Protein AF-A0A558R9I7-F1 (afdb_monomer)

Structure (mmCIF, N/CA/C/O backbone):
data_AF-A0A558R9I7-F1
#
_entry.id   AF-A0A558R9I7-F1
#
loop_
_atom_site.group_PDB
_atom_site.id
_atom_site.type_symbol
_atom_site.label_atom_id
_atom_site.label_alt_id
_atom_site.label_comp_id
_atom_site.label_asym_id
_atom_site.label_entity_id
_atom_site.label_seq_id
_atom_site.pdbx_PDB_ins_code
_atom_site.Cartn_x
_atom_site.Cartn_y
_atom_site.Cartn_z
_atom_site.occupancy
_atom_site.B_iso_or_equiv
_atom_site.auth_seq_id
_atom_site.auth_comp_id
_atom_site.auth_asym_id
_atom_site.auth_atom_id
_atom_site.pdbx_PDB_model_num
ATOM 1 N N . MET A 1 1 ? 9.370 15.523 -30.870 1.00 86.88 1 MET A N 1
ATOM 2 C CA . MET A 1 1 ? 10.494 16.243 -30.232 1.00 86.88 1 MET A CA 1
ATOM 3 C C . MET A 1 1 ? 11.821 15.856 -30.887 1.00 86.88 1 MET A C 1
ATOM 5 O O . MET A 1 1 ? 12.015 14.711 -31.286 1.00 86.88 1 MET A O 1
ATOM 9 N N . THR A 1 2 ? 12.758 16.798 -31.023 1.00 90.81 2 THR A N 1
ATOM 10 C CA . THR A 1 2 ? 14.120 16.588 -31.557 1.00 90.81 2 THR A CA 1
ATOM 11 C C . THR A 1 2 ? 15.102 17.540 -30.874 1.00 90.81 2 THR A C 1
ATOM 13 O O . THR A 1 2 ? 14.861 18.743 -30.840 1.00 90.81 2 THR A O 1
ATOM 16 N N . ILE A 1 3 ? 16.231 17.041 -30.373 1.00 94.69 3 ILE A N 1
ATOM 17 C CA . ILE A 1 3 ? 17.318 17.872 -29.837 1.00 94.69 3 ILE A CA 1
ATOM 18 C C . ILE A 1 3 ? 18.061 18.509 -31.014 1.00 94.69 3 ILE A C 1
ATOM 20 O O . ILE A 1 3 ? 18.517 17.805 -31.918 1.00 94.69 3 ILE A O 1
ATOM 24 N N . ARG A 1 4 ? 18.172 19.839 -31.021 1.00 94.81 4 ARG A N 1
ATOM 25 C CA . ARG A 1 4 ? 18.783 20.614 -32.113 1.00 9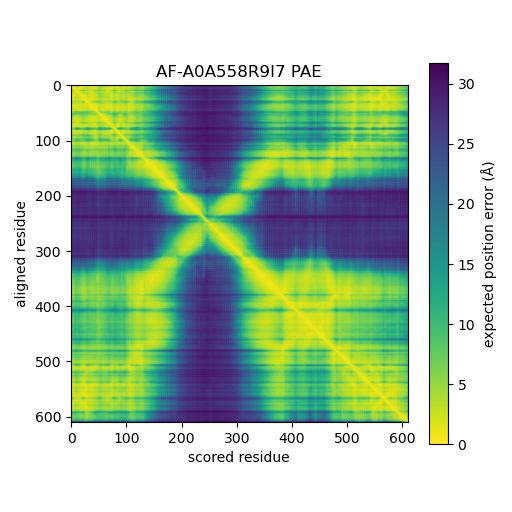4.81 4 ARG A CA 1
ATOM 26 C C . ARG A 1 4 ? 20.184 21.085 -31.773 1.00 94.81 4 ARG A C 1
ATOM 28 O O . ARG A 1 4 ? 21.071 21.021 -32.626 1.00 94.81 4 ARG A O 1
ATOM 35 N N . HIS A 1 5 ? 20.372 21.559 -30.547 1.00 95.62 5 HIS A N 1
ATOM 36 C CA . HIS A 1 5 ? 21.592 22.238 -30.136 1.00 95.62 5 HIS A CA 1
ATOM 37 C C . HIS A 1 5 ? 21.928 21.937 -28.680 1.00 95.62 5 HIS A C 1
ATOM 39 O O . HIS A 1 5 ? 21.030 21.821 -27.847 1.00 95.62 5 HIS A O 1
ATOM 45 N N . ILE A 1 6 ? 23.216 21.771 -28.396 1.00 96.38 6 ILE A N 1
ATOM 46 C CA . ILE A 1 6 ? 23.761 21.558 -27.059 1.00 96.38 6 ILE A CA 1
ATOM 47 C C . ILE A 1 6 ? 24.977 22.466 -26.916 1.00 96.38 6 ILE A C 1
ATOM 49 O O . ILE A 1 6 ? 25.910 22.380 -27.716 1.00 96.38 6 ILE A O 1
ATOM 53 N N . HIS A 1 7 ? 24.969 23.293 -25.878 1.00 96.25 7 HIS A N 1
ATOM 54 C CA . HIS A 1 7 ? 26.068 24.167 -25.493 1.00 96.25 7 HIS A CA 1
ATOM 55 C C . HIS A 1 7 ? 26.469 23.900 -24.045 1.00 96.25 7 HIS A C 1
ATOM 57 O O . HIS A 1 7 ? 25.605 23.739 -23.181 1.00 96.25 7 HIS A O 1
ATOM 63 N N . VAL A 1 8 ? 27.770 23.832 -23.768 1.00 96.06 8 VAL A N 1
ATOM 64 C CA . VAL A 1 8 ? 28.285 23.607 -22.409 1.00 96.06 8 VAL A CA 1
ATOM 65 C C . VAL A 1 8 ? 29.337 24.648 -22.059 1.00 96.06 8 VAL A C 1
ATOM 67 O O . VAL A 1 8 ? 30.329 24.830 -22.766 1.00 96.06 8 VAL A O 1
ATOM 70 N N . GLU A 1 9 ? 29.152 25.290 -20.912 1.00 92.62 9 GLU A N 1
ATOM 71 C CA . GLU A 1 9 ? 30.114 26.207 -20.314 1.00 92.62 9 GLU A CA 1
ATOM 72 C C . GLU A 1 9 ? 30.608 25.622 -18.997 1.00 92.62 9 GLU A C 1
ATOM 74 O O . GLU A 1 9 ? 29.805 25.266 -18.145 1.00 92.62 9 GLU A O 1
ATOM 79 N N . GLY A 1 10 ? 31.923 25.532 -18.806 1.00 88.88 10 GLY A N 1
ATOM 80 C CA . GLY A 1 10 ? 32.524 24.993 -17.586 1.00 88.88 10 GLY A CA 1
ATOM 81 C C . GLY A 1 10 ? 32.836 23.491 -17.632 1.00 88.88 10 GLY A C 1
ATOM 82 O O . GLY A 1 10 ? 32.283 22.708 -18.407 1.00 88.88 10 GLY A O 1
ATOM 83 N N . GLY A 1 11 ? 33.810 23.102 -16.806 1.00 92.12 11 GLY A N 1
ATOM 84 C CA . GLY A 1 11 ? 34.272 21.723 -16.672 1.00 92.12 11 GLY A CA 1
ATOM 85 C C . GLY A 1 11 ? 34.954 21.148 -17.923 1.00 92.12 11 GLY A C 1
ATOM 86 O O . GLY A 1 11 ? 35.561 21.870 -18.717 1.00 92.12 11 GLY A O 1
ATOM 87 N N . PHE A 1 12 ? 34.892 19.823 -18.087 1.00 92.75 12 PHE A N 1
ATOM 88 C CA . PHE A 1 12 ? 35.648 19.092 -19.119 1.00 92.75 12 PHE A CA 1
ATOM 89 C C . PHE A 1 12 ? 35.193 19.413 -20.552 1.00 92.75 12 PHE A C 1
ATOM 91 O O . PHE A 1 12 ? 35.991 19.333 -21.479 1.00 92.75 12 PHE A O 1
ATOM 98 N N . LEU A 1 13 ? 33.926 19.782 -20.748 1.00 93.31 13 LEU A N 1
ATOM 99 C CA . LEU A 1 13 ? 33.344 20.090 -22.062 1.00 93.31 13 LEU A CA 1
ATOM 100 C C . LEU A 1 13 ? 33.147 21.603 -22.266 1.00 93.31 13 LEU A C 1
ATOM 102 O O . LEU A 1 13 ? 32.249 22.015 -22.992 1.00 93.31 13 LEU A O 1
ATOM 106 N N . THR A 1 14 ? 33.962 22.441 -21.615 1.00 93.00 14 THR A N 1
ATOM 107 C CA . THR A 1 14 ? 33.862 23.904 -21.748 1.00 93.00 14 THR A CA 1
ATOM 108 C C . THR A 1 14 ? 34.000 24.341 -23.208 1.00 93.00 14 THR A C 1
ATOM 110 O O . THR A 1 14 ? 35.007 24.047 -23.852 1.00 93.00 14 THR A O 1
ATOM 113 N N . GLY A 1 15 ? 33.021 25.102 -23.706 1.00 89.19 15 GLY A N 1
ATOM 114 C CA . GLY A 1 15 ? 33.001 25.613 -25.078 1.00 89.19 15 GLY A CA 1
ATOM 115 C C . GLY A 1 15 ? 32.511 24.594 -26.109 1.00 89.19 15 GLY A C 1
ATOM 116 O O . GLY A 1 15 ? 32.667 24.824 -27.308 1.00 89.19 15 GLY A O 1
ATOM 117 N N . LEU A 1 16 ? 31.944 23.467 -25.666 1.00 93.75 16 LEU A N 1
ATOM 118 C CA . LEU A 1 16 ? 31.289 22.508 -26.547 1.00 93.75 16 LEU A CA 1
ATOM 119 C C . LEU A 1 16 ? 30.056 23.157 -27.183 1.00 93.75 16 LEU A C 1
ATOM 121 O O . LEU A 1 16 ? 29.107 23.468 -26.474 1.00 93.75 16 LEU A O 1
ATOM 125 N N . ASP A 1 17 ? 30.058 23.277 -28.508 1.00 93.56 17 ASP A N 1
ATOM 126 C CA . ASP A 1 17 ? 28.919 23.703 -29.325 1.00 93.56 17 ASP A CA 1
ATOM 127 C C . ASP A 1 17 ? 28.584 22.571 -30.310 1.00 93.56 17 ASP A C 1
ATOM 129 O O . ASP A 1 17 ? 29.352 22.269 -31.228 1.00 93.56 17 ASP A O 1
ATOM 133 N N . LEU A 1 18 ? 27.464 21.886 -30.074 1.00 94.62 18 LEU A N 1
ATOM 134 C CA . LEU A 1 18 ? 27.063 20.694 -30.813 1.00 94.62 18 LEU A CA 1
ATOM 135 C C . LEU A 1 18 ? 25.677 20.869 -31.435 1.00 94.62 18 LEU A C 1
ATOM 137 O O . LEU A 1 18 ? 24.676 21.028 -30.739 1.00 94.62 18 LEU A O 1
ATOM 141 N N . ARG A 1 19 ? 25.604 20.749 -32.765 1.00 94.56 19 ARG A N 1
ATOM 142 C CA . ARG A 1 19 ? 24.347 20.728 -33.528 1.00 94.56 19 ARG A CA 1
ATOM 143 C C . ARG A 1 19 ? 24.007 19.315 -33.982 1.00 94.56 19 ARG A C 1
ATOM 145 O O . ARG A 1 19 ? 24.857 18.629 -34.548 1.00 94.56 19 ARG A O 1
ATOM 152 N N . LEU A 1 20 ? 22.754 18.922 -33.779 1.00 95.50 20 LEU A N 1
ATOM 153 C CA . LEU A 1 20 ? 22.224 17.598 -34.105 1.00 95.50 20 LEU A CA 1
ATOM 154 C C . LEU A 1 20 ? 21.115 17.687 -35.163 1.00 95.50 20 LEU A C 1
ATOM 156 O O . LEU A 1 20 ? 20.494 18.735 -35.375 1.00 95.50 20 LEU A O 1
ATOM 160 N N . LYS A 1 21 ? 20.876 16.574 -35.856 1.00 94.31 21 LYS A N 1
ATOM 161 C CA . LYS A 1 21 ? 19.875 16.440 -36.922 1.00 94.31 21 LYS A CA 1
ATOM 162 C C . LYS A 1 21 ? 18.768 15.460 -36.524 1.00 94.31 21 LYS A C 1
ATOM 164 O O . LYS A 1 21 ? 18.977 14.650 -35.624 1.00 94.31 21 LYS A O 1
ATOM 169 N N . PRO A 1 22 ? 17.583 15.516 -37.154 1.00 92.50 22 PRO A N 1
ATOM 170 C CA . PRO A 1 22 ? 16.646 14.392 -37.120 1.00 92.50 22 PRO A CA 1
ATOM 171 C C . PRO A 1 22 ? 17.325 13.103 -37.620 1.00 92.50 22 PRO A C 1
ATOM 173 O O . PRO A 1 22 ? 18.331 13.187 -38.322 1.00 92.50 22 PRO A O 1
ATOM 176 N N . GLY A 1 23 ? 16.787 11.940 -37.255 1.00 93.62 23 GLY A N 1
ATOM 177 C CA . GLY A 1 23 ? 17.368 10.644 -37.621 1.00 93.62 23 GLY A CA 1
ATOM 178 C C . GLY A 1 23 ? 18.535 10.209 -36.725 1.00 93.62 23 GLY A C 1
ATOM 179 O O . GLY A 1 23 ? 18.568 10.522 -35.529 1.00 93.62 23 GLY A O 1
ATOM 180 N N . LEU A 1 24 ? 19.477 9.452 -37.285 1.00 96.06 24 LEU A N 1
ATOM 181 C CA . LEU A 1 24 ? 20.594 8.815 -36.589 1.00 96.06 24 LEU A CA 1
ATOM 182 C C . LEU A 1 24 ? 21.825 9.733 -36.509 1.00 96.06 24 LEU A C 1
ATOM 184 O O . LEU A 1 24 ? 22.567 9.917 -37.472 1.00 96.06 24 LEU A O 1
ATOM 188 N N . ASN A 1 25 ? 22.094 10.240 -35.308 1.00 97.56 25 ASN A N 1
ATOM 189 C CA . ASN A 1 25 ? 23.298 10.994 -34.971 1.00 97.56 25 ASN A CA 1
ATOM 190 C C . ASN A 1 25 ? 24.293 10.062 -34.281 1.00 97.56 25 ASN A C 1
ATOM 192 O O . ASN A 1 25 ? 23.958 9.451 -33.264 1.00 97.56 25 ASN A O 1
ATOM 196 N N . VAL A 1 26 ? 25.522 9.976 -34.788 1.00 97.25 26 VAL A N 1
ATOM 197 C CA . VAL A 1 26 ? 26.548 9.079 -34.246 1.00 97.25 26 VAL A CA 1
ATOM 198 C C . VAL A 1 26 ? 27.731 9.874 -33.703 1.00 97.25 26 VAL A C 1
ATOM 200 O O . VAL A 1 26 ? 28.448 10.539 -34.450 1.00 97.25 26 VAL A O 1
ATOM 203 N N . LEU A 1 27 ? 27.944 9.785 -32.388 1.00 97.19 27 LEU A N 1
ATOM 204 C CA . LEU A 1 27 ? 29.087 10.369 -31.692 1.00 97.19 27 LEU A CA 1
ATOM 205 C C . LEU A 1 27 ? 30.253 9.372 -31.709 1.00 97.19 27 LEU A C 1
ATOM 207 O O . LEU A 1 27 ? 30.188 8.312 -31.083 1.00 97.19 27 LEU A O 1
ATOM 211 N N . ILE A 1 28 ? 31.340 9.727 -32.388 1.00 95.31 28 ILE A N 1
ATOM 212 C CA . ILE A 1 28 ? 32.558 8.920 -32.498 1.00 95.31 28 ILE A CA 1
ATOM 213 C C . ILE A 1 28 ? 33.751 9.604 -31.830 1.00 95.31 28 ILE A C 1
ATOM 215 O O . ILE A 1 28 ? 33.785 10.817 -31.636 1.00 95.31 28 ILE A O 1
ATOM 219 N N . GLY A 1 29 ? 34.758 8.818 -31.463 1.00 90.81 29 GLY A N 1
ATOM 220 C CA . GLY A 1 29 ? 36.014 9.322 -30.907 1.00 90.81 29 GLY A CA 1
ATOM 221 C C . GLY A 1 29 ? 36.726 8.281 -30.052 1.00 90.81 29 GLY A C 1
ATOM 222 O O . GLY A 1 29 ? 36.140 7.260 -29.685 1.00 90.81 29 GLY A O 1
ATOM 223 N N . ALA A 1 30 ? 37.980 8.543 -29.692 1.00 85.50 30 ALA A N 1
ATOM 224 C CA . ALA A 1 30 ? 38.762 7.658 -28.830 1.00 85.50 30 ALA A CA 1
ATOM 225 C C . ALA A 1 30 ? 38.179 7.553 -27.402 1.00 85.50 30 ALA A C 1
ATOM 227 O O . ALA A 1 30 ? 37.261 8.280 -27.007 1.00 85.50 30 ALA A O 1
ATOM 228 N N . ARG A 1 31 ? 38.692 6.624 -26.590 1.00 84.94 31 ARG A N 1
ATOM 229 C CA . ARG A 1 31 ? 38.334 6.559 -25.163 1.00 84.94 31 ARG A CA 1
ATOM 230 C C . ARG A 1 31 ? 38.780 7.848 -24.458 1.00 84.94 31 ARG A C 1
ATOM 232 O O . ARG A 1 31 ? 39.871 8.340 -24.715 1.00 84.94 31 ARG A O 1
ATOM 239 N N . GLY A 1 32 ? 37.926 8.395 -23.591 1.00 86.06 32 GLY A N 1
ATOM 240 C CA . GLY A 1 32 ? 38.210 9.633 -22.850 1.00 86.06 32 GLY A CA 1
ATOM 241 C C . GLY A 1 32 ? 37.919 10.946 -23.594 1.00 86.06 32 GLY A C 1
ATOM 242 O O . GLY A 1 32 ? 38.206 12.008 -23.057 1.00 86.06 32 GLY A O 1
ATOM 243 N N . THR A 1 33 ? 37.318 10.914 -24.791 1.00 90.44 33 THR A N 1
ATOM 244 C CA . THR A 1 33 ? 36.979 12.143 -25.543 1.00 90.44 33 THR A CA 1
ATOM 245 C C . THR A 1 33 ? 35.689 12.839 -25.096 1.00 90.44 33 THR A C 1
ATOM 247 O O . THR A 1 33 ? 35.345 13.884 -25.630 1.00 90.44 33 THR A O 1
ATOM 250 N N . GLY A 1 34 ? 34.962 12.280 -24.122 1.00 91.00 34 GLY A N 1
ATOM 251 C CA . GLY A 1 34 ? 33.740 12.888 -23.579 1.00 91.00 34 GLY A CA 1
ATOM 252 C C . GLY A 1 34 ? 32.418 12.400 -24.181 1.00 91.00 34 GLY A C 1
ATOM 253 O O . GLY A 1 34 ? 31.387 12.972 -23.854 1.00 91.00 34 GLY A O 1
ATOM 254 N N . LYS A 1 35 ? 32.401 11.330 -24.994 1.00 93.06 35 LYS A N 1
ATOM 255 C CA . LYS A 1 35 ? 31.162 10.732 -25.553 1.00 93.06 35 LYS A CA 1
ATOM 256 C C . LYS A 1 35 ? 30.087 10.459 -24.488 1.00 93.06 35 LYS A C 1
ATOM 258 O O . LYS A 1 35 ? 28.998 11.021 -24.551 1.00 93.06 35 LYS A O 1
ATOM 263 N N . THR A 1 36 ? 30.432 9.662 -23.476 1.00 93.12 36 THR A N 1
ATOM 264 C CA . THR A 1 36 ? 29.567 9.369 -22.322 1.00 93.12 36 THR A CA 1
ATOM 265 C C . THR A 1 36 ? 29.175 10.642 -21.578 1.00 93.12 36 THR A C 1
ATOM 267 O O . THR A 1 36 ? 28.023 10.810 -21.202 1.00 93.12 36 THR A O 1
ATOM 270 N N . SER A 1 37 ? 30.113 11.579 -21.406 1.00 93.88 37 SER A N 1
ATOM 271 C CA . SER A 1 37 ? 29.842 12.860 -20.749 1.00 93.88 37 SER A CA 1
ATOM 272 C C . SER A 1 37 ? 28.769 13.668 -21.479 1.00 93.88 37 SER A C 1
ATOM 274 O O . SER A 1 37 ? 27.859 14.148 -20.818 1.00 93.88 37 SER A O 1
ATOM 276 N N . VAL A 1 38 ? 28.795 13.759 -22.813 1.00 94.88 38 VAL A N 1
ATOM 277 C CA . VAL A 1 38 ? 27.731 14.435 -23.580 1.00 94.88 38 VAL A CA 1
ATOM 278 C C . VAL A 1 38 ? 26.367 13.791 -23.312 1.00 94.88 38 VAL A C 1
ATOM 280 O O . VAL A 1 38 ? 25.412 14.496 -22.996 1.00 94.88 38 VAL A O 1
ATOM 283 N N . ILE A 1 39 ? 26.278 12.458 -23.365 1.00 94.62 39 ILE A N 1
ATOM 284 C CA . ILE A 1 39 ? 25.028 11.720 -23.110 1.00 94.62 39 ILE A CA 1
ATOM 285 C C . ILE A 1 39 ? 24.509 11.957 -21.684 1.00 94.62 39 ILE A C 1
ATOM 287 O O . ILE A 1 39 ? 23.322 12.228 -21.489 1.00 94.62 39 ILE A O 1
ATOM 291 N N . GLU A 1 40 ? 25.387 11.905 -20.683 1.00 93.12 40 GLU A N 1
ATOM 292 C CA . GLU A 1 40 ? 25.011 12.121 -19.283 1.00 93.12 40 GLU A CA 1
ATOM 293 C C . GLU A 1 40 ? 24.625 13.576 -18.991 1.00 93.12 40 GLU A C 1
ATOM 295 O O . GLU A 1 40 ? 23.735 13.821 -18.175 1.00 93.12 40 GLU A O 1
ATOM 300 N N . LEU A 1 41 ? 25.210 14.554 -19.688 1.00 94.19 41 LEU A N 1
ATOM 301 C CA . LEU A 1 41 ? 24.766 15.943 -19.582 1.00 94.19 41 LEU A CA 1
ATOM 302 C C . LEU A 1 41 ? 23.379 16.153 -20.206 1.00 94.19 41 LEU A C 1
ATOM 304 O O . LEU A 1 41 ? 22.550 16.842 -19.608 1.00 94.19 41 LEU A O 1
ATOM 308 N N . ILE A 1 42 ? 23.074 15.498 -21.334 1.00 94.50 42 ILE A N 1
ATOM 309 C CA . ILE A 1 42 ? 21.710 15.489 -21.889 1.00 94.50 42 ILE A CA 1
ATOM 310 C C . ILE A 1 42 ? 20.735 14.878 -20.868 1.00 94.50 42 ILE A C 1
ATOM 312 O O . ILE A 1 42 ? 19.680 15.449 -20.586 1.00 94.50 42 ILE A O 1
ATOM 316 N N . ARG A 1 43 ? 21.092 13.754 -20.234 1.00 92.56 43 ARG A N 1
ATOM 317 C CA . ARG A 1 43 ? 20.278 13.162 -19.157 1.00 92.56 43 ARG A CA 1
ATOM 318 C C . ARG A 1 43 ? 20.045 14.146 -18.012 1.00 92.56 43 ARG A C 1
ATOM 320 O O . ARG A 1 43 ? 18.913 14.269 -17.536 1.00 92.56 43 ARG A O 1
ATOM 327 N N . TYR A 1 44 ? 21.098 14.843 -17.592 1.00 92.38 44 TYR A N 1
ATOM 328 C CA . TYR A 1 44 ? 21.080 15.787 -16.480 1.00 92.38 44 TYR A CA 1
ATOM 329 C C . TYR A 1 44 ? 20.165 16.990 -16.734 1.00 92.38 44 TYR A C 1
ATOM 331 O O . TYR A 1 44 ? 19.364 17.331 -15.855 1.00 92.38 44 TYR A O 1
ATOM 339 N N . VAL A 1 45 ? 20.231 17.589 -17.930 1.00 92.56 45 VAL A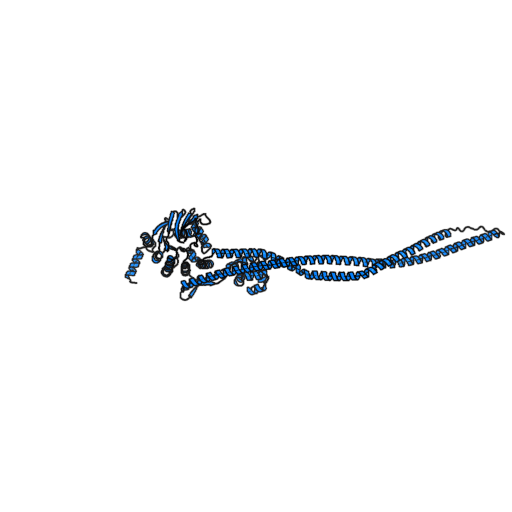 N 1
ATOM 340 C CA . VAL A 1 45 ? 19.408 18.754 -18.293 1.00 92.56 45 VAL A CA 1
ATOM 341 C C . VAL A 1 45 ? 17.937 18.381 -18.503 1.00 92.56 45 VAL A C 1
ATOM 343 O O . VAL A 1 45 ? 17.060 19.117 -18.076 1.00 92.56 45 VAL A O 1
ATOM 346 N N . PHE A 1 46 ? 17.628 17.199 -19.044 1.00 88.81 46 PHE A N 1
ATOM 347 C CA . PHE A 1 46 ? 16.235 16.732 -19.120 1.00 88.81 46 PHE A CA 1
ATOM 348 C C . PHE A 1 46 ? 15.685 16.227 -17.775 1.00 88.81 46 PHE A C 1
ATOM 350 O O . PHE A 1 46 ? 14.490 15.964 -17.658 1.00 88.81 46 PHE A O 1
ATOM 357 N N . GLY A 1 47 ? 16.538 16.015 -16.765 1.00 85.44 47 GLY A N 1
ATOM 358 C CA . GLY A 1 47 ? 16.138 15.352 -15.519 1.00 85.44 47 GLY A CA 1
ATOM 359 C C . GLY A 1 47 ? 15.627 13.921 -15.744 1.00 85.44 47 GLY A C 1
ATOM 360 O O . GLY A 1 47 ? 14.767 13.436 -15.003 1.00 85.44 47 GLY A O 1
ATOM 361 N N . THR A 1 48 ? 16.124 13.249 -16.788 1.00 83.25 48 THR A N 1
ATOM 362 C CA . THR A 1 48 ? 15.665 11.909 -17.177 1.00 83.25 48 THR A CA 1
ATOM 363 C C . THR A 1 48 ? 16.106 10.881 -16.137 1.00 83.25 48 THR A C 1
ATOM 365 O O . THR A 1 48 ? 17.262 10.854 -15.720 1.00 83.25 48 THR A O 1
ATOM 368 N N . ARG A 1 49 ? 15.183 10.014 -15.704 1.00 76.06 49 ARG A N 1
ATOM 369 C CA . ARG A 1 49 ? 15.469 8.987 -14.690 1.00 76.06 49 ARG A CA 1
ATOM 370 C C . ARG A 1 49 ? 16.208 7.793 -15.291 1.00 76.06 49 ARG A C 1
ATOM 372 O O . ARG A 1 49 ? 15.802 7.279 -16.329 1.00 76.06 49 ARG A O 1
ATOM 379 N N . SER A 1 50 ? 17.210 7.303 -14.567 1.00 80.44 50 SER A N 1
ATOM 380 C CA . SER A 1 50 ? 17.849 6.008 -14.815 1.00 80.44 50 SER A CA 1
ATOM 381 C C . SER A 1 50 ? 16.930 4.826 -14.511 1.00 80.44 50 SER A C 1
ATOM 383 O O . SER A 1 50 ? 15.950 4.939 -13.767 1.00 80.44 50 SER A O 1
ATOM 385 N N . GLN A 1 51 ? 17.272 3.663 -15.069 1.00 73.38 51 GLN A N 1
ATOM 386 C CA . GLN A 1 51 ? 16.494 2.432 -14.892 1.00 73.38 51 GLN A CA 1
ATOM 387 C C . GLN A 1 51 ? 16.672 1.805 -13.506 1.00 73.38 51 GLN A C 1
ATOM 389 O O . GLN A 1 51 ? 15.782 1.087 -13.037 1.00 73.38 51 GLN A O 1
ATOM 394 N N . THR A 1 52 ? 17.793 2.091 -12.839 1.00 72.06 52 THR A N 1
ATOM 395 C CA . THR A 1 52 ? 18.089 1.663 -11.470 1.00 72.06 52 THR A CA 1
ATOM 396 C C . THR A 1 52 ? 18.480 2.860 -10.595 1.00 72.06 52 THR A C 1
ATOM 398 O O . THR A 1 52 ? 18.864 3.918 -11.095 1.00 72.06 52 THR A O 1
ATOM 401 N N . ALA A 1 53 ? 18.346 2.714 -9.272 1.00 73.56 53 ALA A N 1
ATOM 402 C CA . ALA A 1 53 ? 18.696 3.774 -8.323 1.00 73.56 53 ALA A CA 1
ATOM 403 C C . ALA A 1 53 ? 20.214 4.004 -8.224 1.00 73.56 53 ALA A C 1
ATOM 405 O O . ALA A 1 53 ? 20.646 5.137 -8.041 1.00 73.56 53 ALA A O 1
ATOM 406 N N . GLU A 1 54 ? 21.009 2.941 -8.367 1.00 76.06 54 GLU A N 1
ATOM 407 C CA . GLU A 1 54 ? 22.472 3.019 -8.338 1.00 76.06 54 GLU A CA 1
ATOM 408 C C . GLU A 1 54 ? 23.008 3.776 -9.558 1.00 76.06 54 GLU A C 1
ATOM 410 O O . GLU A 1 54 ? 23.815 4.694 -9.409 1.00 76.06 54 GLU A O 1
ATOM 415 N N . ASP A 1 55 ? 22.486 3.461 -10.748 1.00 79.50 55 ASP A N 1
ATOM 416 C CA . ASP A 1 55 ? 22.864 4.157 -11.980 1.00 79.50 55 ASP A CA 1
ATOM 417 C C . ASP A 1 55 ? 22.462 5.641 -11.915 1.00 79.50 55 ASP A C 1
ATOM 419 O O . ASP A 1 55 ? 23.232 6.501 -12.330 1.00 79.50 55 ASP A O 1
ATOM 423 N N . ALA A 1 56 ? 21.312 5.971 -11.305 1.00 80.31 56 ALA A N 1
ATOM 424 C CA . ALA A 1 56 ? 20.870 7.360 -11.136 1.00 80.31 56 ALA A CA 1
ATOM 425 C C . ALA A 1 56 ? 21.869 8.207 -10.330 1.00 80.31 56 ALA A C 1
ATOM 427 O O . ALA A 1 56 ? 22.164 9.347 -10.694 1.00 80.31 56 ALA A O 1
ATOM 428 N N . GLU A 1 57 ? 22.389 7.660 -9.227 1.00 83.69 57 GLU A N 1
ATOM 429 C CA . GLU A 1 57 ? 23.361 8.356 -8.383 1.00 83.69 57 GLU A CA 1
ATOM 430 C C . GLU A 1 57 ? 24.708 8.522 -9.101 1.00 83.69 57 GLU A C 1
ATOM 432 O O . GLU A 1 57 ? 25.323 9.590 -9.030 1.00 83.69 57 GLU A O 1
ATOM 437 N N . GLN A 1 58 ? 25.154 7.488 -9.823 1.00 85.75 58 GLN A N 1
ATOM 438 C CA . GLN A 1 58 ? 26.394 7.531 -10.601 1.00 85.75 58 GLN A CA 1
ATOM 439 C C . GLN A 1 58 ? 26.308 8.532 -11.759 1.00 85.75 58 GLN A C 1
ATOM 441 O O . GLN A 1 58 ? 27.207 9.360 -11.901 1.00 85.75 58 GLN A O 1
ATOM 446 N N . SER A 1 59 ? 25.216 8.520 -12.527 1.00 86.62 59 SER A N 1
ATOM 447 C CA . SER A 1 59 ? 24.940 9.482 -13.601 1.00 86.62 59 SER A CA 1
ATOM 448 C C . SER A 1 59 ? 24.955 10.924 -13.096 1.00 86.62 59 SER A C 1
ATOM 450 O O . SER A 1 59 ? 25.617 11.784 -13.676 1.00 86.62 59 SER A O 1
ATOM 452 N N . LEU A 1 60 ? 24.292 11.195 -11.964 1.00 87.56 60 LEU A N 1
ATOM 453 C CA . LEU A 1 60 ? 24.270 12.530 -11.363 1.00 87.56 60 LEU A CA 1
ATOM 454 C C . LEU A 1 60 ? 25.670 12.991 -10.935 1.00 87.56 60 LEU A C 1
ATOM 456 O O . LEU A 1 60 ? 26.058 14.132 -11.195 1.00 87.56 60 LEU A O 1
ATOM 460 N N . LYS A 1 61 ? 26.439 12.103 -10.291 1.00 89.25 61 LYS A N 1
ATOM 461 C CA . LYS A 1 61 ? 27.834 12.370 -9.909 1.00 89.25 61 LYS A CA 1
ATOM 462 C C . LYS A 1 61 ? 28.701 12.650 -11.135 1.00 89.25 61 LYS A C 1
ATOM 464 O O . LYS A 1 61 ? 29.480 13.599 -11.111 1.00 89.25 61 LYS A O 1
ATOM 469 N N . HIS A 1 62 ? 28.540 11.870 -12.204 1.00 90.56 62 HIS A N 1
ATOM 470 C CA . HIS A 1 62 ? 29.284 12.031 -13.455 1.00 90.56 62 HIS A CA 1
ATOM 471 C C . HIS A 1 62 ? 28.968 13.358 -14.149 1.00 90.56 62 HIS A C 1
ATOM 473 O O . HIS A 1 62 ? 29.886 14.075 -14.546 1.00 90.56 62 HIS A O 1
ATOM 479 N N . ALA A 1 63 ? 27.688 13.726 -14.245 1.00 90.88 63 ALA A N 1
ATOM 480 C CA . ALA A 1 63 ? 27.258 14.992 -14.834 1.00 90.88 63 ALA A CA 1
ATOM 481 C C . ALA A 1 63 ? 27.803 16.201 -14.055 1.00 90.88 63 ALA A C 1
ATOM 483 O O . ALA A 1 63 ? 28.397 17.100 -14.649 1.00 90.88 63 ALA A O 1
ATOM 484 N N . ARG A 1 64 ? 27.691 16.190 -12.718 1.00 91.12 64 ARG A N 1
ATOM 485 C CA . ARG A 1 64 ? 28.231 17.258 -11.856 1.00 91.12 64 ARG A CA 1
ATOM 486 C C . ARG A 1 64 ? 29.752 17.364 -11.939 1.00 91.12 64 ARG A C 1
ATOM 488 O O . ARG A 1 64 ? 30.275 18.466 -12.044 1.00 91.12 64 ARG A O 1
ATOM 495 N N . ALA A 1 65 ? 30.462 16.236 -11.948 1.00 90.75 65 ALA A N 1
ATOM 496 C CA . ALA A 1 65 ? 31.913 16.230 -12.125 1.00 90.75 65 ALA A CA 1
ATOM 497 C C . ALA A 1 65 ? 32.332 16.746 -13.513 1.00 90.75 65 ALA A C 1
ATOM 499 O O . ALA A 1 65 ? 33.344 17.430 -13.633 1.00 90.75 65 ALA A O 1
ATOM 500 N N . THR A 1 66 ? 31.543 16.445 -14.550 1.00 90.62 66 THR A N 1
ATOM 501 C CA . THR A 1 66 ? 31.792 16.914 -15.919 1.00 90.62 66 THR A CA 1
ATOM 502 C C . THR A 1 66 ? 31.586 18.426 -16.046 1.00 90.62 66 THR A C 1
ATOM 504 O O . THR A 1 66 ? 32.391 19.058 -16.725 1.00 90.62 66 THR A O 1
ATOM 507 N N . LEU A 1 67 ? 30.554 18.999 -15.409 1.00 91.38 67 LEU A N 1
ATOM 508 C CA . LEU A 1 67 ? 30.253 20.442 -15.443 1.00 91.38 67 LEU A CA 1
ATOM 509 C C . LEU A 1 67 ? 31.122 21.278 -14.494 1.00 91.38 67 LEU A C 1
ATOM 511 O O . LEU A 1 67 ? 31.351 22.452 -14.773 1.00 91.38 67 LEU A O 1
ATOM 515 N N . ALA A 1 68 ? 31.599 20.705 -13.385 1.00 89.56 68 ALA A N 1
ATOM 516 C CA . ALA A 1 68 ? 32.199 21.450 -12.274 1.00 89.56 68 ALA A CA 1
ATOM 517 C C . ALA A 1 68 ? 31.255 22.558 -11.762 1.00 89.56 68 ALA A C 1
ATOM 519 O O . ALA A 1 68 ? 30.218 22.224 -11.204 1.00 89.56 68 ALA A O 1
ATOM 520 N N . ASP A 1 69 ? 31.570 23.838 -11.983 1.00 88.12 69 ASP A N 1
ATOM 521 C CA . ASP A 1 69 ? 30.711 24.989 -11.633 1.00 88.12 69 ASP A CA 1
ATOM 522 C C . ASP A 1 69 ? 29.951 25.558 -12.851 1.00 88.12 69 ASP A C 1
ATOM 524 O O . ASP A 1 69 ? 29.441 26.676 -12.826 1.00 88.12 69 ASP A O 1
ATOM 528 N N . GLY A 1 70 ? 29.924 24.792 -13.940 1.00 92.00 70 GLY A N 1
ATOM 529 C CA . GLY A 1 70 ? 29.390 25.171 -15.238 1.00 92.00 70 GLY A CA 1
ATOM 530 C C . GLY A 1 70 ? 27.878 25.019 -15.424 1.00 92.00 70 GLY A C 1
ATOM 531 O O . GLY A 1 70 ? 27.135 24.608 -14.525 1.00 92.00 70 GLY A O 1
ATOM 532 N N . GLU A 1 71 ? 27.443 25.301 -16.650 1.00 94.56 71 GLU A N 1
ATOM 533 C CA . GLU A 1 71 ? 26.069 25.202 -17.135 1.00 94.56 71 GLU A CA 1
ATOM 534 C C . GLU A 1 71 ? 26.005 24.422 -18.454 1.00 94.56 71 GLU A C 1
ATOM 536 O O . GLU A 1 71 ? 26.828 24.605 -19.351 1.00 94.56 71 GLU A O 1
ATOM 541 N N . ILE A 1 72 ? 24.993 23.563 -18.580 1.00 95.75 72 ILE A N 1
ATOM 542 C CA . ILE A 1 72 ? 24.558 23.033 -19.873 1.00 95.75 72 ILE A CA 1
ATOM 543 C C . ILE A 1 72 ? 23.304 23.776 -20.327 1.00 95.75 72 ILE A C 1
ATOM 545 O O . ILE A 1 72 ? 22.367 23.945 -19.546 1.00 95.75 72 ILE A O 1
ATOM 549 N N . VAL A 1 73 ? 23.278 24.148 -21.604 1.00 95.62 73 VAL A N 1
ATOM 550 C CA . VAL A 1 73 ? 22.118 24.680 -22.318 1.00 95.62 73 VAL A CA 1
ATOM 551 C C . VAL A 1 73 ? 21.802 23.739 -23.479 1.00 95.62 73 VAL A C 1
ATOM 553 O O . VAL A 1 73 ? 22.685 23.346 -24.237 1.00 95.62 73 VAL A O 1
ATOM 556 N N . LEU A 1 74 ? 20.544 23.343 -23.614 1.00 95.44 74 LEU A N 1
ATOM 557 C CA . LEU A 1 74 ? 20.066 22.445 -24.656 1.00 95.44 74 LEU A CA 1
ATOM 558 C C . LEU A 1 74 ? 18.807 23.024 -25.283 1.00 95.44 74 LEU A C 1
ATOM 560 O O . LEU A 1 74 ? 17.862 23.355 -24.576 1.00 95.44 74 LEU A O 1
ATOM 564 N N . THR A 1 75 ? 18.762 23.061 -26.609 1.00 93.88 75 THR A N 1
ATOM 565 C CA . THR A 1 75 ? 17.575 23.472 -27.359 1.00 93.88 75 THR A CA 1
ATOM 566 C C . THR A 1 75 ? 16.933 22.258 -28.021 1.00 93.88 75 THR A C 1
ATOM 568 O O . THR A 1 75 ? 17.576 21.527 -28.787 1.00 93.88 75 THR A O 1
ATOM 571 N N . ALA A 1 76 ? 15.657 22.031 -27.718 1.00 91.88 76 ALA A N 1
ATOM 572 C CA . ALA A 1 76 ? 14.840 20.970 -28.285 1.00 91.88 76 ALA A CA 1
ATOM 573 C C . ALA A 1 76 ? 13.648 21.567 -29.038 1.00 91.88 76 ALA A C 1
ATOM 575 O O . ALA A 1 76 ? 12.952 22.444 -28.545 1.00 91.88 76 ALA A O 1
ATOM 576 N N . SER A 1 77 ? 13.400 21.059 -30.239 1.00 87.38 77 SER A N 1
ATOM 577 C CA . SER A 1 77 ? 12.223 21.392 -31.035 1.00 87.38 77 SER A CA 1
ATOM 578 C C . SER A 1 77 ? 11.113 20.403 -30.702 1.00 87.38 77 SER A C 1
ATOM 580 O O . SER A 1 77 ? 11.289 19.192 -30.875 1.00 87.38 77 SER A O 1
ATOM 582 N N . ASP A 1 78 ? 9.992 20.916 -30.212 1.00 76.44 78 ASP A N 1
ATOM 583 C CA . ASP A 1 78 ? 8.760 20.171 -29.981 1.00 76.44 78 ASP A CA 1
ATOM 584 C C . ASP A 1 78 ? 7.720 20.494 -31.075 1.00 76.44 78 ASP A C 1
ATOM 586 O O . ASP A 1 78 ? 7.957 21.347 -31.931 1.00 76.44 78 ASP A O 1
ATOM 590 N N . ILE A 1 79 ? 6.583 19.791 -31.095 1.00 69.12 79 ILE A N 1
ATOM 591 C CA . ILE A 1 79 ? 5.536 19.939 -32.128 1.00 69.12 79 ILE A CA 1
ATOM 592 C C . ILE A 1 79 ? 4.990 21.376 -32.193 1.00 69.12 79 ILE A C 1
ATOM 594 O O . ILE A 1 79 ? 4.584 21.832 -33.263 1.00 69.12 79 ILE A O 1
ATOM 598 N N . LEU A 1 80 ? 4.963 22.073 -31.054 1.00 67.44 80 LEU A N 1
ATOM 599 C CA . LEU A 1 80 ? 4.344 23.392 -30.911 1.00 67.44 80 LEU A CA 1
ATOM 600 C C . LEU A 1 80 ? 5.358 24.539 -30.842 1.00 67.44 80 LEU A C 1
ATOM 602 O O . LEU A 1 80 ? 5.072 25.593 -31.397 1.00 67.44 80 LEU A O 1
ATOM 606 N N . ASP A 1 81 ? 6.518 24.329 -30.212 1.00 79.19 81 ASP A N 1
ATOM 607 C CA . ASP A 1 81 ? 7.510 25.374 -29.937 1.00 79.19 81 ASP A CA 1
ATOM 608 C C . ASP A 1 81 ? 8.944 24.816 -29.872 1.00 79.19 81 ASP A C 1
ATOM 610 O O . ASP A 1 81 ? 9.179 23.612 -29.730 1.00 79.19 81 ASP A O 1
ATOM 614 N N . GLU A 1 82 ? 9.923 25.715 -29.960 1.00 88.44 82 GLU A N 1
ATOM 615 C CA . GLU A 1 82 ? 11.319 25.436 -29.625 1.00 88.44 82 GLU A CA 1
ATOM 616 C C . GLU A 1 82 ? 11.563 25.814 -28.160 1.00 88.44 82 GLU A C 1
ATOM 618 O O . GLU A 1 82 ? 11.289 26.940 -27.751 1.00 88.44 82 GLU A O 1
ATOM 623 N N . VAL A 1 83 ? 12.040 24.854 -27.367 1.00 91.00 83 VAL A N 1
ATOM 624 C CA . VAL A 1 83 ? 12.223 24.988 -25.919 1.00 91.00 83 VAL A CA 1
ATOM 625 C C . VAL A 1 83 ? 13.702 24.876 -25.582 1.00 91.00 83 VAL A C 1
ATOM 627 O O . VAL A 1 83 ? 14.381 23.923 -25.981 1.00 91.00 83 VAL A O 1
ATOM 630 N N . THR A 1 84 ? 14.190 25.822 -24.791 1.00 92.62 84 THR A N 1
ATOM 631 C CA . THR A 1 84 ? 15.529 25.806 -24.216 1.00 92.62 84 THR A CA 1
ATOM 632 C C . THR A 1 84 ? 15.460 25.295 -22.784 1.00 92.62 84 THR A C 1
ATOM 634 O O . THR A 1 84 ? 14.745 25.823 -21.931 1.00 92.62 84 THR A O 1
ATOM 637 N N . LEU A 1 85 ? 16.231 24.250 -22.509 1.00 93.44 85 LEU A N 1
ATOM 638 C CA . LEU A 1 85 ? 16.483 23.731 -21.176 1.00 93.44 85 LEU A CA 1
ATOM 639 C C . LEU A 1 85 ? 17.890 24.126 -20.752 1.00 93.44 85 LEU A C 1
ATOM 641 O O . LEU A 1 85 ? 18.839 23.930 -21.508 1.00 93.44 85 LEU A O 1
ATOM 645 N N . SER A 1 86 ? 18.052 24.620 -19.532 1.00 94.00 86 SER A N 1
ATOM 646 C CA . SER A 1 86 ? 19.376 24.848 -18.971 1.00 94.00 86 SER A CA 1
ATOM 647 C C . SER A 1 86 ? 19.486 24.354 -17.541 1.00 94.00 86 SER A C 1
ATOM 649 O O . SER A 1 86 ? 18.495 24.268 -16.812 1.00 94.00 86 SER A O 1
ATOM 651 N N . ARG A 1 87 ? 20.688 23.950 -17.135 1.00 94.44 87 ARG A N 1
ATOM 652 C CA . ARG A 1 87 ? 20.921 23.465 -15.776 1.00 94.44 87 ARG A CA 1
ATOM 653 C C . ARG A 1 87 ? 22.372 23.641 -15.366 1.00 94.44 87 ARG A C 1
ATOM 655 O O . ARG A 1 87 ? 23.279 23.164 -16.049 1.00 94.44 87 ARG A O 1
ATOM 662 N N . THR A 1 88 ? 22.581 24.256 -14.211 1.00 92.50 88 THR A N 1
ATOM 663 C CA . THR A 1 88 ? 23.907 24.349 -13.585 1.00 92.50 88 THR A CA 1
ATOM 664 C C . THR A 1 88 ? 24.210 23.121 -12.720 1.00 92.50 88 THR A C 1
ATOM 666 O O . THR A 1 88 ? 23.326 22.327 -12.377 1.00 92.50 88 THR A O 1
ATOM 669 N N . ALA A 1 89 ? 25.471 22.927 -12.334 1.00 87.31 89 ALA A N 1
ATOM 670 C CA . ALA A 1 89 ? 25.862 21.797 -11.484 1.00 87.31 89 ALA A CA 1
ATOM 671 C C . ALA A 1 89 ? 25.258 21.838 -10.062 1.00 87.31 89 ALA A C 1
ATOM 673 O O . ALA A 1 89 ? 25.085 20.789 -9.428 1.00 87.31 89 ALA A O 1
ATOM 674 N N . THR A 1 90 ? 24.925 23.033 -9.566 1.00 85.38 90 THR A N 1
ATOM 675 C CA . THR A 1 90 ? 24.412 23.264 -8.206 1.00 85.38 90 THR A CA 1
ATOM 676 C C . THR A 1 90 ? 22.888 23.197 -8.109 1.00 85.38 90 THR A C 1
ATOM 678 O O . THR A 1 90 ? 22.364 23.007 -7.015 1.00 85.38 90 THR A O 1
ATOM 681 N N . GLU A 1 91 ? 22.168 23.291 -9.229 1.00 85.75 91 GLU A N 1
ATOM 682 C CA . GLU A 1 91 ? 20.703 23.277 -9.259 1.00 85.75 91 GLU A CA 1
ATOM 683 C C . GLU A 1 91 ? 20.091 21.871 -9.101 1.00 85.75 91 GLU A C 1
ATOM 685 O O . GLU A 1 91 ? 20.510 20.875 -9.711 1.00 85.75 91 GLU A O 1
ATOM 690 N N . ASP A 1 92 ? 19.010 21.798 -8.322 1.00 79.19 92 ASP A N 1
ATOM 691 C CA . ASP A 1 92 ? 18.269 20.556 -8.066 1.00 79.19 92 ASP A CA 1
ATOM 692 C C . ASP A 1 92 ? 17.409 20.098 -9.256 1.00 79.19 92 ASP A C 1
ATOM 694 O O . ASP A 1 92 ? 17.112 18.905 -9.382 1.00 79.19 92 ASP A O 1
ATOM 698 N N . GLY A 1 93 ? 17.075 20.998 -10.183 1.00 84.12 93 GLY A N 1
ATOM 699 C CA . GLY A 1 93 ? 16.283 20.698 -11.376 1.00 84.12 93 GLY A CA 1
ATOM 700 C C . GLY A 1 93 ? 16.589 21.644 -12.539 1.00 84.12 93 GLY A C 1
ATOM 701 O O . GLY A 1 93 ? 17.264 22.651 -12.337 1.00 84.12 93 GLY A O 1
ATOM 702 N N . PRO A 1 94 ? 16.134 21.311 -13.757 1.00 87.31 94 PRO A N 1
ATOM 703 C CA . PRO A 1 94 ? 16.372 22.143 -14.927 1.00 87.31 94 PRO A CA 1
ATOM 704 C C . PRO A 1 94 ? 15.498 23.397 -14.947 1.00 87.31 94 PRO A C 1
ATOM 706 O O . PRO A 1 94 ? 14.355 23.391 -14.485 1.00 87.31 94 PRO A O 1
ATOM 709 N N . ARG A 1 95 ? 16.043 24.457 -15.537 1.00 90.12 95 ARG A N 1
ATOM 710 C CA . ARG A 1 95 ? 15.341 25.675 -15.939 1.00 90.12 95 ARG A CA 1
ATOM 711 C C . ARG A 1 95 ? 14.847 25.500 -17.372 1.00 90.12 95 ARG A C 1
ATOM 713 O O . ARG A 1 95 ? 15.534 24.895 -18.190 1.00 90.12 95 ARG A O 1
ATOM 720 N N . SER A 1 96 ? 13.659 26.013 -17.670 1.00 88.44 96 SER A N 1
ATOM 721 C CA . SER A 1 96 ? 13.088 25.982 -19.015 1.00 88.44 96 SER A CA 1
ATOM 722 C C . SER A 1 96 ? 12.387 27.295 -19.329 1.00 88.44 96 SER A C 1
ATOM 724 O O . SER A 1 96 ? 11.770 27.886 -18.441 1.00 88.44 96 SER A O 1
ATOM 726 N N . ASP A 1 97 ? 12.487 27.739 -20.579 1.00 87.94 97 ASP A N 1
ATOM 727 C CA . ASP A 1 97 ? 11.758 28.890 -21.125 1.00 87.94 97 ASP A CA 1
ATOM 728 C C . ASP A 1 97 ? 10.362 28.526 -21.674 1.00 87.94 97 ASP A C 1
ATOM 730 O O . ASP A 1 97 ? 9.603 29.420 -22.048 1.00 87.94 97 ASP A O 1
ATOM 734 N N . GLY A 1 98 ? 9.993 27.238 -21.669 1.00 81.06 98 GLY A N 1
ATOM 735 C CA . GLY A 1 98 ? 8.745 26.726 -22.231 1.00 81.06 98 GLY A CA 1
ATOM 736 C C . GLY A 1 98 ? 8.271 25.421 -21.585 1.00 81.06 98 GLY A C 1
ATOM 737 O O . GLY A 1 98 ? 8.765 24.993 -20.542 1.00 81.06 98 GLY A O 1
ATOM 738 N N . PHE A 1 99 ? 7.268 24.784 -22.193 1.00 74.62 99 PHE A N 1
ATOM 739 C CA . PHE A 1 99 ? 6.750 23.489 -21.747 1.00 74.62 99 PHE A CA 1
ATOM 740 C C . PHE A 1 99 ? 6.921 22.453 -22.854 1.00 74.62 99 PHE A C 1
ATOM 742 O O . PHE A 1 99 ? 6.392 22.622 -23.948 1.00 74.62 99 PHE A O 1
ATOM 749 N N . LEU A 1 100 ? 7.634 21.367 -22.552 1.00 74.19 100 LEU A N 1
ATOM 750 C CA . LEU A 1 100 ? 7.713 20.209 -23.438 1.00 74.19 100 LEU A CA 1
ATOM 751 C C . LEU A 1 100 ? 6.423 19.395 -23.318 1.00 74.19 100 LEU A C 1
ATOM 753 O O . LEU A 1 100 ? 6.083 18.916 -22.235 1.00 74.19 100 LEU A O 1
ATOM 757 N N . THR A 1 101 ? 5.710 19.251 -24.431 1.00 67.56 101 THR A N 1
ATOM 758 C CA . THR A 1 101 ? 4.495 18.433 -24.529 1.00 67.56 101 THR A CA 1
ATOM 759 C C . THR A 1 101 ? 4.798 16.948 -24.670 1.00 67.56 101 THR A C 1
ATOM 761 O O . THR A 1 101 ? 4.018 16.120 -24.200 1.00 67.56 101 THR A O 1
ATOM 764 N N . GLU A 1 102 ? 5.942 16.601 -25.258 1.00 72.88 102 GLU A N 1
ATOM 765 C CA . GLU A 1 102 ? 6.406 15.220 -25.355 1.00 72.88 102 GLU A CA 1
ATOM 766 C C . GLU A 1 102 ? 7.188 14.751 -24.116 1.00 72.88 102 GLU A C 1
ATOM 768 O O . GLU A 1 102 ? 7.804 15.530 -23.385 1.00 72.88 102 GLU A O 1
ATOM 773 N N . GLU A 1 103 ? 7.190 13.433 -23.883 1.00 77.75 103 GLU A N 1
ATOM 774 C CA . GLU A 1 103 ? 8.001 12.828 -22.826 1.00 77.75 103 GLU A CA 1
ATOM 775 C C . GLU A 1 103 ? 9.513 13.023 -23.087 1.00 77.75 103 GLU A C 1
ATOM 777 O O . GLU A 1 103 ? 9.957 13.007 -24.238 1.00 77.75 103 GLU A O 1
ATOM 782 N N . PRO A 1 104 ? 10.345 13.126 -22.027 1.00 83.44 104 PRO A N 1
ATOM 783 C CA . PRO A 1 104 ? 11.798 13.276 -22.160 1.00 83.44 104 PRO A CA 1
ATOM 784 C C . PRO A 1 104 ? 12.440 12.134 -22.975 1.00 83.44 104 PRO A C 1
ATOM 786 O O . PRO A 1 104 ? 11.833 11.073 -23.137 1.00 83.44 104 PRO A O 1
ATOM 789 N N . PRO A 1 105 ? 13.685 12.271 -23.463 1.00 88.38 105 PRO A N 1
ATOM 790 C CA . PRO A 1 105 ? 14.374 11.193 -24.176 1.00 88.38 105 PRO A CA 1
ATOM 791 C C . PRO A 1 105 ? 14.481 9.903 -23.346 1.00 88.38 105 PRO A C 1
ATOM 793 O O . PRO A 1 105 ? 14.487 9.914 -22.113 1.00 88.38 105 PRO A O 1
ATOM 796 N N . ILE A 1 106 ? 14.572 8.766 -24.030 1.00 88.00 106 ILE A N 1
ATOM 797 C CA . ILE A 1 106 ? 14.934 7.481 -23.434 1.00 88.00 106 ILE A CA 1
ATOM 798 C C . ILE A 1 106 ? 16.453 7.360 -23.518 1.00 88.00 106 ILE A C 1
ATOM 800 O O . ILE A 1 106 ? 16.999 7.314 -24.617 1.00 88.00 106 ILE A O 1
ATOM 804 N N . ILE A 1 107 ? 17.129 7.310 -22.370 1.00 90.75 107 ILE A N 1
ATOM 805 C CA . ILE A 1 107 ? 18.594 7.296 -22.301 1.00 90.75 107 ILE A CA 1
ATOM 806 C C . ILE A 1 107 ? 19.066 6.008 -21.633 1.00 90.75 107 ILE A C 1
ATOM 808 O O . ILE A 1 107 ? 18.585 5.662 -20.553 1.00 90.75 107 ILE A O 1
ATOM 812 N N . PHE A 1 108 ? 20.011 5.324 -22.273 1.00 89.25 108 PHE A N 1
ATOM 813 C CA . PHE A 1 108 ? 20.673 4.137 -21.746 1.00 89.25 108 PHE A CA 1
ATOM 814 C C . PHE A 1 108 ? 22.188 4.315 -21.790 1.00 89.25 108 PHE A C 1
ATOM 816 O O . PHE A 1 108 ? 22.772 4.476 -22.862 1.00 89.25 108 PHE A O 1
ATOM 823 N N . SER A 1 109 ? 22.825 4.275 -20.621 1.00 88.31 109 SER A N 1
ATOM 824 C CA . SER A 1 109 ? 24.283 4.177 -20.547 1.00 88.31 109 SER A CA 1
ATOM 825 C C . SER A 1 109 ? 24.747 2.737 -20.792 1.00 88.31 109 SER A C 1
ATOM 827 O O . SER A 1 109 ? 23.961 1.791 -20.677 1.00 88.31 109 SER A O 1
ATOM 829 N N . GLN A 1 110 ? 26.040 2.559 -21.063 1.00 83.88 110 GLN A N 1
ATOM 830 C CA . GLN A 1 110 ? 26.648 1.242 -21.261 1.00 83.88 110 GLN A CA 1
ATOM 831 C C . GLN A 1 110 ? 26.318 0.269 -20.112 1.00 83.88 110 GLN A C 1
ATOM 833 O O . GLN A 1 110 ? 25.785 -0.818 -20.329 1.00 83.88 110 GLN A O 1
ATOM 838 N N . LYS A 1 111 ? 26.577 0.680 -18.862 1.00 82.69 111 LYS A N 1
ATOM 839 C CA . LYS A 1 111 ? 26.316 -0.155 -17.676 1.00 82.69 111 LYS A CA 1
ATOM 840 C C . LYS A 1 111 ? 24.827 -0.379 -17.428 1.00 82.69 111 LYS A C 1
ATOM 842 O O . LYS A 1 111 ? 24.441 -1.450 -16.965 1.00 82.69 111 LYS A O 1
ATOM 847 N N . GLU A 1 112 ? 23.980 0.599 -17.747 1.00 83.62 112 GLU A N 1
ATOM 848 C CA . GLU A 1 112 ? 22.531 0.462 -17.580 1.00 83.62 112 GLU A CA 1
ATOM 849 C C . GLU A 1 112 ? 21.954 -0.645 -18.469 1.00 83.62 112 GLU A C 1
ATOM 851 O O . GLU A 1 112 ? 21.082 -1.382 -18.011 1.00 83.62 112 GLU A O 1
ATOM 856 N N . ILE A 1 113 ? 22.444 -0.807 -19.705 1.00 84.69 113 ILE A N 1
ATOM 857 C CA . ILE A 1 113 ? 22.001 -1.886 -20.610 1.00 84.69 113 ILE A CA 1
ATOM 858 C C . ILE A 1 113 ? 22.309 -3.264 -20.011 1.00 84.69 113 ILE A C 1
ATOM 860 O O . ILE A 1 113 ? 21.506 -4.193 -20.123 1.00 84.69 113 ILE A O 1
ATOM 864 N N . GLU A 1 114 ? 23.443 -3.401 -19.330 1.00 80.12 114 GLU A N 1
ATOM 865 C CA . GLU A 1 114 ? 23.830 -4.652 -18.679 1.00 80.12 114 GLU A CA 1
ATOM 866 C C . GLU A 1 114 ? 23.031 -4.897 -17.390 1.00 80.12 114 GLU A C 1
ATOM 868 O O . GLU A 1 114 ? 22.547 -6.008 -17.144 1.00 80.12 114 GLU A O 1
ATOM 873 N N . ASN A 1 115 ? 22.849 -3.851 -16.580 1.00 82.56 115 ASN A N 1
ATOM 874 C CA . ASN A 1 115 ? 22.211 -3.924 -15.266 1.00 82.56 115 ASN A CA 1
ATOM 875 C C . ASN A 1 115 ? 20.681 -4.046 -15.343 1.00 82.56 115 ASN A C 1
ATOM 877 O O . ASN A 1 115 ? 20.068 -4.709 -14.496 1.00 82.56 115 ASN A O 1
ATOM 881 N N . VAL A 1 116 ? 20.043 -3.454 -16.361 1.00 84.31 116 VAL A N 1
ATOM 882 C CA . VAL A 1 116 ? 18.578 -3.489 -16.531 1.00 84.31 116 VAL A CA 1
ATOM 883 C C . VAL A 1 116 ? 18.062 -4.920 -16.701 1.00 84.31 116 VAL A C 1
ATOM 885 O O . VAL A 1 116 ? 16.972 -5.241 -16.228 1.00 84.31 116 VAL A O 1
ATOM 888 N N . ALA A 1 117 ? 18.867 -5.799 -17.307 1.00 79.94 117 ALA A N 1
ATOM 889 C CA . ALA A 1 117 ? 18.566 -7.217 -17.466 1.00 79.94 117 ALA A CA 1
ATOM 890 C C . ALA A 1 117 ? 18.547 -7.972 -16.129 1.00 79.94 117 ALA A C 1
ATOM 892 O O . ALA A 1 117 ? 17.691 -8.833 -15.911 1.00 79.94 117 ALA A O 1
ATOM 893 N N . LEU A 1 118 ? 19.477 -7.644 -15.228 1.00 83.62 118 LEU A N 1
ATOM 894 C CA . LEU A 1 118 ? 19.683 -8.341 -13.957 1.00 83.62 118 LEU A CA 1
ATOM 895 C C . LEU A 1 118 ? 18.628 -7.961 -12.914 1.00 83.62 118 LEU A C 1
ATOM 897 O O . LEU A 1 118 ? 18.110 -8.819 -12.196 1.00 83.62 118 LEU A O 1
ATOM 901 N N . SER A 1 119 ? 18.257 -6.683 -12.861 1.00 87.69 119 SER A N 1
ATOM 902 C CA . SER A 1 119 ? 17.274 -6.178 -11.904 1.00 87.69 119 SER A CA 1
ATOM 903 C C . SER A 1 119 ? 15.839 -6.465 -12.346 1.00 87.69 119 SER A C 1
ATOM 905 O O . SER A 1 119 ? 15.414 -6.056 -13.425 1.00 87.69 119 SER A O 1
ATOM 907 N N . GLU A 1 120 ? 15.028 -7.073 -11.473 1.00 88.31 120 GLU A N 1
ATOM 908 C CA . GLU A 1 120 ? 13.589 -7.222 -11.738 1.00 88.31 120 GLU A CA 1
ATOM 909 C C . GLU A 1 120 ? 12.887 -5.870 -11.944 1.00 88.31 120 GLU A C 1
ATOM 911 O O . GLU A 1 120 ? 11.946 -5.770 -12.731 1.00 88.31 120 GLU A O 1
ATOM 916 N N . GLN A 1 121 ? 13.340 -4.826 -11.236 1.00 87.81 121 GLN A N 1
ATOM 917 C CA . GLN A 1 121 ? 12.801 -3.478 -11.397 1.00 87.81 121 GLN A CA 1
ATOM 918 C C . GLN A 1 121 ? 13.210 -2.875 -12.737 1.00 87.81 121 GLN A C 1
ATOM 920 O O . GLN A 1 121 ? 12.382 -2.232 -13.372 1.00 87.81 121 GLN A O 1
ATOM 925 N N . GLY A 1 122 ? 14.448 -3.118 -13.175 1.00 88.06 122 GLY A N 1
ATOM 926 C CA . GLY A 1 122 ? 14.930 -2.695 -14.488 1.00 88.06 122 GLY A CA 1
ATOM 927 C C . GLY A 1 122 ? 14.090 -3.297 -15.613 1.00 88.06 122 GLY A C 1
ATOM 928 O O . GLY A 1 122 ? 13.563 -2.564 -16.447 1.00 88.06 122 GLY A O 1
ATOM 929 N N . ARG A 1 123 ? 13.855 -4.616 -15.576 1.00 91.25 123 ARG A N 1
ATOM 930 C CA . ARG A 1 123 ? 12.998 -5.304 -16.559 1.00 91.25 123 ARG A CA 1
ATOM 931 C C . ARG A 1 123 ? 11.566 -4.773 -16.572 1.00 91.25 123 ARG A C 1
ATOM 933 O O . ARG A 1 123 ? 10.975 -4.639 -17.640 1.00 91.25 123 ARG A O 1
ATOM 940 N N . LEU A 1 124 ? 11.005 -4.454 -15.405 1.00 91.00 124 LEU A N 1
ATOM 941 C CA . LEU A 1 124 ? 9.678 -3.844 -15.324 1.00 91.00 124 LEU A CA 1
ATOM 942 C C . LEU A 1 124 ? 9.670 -2.424 -15.898 1.00 91.00 124 LEU A C 1
ATOM 944 O O . LEU A 1 124 ? 8.770 -2.089 -16.659 1.00 91.00 124 LEU A O 1
ATOM 948 N N . ASN A 1 125 ? 10.685 -1.615 -15.583 1.00 87.44 125 ASN A N 1
ATOM 949 C CA . ASN A 1 125 ? 10.823 -0.259 -16.107 1.00 87.44 125 ASN A CA 1
ATOM 950 C C . ASN A 1 125 ? 10.977 -0.247 -17.637 1.00 87.44 125 ASN A C 1
ATOM 952 O O . ASN A 1 125 ? 10.434 0.649 -18.278 1.00 87.44 125 ASN A O 1
ATOM 956 N N . LEU A 1 126 ? 11.642 -1.256 -18.216 1.00 88.75 126 LEU A N 1
ATOM 957 C CA . LEU A 1 126 ? 11.770 -1.443 -19.665 1.00 88.75 126 LEU A CA 1
ATOM 958 C C . LEU A 1 126 ? 10.419 -1.702 -20.349 1.00 88.75 126 LEU A C 1
ATOM 960 O O . LEU A 1 126 ? 10.181 -1.206 -21.440 1.00 88.75 126 LEU A O 1
ATOM 964 N N . ILE A 1 127 ? 9.514 -2.452 -19.717 1.00 91.06 127 ILE A N 1
ATOM 965 C CA . ILE A 1 127 ? 8.152 -2.636 -20.246 1.00 91.06 127 ILE A CA 1
ATOM 966 C C . ILE A 1 127 ? 7.306 -1.396 -19.997 1.00 91.06 127 ILE A C 1
ATOM 968 O O . ILE A 1 127 ? 6.599 -0.937 -20.894 1.00 91.06 127 ILE A O 1
ATOM 972 N N . ASP A 1 128 ? 7.394 -0.835 -18.791 1.00 88.50 128 ASP A N 1
ATOM 973 C CA . ASP A 1 128 ? 6.672 0.379 -18.453 1.00 88.50 128 ASP A CA 1
ATOM 974 C C . ASP A 1 128 ? 7.032 1.484 -19.442 1.00 88.50 128 ASP A C 1
ATOM 976 O O . ASP A 1 128 ? 6.121 2.209 -19.820 1.00 88.50 128 ASP A O 1
ATOM 980 N N . ALA A 1 129 ? 8.290 1.561 -19.917 1.00 84.06 129 ALA A N 1
ATOM 981 C CA . ALA A 1 129 ? 8.811 2.509 -20.913 1.00 84.06 129 ALA A CA 1
ATOM 982 C C . ALA A 1 129 ? 7.887 2.753 -22.125 1.00 84.06 129 ALA A C 1
ATOM 984 O O . ALA A 1 129 ? 7.912 3.854 -22.664 1.00 84.06 129 ALA A O 1
ATOM 985 N N . PHE A 1 130 ? 7.046 1.783 -22.494 1.00 86.00 130 PHE A N 1
ATOM 986 C CA . PHE A 1 130 ? 6.102 1.827 -23.620 1.00 86.00 130 PHE A CA 1
ATOM 987 C C . PHE A 1 130 ? 4.707 2.382 -23.279 1.00 86.00 130 PHE A C 1
ATOM 989 O O . PHE A 1 130 ? 3.815 2.361 -24.126 1.00 86.00 130 PHE A O 1
ATOM 996 N N . LEU A 1 131 ? 4.471 2.774 -22.027 1.00 85.19 131 LEU A N 1
ATOM 997 C CA . LEU A 1 131 ? 3.185 3.268 -21.531 1.00 85.19 131 LEU A CA 1
ATOM 998 C C . LEU A 1 131 ? 3.200 4.799 -21.451 1.00 85.19 131 LEU A C 1
ATOM 1000 O O . LEU A 1 131 ? 4.129 5.345 -20.847 1.00 85.19 131 LEU A O 1
ATOM 1004 N N . SER A 1 132 ? 2.152 5.441 -21.982 1.00 68.25 132 SER A N 1
ATOM 1005 C CA . SER A 1 132 ? 2.050 6.892 -22.224 1.00 68.25 132 SER A CA 1
ATOM 1006 C C . SER A 1 132 ? 1.412 7.744 -21.105 1.00 68.25 132 SER A C 1
ATOM 1008 O O . SER A 1 132 ? 1.431 8.956 -21.220 1.00 68.25 132 SER A O 1
ATOM 1010 N N . ASP A 1 133 ? 0.928 7.168 -19.992 1.00 70.25 133 ASP A N 1
ATOM 1011 C CA . ASP A 1 133 ? 0.258 7.915 -18.891 1.00 70.25 133 ASP A CA 1
ATOM 1012 C C . ASP A 1 133 ? 0.814 7.588 -17.493 1.00 70.25 133 ASP A C 1
ATOM 1014 O O . ASP A 1 133 ? 0.095 7.441 -16.492 1.00 70.25 133 ASP A O 1
ATOM 1018 N N . ARG A 1 134 ? 2.134 7.402 -17.380 1.00 72.12 134 ARG A N 1
ATOM 1019 C CA . ARG A 1 134 ? 2.725 6.930 -16.113 1.00 72.12 134 ARG A CA 1
ATOM 1020 C C . ARG A 1 134 ? 2.582 7.915 -14.972 1.00 72.12 134 ARG A C 1
ATOM 1022 O O . ARG A 1 134 ? 2.404 7.497 -13.828 1.00 72.12 134 ARG A O 1
ATOM 1029 N N . SER A 1 135 ? 2.772 9.196 -15.257 1.00 73.31 135 SER A N 1
ATOM 1030 C CA . SER A 1 135 ? 2.792 10.247 -14.242 1.00 73.31 135 SER A CA 1
ATOM 1031 C C . SER A 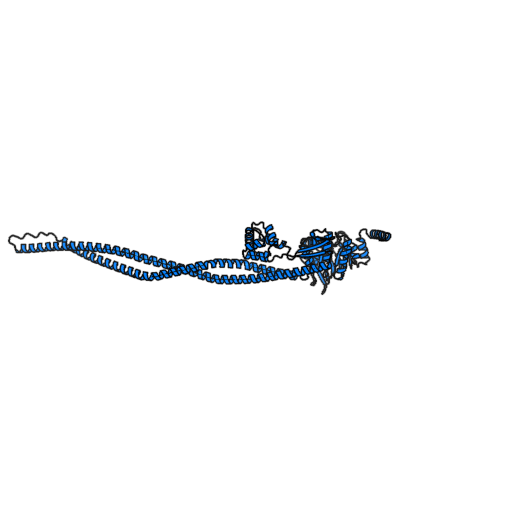1 135 ? 1.404 10.419 -13.626 1.00 73.31 135 SER A C 1
ATOM 1033 O O . SER A 1 135 ? 1.284 10.396 -12.401 1.00 73.31 135 SER A O 1
ATOM 1035 N N . GLU A 1 136 ? 0.364 10.494 -14.455 1.00 79.56 136 GLU A N 1
ATOM 1036 C CA . GLU A 1 136 ? -1.027 10.614 -14.022 1.00 79.56 136 GLU A CA 1
ATOM 1037 C C . GLU A 1 136 ? -1.496 9.364 -13.272 1.00 79.56 136 GLU A C 1
ATOM 1039 O O . GLU A 1 136 ? -1.951 9.466 -12.132 1.00 79.56 136 GLU A O 1
ATOM 1044 N N . THR A 1 137 ? -1.271 8.172 -13.837 1.00 83.38 137 THR A N 1
ATOM 1045 C CA . THR A 1 137 ? -1.664 6.908 -13.193 1.00 83.38 137 THR A CA 1
ATOM 1046 C C . THR A 1 137 ? -0.995 6.739 -11.826 1.00 83.38 137 THR A C 1
ATOM 1048 O O . THR A 1 137 ? -1.637 6.317 -10.865 1.00 83.38 137 THR A O 1
ATOM 1051 N N . ARG A 1 138 ? 0.291 7.101 -11.697 1.00 83.50 138 ARG A N 1
ATOM 1052 C CA . ARG A 1 138 ? 1.005 7.044 -10.410 1.00 83.50 138 ARG A CA 1
ATOM 1053 C C . ARG A 1 138 ? 0.476 8.065 -9.408 1.00 83.50 138 ARG A C 1
ATOM 1055 O O . ARG A 1 138 ? 0.383 7.737 -8.226 1.00 83.50 138 ARG A O 1
ATOM 1062 N N . ARG A 1 139 ? 0.147 9.286 -9.849 1.00 86.94 139 ARG A N 1
ATOM 1063 C CA . ARG A 1 139 ? -0.458 10.313 -8.983 1.00 86.94 139 ARG A CA 1
ATOM 1064 C C . ARG A 1 139 ? -1.805 9.838 -8.450 1.00 86.94 139 ARG A C 1
ATOM 1066 O O . ARG A 1 139 ? -2.005 9.872 -7.243 1.00 86.94 139 ARG A O 1
ATOM 1073 N N . HIS A 1 140 ? -2.660 9.308 -9.321 1.00 90.56 140 HIS A N 1
ATOM 1074 C CA . HIS A 1 140 ? -3.953 8.751 -8.932 1.00 90.56 140 HIS A CA 1
ATOM 1075 C C . HIS A 1 140 ? -3.803 7.557 -7.972 1.00 90.56 140 HIS A C 1
ATOM 1077 O O . HIS A 1 140 ? -4.468 7.506 -6.940 1.00 90.56 140 HIS A O 1
ATOM 1083 N N . GLU A 1 141 ? -2.870 6.634 -8.243 1.00 92.38 141 GLU A N 1
ATOM 1084 C CA . GLU A 1 141 ? -2.561 5.533 -7.318 1.00 92.38 141 GLU A CA 1
ATOM 1085 C C . GLU A 1 141 ? -2.098 6.064 -5.950 1.00 92.38 141 GLU A C 1
ATOM 1087 O O . GLU A 1 141 ? -2.487 5.523 -4.918 1.00 92.38 141 GLU A O 1
ATOM 1092 N N . THR A 1 142 ? -1.281 7.119 -5.923 1.00 93.19 142 THR A N 1
ATOM 1093 C CA . THR A 1 142 ? -0.770 7.714 -4.677 1.00 93.19 142 THR A CA 1
ATOM 1094 C C . THR A 1 142 ? -1.893 8.368 -3.874 1.00 93.19 142 THR A C 1
ATOM 1096 O O . THR A 1 142 ? -2.008 8.097 -2.682 1.00 93.19 142 THR A O 1
ATOM 1099 N N . ASP A 1 143 ? -2.771 9.127 -4.532 1.00 94.75 143 ASP A N 1
ATOM 1100 C CA . ASP A 1 143 ? -3.913 9.790 -3.894 1.00 94.75 143 ASP A CA 1
ATOM 1101 C C . ASP A 1 143 ? -4.877 8.781 -3.246 1.00 94.75 143 ASP A C 1
ATOM 1103 O O . ASP A 1 143 ? -5.243 8.912 -2.077 1.00 94.75 143 ASP A O 1
ATOM 1107 N N . ILE A 1 144 ? -5.203 7.689 -3.951 1.00 95.44 144 ILE A N 1
ATOM 1108 C CA . ILE A 1 144 ? -6.024 6.606 -3.389 1.00 95.44 144 ILE A CA 1
ATOM 1109 C C . ILE A 1 144 ? -5.343 5.978 -2.165 1.00 95.44 144 ILE A C 1
ATOM 1111 O O . ILE A 1 144 ? -5.995 5.771 -1.139 1.00 95.44 144 ILE A O 1
ATOM 1115 N N . LYS A 1 145 ? -4.035 5.692 -2.235 1.00 95.81 145 LYS A N 1
ATOM 1116 C CA . LYS A 1 145 ? -3.292 5.121 -1.098 1.00 95.81 145 LYS A CA 1
ATOM 1117 C C . LYS A 1 145 ? -3.289 6.053 0.108 1.00 95.81 145 LYS A C 1
ATOM 1119 O O . LYS A 1 145 ? -3.465 5.585 1.232 1.00 95.81 145 LYS A O 1
ATOM 1124 N N . ASP A 1 146 ? -3.116 7.352 -0.103 1.00 95.44 146 ASP A N 1
ATOM 1125 C CA . ASP A 1 146 ? -3.102 8.332 0.980 1.00 95.44 146 ASP A CA 1
ATOM 1126 C C . ASP A 1 146 ? -4.487 8.496 1.617 1.00 95.44 146 ASP A C 1
ATOM 1128 O O . ASP A 1 146 ? -4.593 8.535 2.847 1.00 95.44 146 ASP A O 1
ATOM 1132 N N . ARG A 1 147 ? -5.562 8.452 0.819 1.00 96.31 147 ARG A N 1
ATOM 1133 C CA . ARG A 1 147 ? -6.942 8.389 1.329 1.00 96.31 147 ARG A CA 1
ATOM 1134 C C . ARG A 1 147 ? -7.203 7.120 2.143 1.00 96.31 147 ARG A C 1
ATOM 1136 O O . ARG A 1 147 ? -7.782 7.209 3.225 1.00 96.31 147 ARG A O 1
ATOM 1143 N N . ILE A 1 148 ? -6.728 5.957 1.690 1.00 95.38 148 ILE A N 1
ATOM 1144 C CA . ILE A 1 148 ? -6.831 4.699 2.452 1.00 95.38 148 ILE A CA 1
ATOM 1145 C C . ILE A 1 148 ? -6.093 4.816 3.792 1.00 95.38 148 ILE A C 1
ATOM 1147 O O . ILE A 1 148 ? -6.659 4.471 4.827 1.00 95.38 148 ILE A O 1
ATOM 1151 N N . ARG A 1 149 ? -4.862 5.351 3.807 1.00 94.62 149 ARG A N 1
ATOM 1152 C CA . ARG A 1 149 ? -4.107 5.580 5.053 1.00 94.62 149 ARG A CA 1
ATOM 1153 C C . ARG A 1 149 ? -4.841 6.523 6.005 1.00 94.62 149 ARG A C 1
ATOM 1155 O O . ARG A 1 149 ? -4.836 6.294 7.213 1.00 94.62 149 ARG A O 1
ATOM 1162 N N . ALA A 1 150 ? -5.461 7.581 5.481 1.00 93.94 150 ALA A N 1
ATOM 1163 C CA . ALA A 1 150 ? -6.246 8.516 6.280 1.00 93.94 150 ALA A CA 1
ATOM 1164 C C . ALA A 1 150 ? -7.470 7.834 6.914 1.00 93.94 150 ALA A C 1
ATOM 1166 O O . ALA A 1 150 ? -7.706 8.008 8.110 1.00 93.94 150 ALA A O 1
ATOM 1167 N N . LEU A 1 151 ? -8.199 7.009 6.154 1.00 94.00 151 LEU A N 1
ATOM 1168 C CA . LEU A 1 151 ? -9.323 6.228 6.676 1.00 94.00 151 LEU A CA 1
ATOM 1169 C C . LEU A 1 151 ? -8.877 5.205 7.727 1.00 94.00 151 LEU A C 1
ATOM 1171 O O . LEU A 1 151 ? -9.514 5.102 8.771 1.00 94.00 151 LEU A O 1
ATOM 1175 N N . ASP A 1 152 ? -7.768 4.493 7.509 1.00 91.00 152 ASP A N 1
ATOM 1176 C CA . ASP A 1 152 ? -7.267 3.482 8.454 1.00 91.00 152 ASP A CA 1
ATOM 1177 C C . ASP A 1 152 ? -6.902 4.096 9.821 1.00 91.00 152 ASP A C 1
ATOM 1179 O O . ASP A 1 152 ? -7.234 3.543 10.874 1.00 91.00 152 ASP A O 1
ATOM 1183 N N . ARG A 1 153 ? -6.330 5.313 9.819 1.00 90.44 153 ARG A N 1
ATOM 1184 C CA . ARG A 1 153 ? -6.061 6.097 11.043 1.00 90.44 153 ARG A CA 1
ATOM 1185 C C . ARG A 1 153 ? -7.330 6.457 11.822 1.00 90.44 153 ARG A C 1
ATOM 1187 O O . ARG A 1 153 ? -7.260 6.576 13.043 1.00 90.44 153 ARG A O 1
ATOM 1194 N N . LEU A 1 154 ? -8.467 6.634 11.145 1.00 92.06 154 LEU A N 1
ATOM 1195 C CA . LEU A 1 154 ? -9.765 6.900 11.778 1.00 92.06 154 LEU A CA 1
ATOM 1196 C C . LEU A 1 154 ? -10.456 5.610 12.241 1.00 92.06 154 LEU A C 1
ATOM 1198 O O . LEU A 1 154 ? -11.095 5.591 13.292 1.00 92.06 154 LEU A O 1
ATOM 1202 N N . LEU A 1 155 ? -10.317 4.528 11.473 1.00 91.69 155 LEU A N 1
ATOM 1203 C CA . LEU A 1 155 ? -10.953 3.239 11.737 1.00 91.69 155 LEU A CA 1
ATOM 1204 C C . LEU A 1 155 ? -10.402 2.556 12.992 1.00 91.69 155 LEU A C 1
ATOM 1206 O O . LEU A 1 155 ? -11.189 2.026 13.774 1.00 91.69 155 LEU A O 1
ATOM 1210 N N . LYS A 1 156 ? -9.080 2.579 13.214 1.00 88.38 156 LYS A N 1
ATOM 1211 C CA . LYS A 1 156 ? -8.448 1.916 14.372 1.00 88.38 156 LYS A CA 1
ATOM 1212 C C . LYS A 1 156 ? -9.034 2.364 15.728 1.00 88.38 156 LYS A C 1
ATOM 1214 O O . LYS A 1 156 ? -9.543 1.498 16.439 1.00 88.38 156 LYS A O 1
ATOM 1219 N N . PRO A 1 157 ? -9.038 3.663 16.098 1.00 91.88 157 PRO A N 1
ATOM 1220 C CA . PRO A 1 157 ? -9.602 4.097 17.378 1.00 91.88 157 PRO A CA 1
ATOM 1221 C C . PRO A 1 157 ? -11.117 3.879 17.455 1.00 91.88 157 PRO A C 1
ATOM 1223 O O . PRO A 1 157 ? -11.618 3.501 18.511 1.00 91.88 157 PRO A O 1
ATOM 1226 N N . LEU A 1 158 ? -11.838 4.064 16.343 1.00 92.88 158 LEU A N 1
ATOM 1227 C CA . LEU A 1 158 ? -13.285 3.862 16.295 1.00 92.88 158 LEU A CA 1
ATOM 1228 C C . LEU A 1 158 ? -13.664 2.398 16.557 1.00 92.88 158 LEU A C 1
ATOM 1230 O O . LEU A 1 158 ? -14.617 2.138 17.283 1.00 92.88 158 LEU A O 1
ATOM 1234 N N . ARG A 1 159 ? -12.899 1.438 16.024 1.00 90.56 159 ARG A N 1
ATOM 1235 C CA . ARG A 1 159 ? -13.083 0.011 16.325 1.00 90.56 159 ARG A CA 1
ATOM 1236 C C . ARG A 1 159 ? -12.859 -0.296 17.794 1.00 90.56 159 ARG A C 1
ATOM 1238 O O . ARG A 1 159 ? -13.719 -0.914 18.406 1.00 90.56 159 ARG A O 1
ATOM 1245 N N . THR A 1 160 ? -11.750 0.169 18.369 1.00 90.19 160 THR A N 1
ATOM 1246 C CA . THR A 1 160 ? -11.477 -0.023 19.800 1.00 90.19 160 THR A CA 1
ATOM 1247 C C . THR A 1 160 ? -12.579 0.591 20.669 1.00 90.19 160 THR A C 1
ATOM 1249 O O . THR A 1 160 ? -12.968 -0.001 21.673 1.00 90.19 160 THR A O 1
ATOM 1252 N N . GLU A 1 161 ? -13.118 1.753 20.282 1.00 92.69 161 GLU A N 1
ATOM 1253 C CA . GLU A 1 161 ? -14.253 2.383 20.966 1.00 92.69 161 GLU A CA 1
ATOM 1254 C C . GLU A 1 161 ? -15.526 1.530 20.868 1.00 92.69 161 GLU A C 1
ATOM 1256 O O . GLU A 1 161 ? -16.178 1.324 21.890 1.00 92.69 161 GLU A O 1
ATOM 1261 N N . VAL A 1 162 ? -15.859 1.007 19.681 1.00 91.75 162 VAL A N 1
ATOM 1262 C CA . VAL A 1 162 ? -17.024 0.129 19.473 1.00 91.75 162 VAL A CA 1
ATOM 1263 C C . VAL A 1 162 ? -16.903 -1.143 20.308 1.00 91.75 162 VAL A C 1
ATOM 1265 O O . VAL A 1 162 ? -17.811 -1.415 21.086 1.00 91.75 162 VAL A O 1
ATOM 1268 N N . THR A 1 163 ? -15.776 -1.858 20.237 1.00 90.12 163 THR A N 1
ATOM 1269 C CA . THR A 1 163 ? -15.565 -3.094 21.011 1.00 90.12 163 THR A CA 1
ATOM 1270 C C . THR A 1 163 ? -15.663 -2.839 22.515 1.00 90.12 163 THR A C 1
ATOM 1272 O O . THR A 1 163 ? -16.358 -3.562 23.220 1.00 90.12 163 THR A O 1
ATOM 1275 N N . ARG A 1 164 ? -15.064 -1.750 23.020 1.00 92.44 164 ARG A N 1
ATOM 1276 C CA . ARG A 1 164 ? -15.187 -1.375 24.439 1.00 92.44 164 ARG A CA 1
ATOM 1277 C C . ARG A 1 164 ? -16.641 -1.097 24.839 1.00 92.44 164 ARG A C 1
ATOM 1279 O O . ARG A 1 164 ? -17.063 -1.491 25.922 1.00 92.44 164 ARG A O 1
ATOM 1286 N N . LEU A 1 165 ? -17.400 -0.392 23.997 1.00 90.94 165 LEU A N 1
ATOM 1287 C CA . LEU A 1 165 ? -18.813 -0.109 24.262 1.00 90.94 165 LEU A CA 1
ATOM 1288 C C . LEU A 1 165 ? -19.663 -1.386 24.229 1.00 90.94 165 LEU A C 1
ATOM 1290 O O . LEU A 1 165 ? -20.571 -1.520 25.044 1.00 90.94 165 LEU A O 1
ATOM 1294 N N . GLU A 1 166 ? -19.375 -2.317 23.321 1.00 89.50 166 GLU A N 1
ATOM 1295 C CA . GLU A 1 166 ? -20.031 -3.628 23.260 1.00 89.50 166 GLU A CA 1
ATOM 1296 C C . GLU A 1 166 ? -19.755 -4.453 24.527 1.00 89.50 166 GLU A C 1
ATOM 1298 O O . GLU A 1 166 ? -20.698 -4.987 25.117 1.00 89.50 166 GLU A O 1
ATOM 1303 N N . ASP A 1 167 ? -18.509 -4.468 25.011 1.00 89.88 167 ASP A N 1
ATOM 1304 C CA . ASP A 1 167 ? -18.126 -5.127 26.267 1.00 89.88 167 ASP A CA 1
ATOM 1305 C C . ASP A 1 167 ? -18.839 -4.514 27.488 1.00 89.88 167 ASP A C 1
ATOM 1307 O O . ASP A 1 167 ? -19.323 -5.234 28.367 1.00 89.88 167 ASP A O 1
ATOM 1311 N N . GLU A 1 168 ? -18.960 -3.181 27.553 1.00 87.44 168 GLU A N 1
ATOM 1312 C CA . GLU A 1 168 ? -19.729 -2.496 28.605 1.00 87.44 168 GLU A CA 1
ATOM 1313 C C . GLU A 1 168 ? -21.229 -2.836 28.526 1.00 87.44 168 GLU A C 1
ATOM 1315 O O . GLU A 1 168 ? -21.878 -3.084 29.547 1.00 87.44 168 GLU A O 1
ATOM 1320 N N . LEU A 1 169 ? -21.791 -2.898 27.315 1.00 90.56 169 LEU A N 1
ATOM 1321 C CA . LEU A 1 169 ? -23.200 -3.230 27.089 1.00 90.56 169 LEU A CA 1
ATOM 1322 C C . LEU A 1 169 ? -23.523 -4.698 27.379 1.00 90.56 169 LEU A C 1
ATOM 1324 O O . LEU A 1 169 ? -24.668 -4.995 27.732 1.00 90.56 169 LEU A O 1
ATOM 1328 N N . ALA A 1 170 ? -22.546 -5.606 27.321 1.00 88.62 170 ALA A N 1
ATOM 1329 C CA . ALA A 1 170 ? -22.732 -7.004 27.709 1.00 88.62 170 ALA A CA 1
ATOM 1330 C C . ALA A 1 170 ? -23.199 -7.149 29.175 1.00 88.62 170 ALA A C 1
ATOM 1332 O O . ALA A 1 170 ? -23.931 -8.082 29.512 1.00 88.62 170 ALA A O 1
ATOM 1333 N N . GLN A 1 171 ? -22.872 -6.183 30.044 1.00 85.88 171 GLN A N 1
ATOM 1334 C CA . GLN A 1 171 ? -23.308 -6.159 31.449 1.00 85.88 171 GLN A CA 1
ATOM 1335 C C . GLN A 1 171 ? -24.795 -5.801 31.624 1.00 85.88 171 GLN A C 1
ATOM 1337 O O . GLN A 1 171 ? -25.378 -6.039 32.687 1.00 85.88 171 GLN A O 1
ATOM 1342 N N . ARG A 1 172 ? -25.443 -5.252 30.586 1.00 87.69 172 ARG A N 1
ATOM 1343 C CA . ARG A 1 172 ? -26.837 -4.786 30.638 1.00 87.69 172 ARG A CA 1
ATOM 1344 C C . ARG A 1 172 ? -27.812 -5.906 30.991 1.00 87.69 172 ARG A C 1
ATOM 1346 O O . ARG A 1 172 ? -28.751 -5.663 31.749 1.00 87.69 172 ARG A O 1
ATOM 1353 N N . ALA A 1 173 ? -27.587 -7.122 30.491 1.00 86.31 173 ALA A N 1
ATOM 1354 C CA . ALA A 1 173 ? -28.444 -8.271 30.786 1.00 86.31 173 ALA A CA 1
ATOM 1355 C C . ALA A 1 173 ? -28.463 -8.589 32.293 1.00 86.31 173 ALA A C 1
ATOM 1357 O O . ALA A 1 173 ? -29.536 -8.671 32.892 1.00 86.31 173 ALA A O 1
ATOM 1358 N N . MET A 1 174 ? -27.284 -8.651 32.923 1.00 87.75 174 MET A N 1
ATOM 1359 C CA . MET A 1 174 ? -27.151 -8.907 34.363 1.00 87.75 174 MET A CA 1
ATOM 1360 C C . MET A 1 174 ? -27.788 -7.799 35.212 1.00 87.75 174 MET A C 1
ATOM 1362 O O . MET A 1 174 ? -28.469 -8.079 36.198 1.00 87.75 174 MET A O 1
ATOM 1366 N N . LEU A 1 175 ? -27.603 -6.530 34.832 1.00 87.62 175 LEU A N 1
ATOM 1367 C CA . LEU A 1 175 ? -28.213 -5.394 35.533 1.00 87.62 175 LEU A CA 1
ATOM 1368 C C . LEU A 1 175 ? -29.739 -5.377 35.399 1.00 87.62 175 LEU A C 1
ATOM 1370 O O . LEU A 1 175 ? -30.433 -5.099 36.376 1.00 87.62 175 LEU A O 1
ATOM 1374 N N . THR A 1 176 ? -30.263 -5.719 34.221 1.00 88.19 176 THR A N 1
ATOM 1375 C CA . THR A 1 176 ? -31.711 -5.824 33.983 1.00 88.19 176 THR A CA 1
ATOM 1376 C C . THR A 1 176 ? -32.326 -6.898 34.881 1.00 88.19 176 THR A C 1
ATOM 1378 O O . THR A 1 176 ? -33.337 -6.657 35.540 1.00 88.19 176 THR A O 1
ATOM 1381 N N . GLU A 1 177 ? -31.678 -8.061 34.987 1.00 89.00 177 GLU A N 1
ATOM 1382 C CA . GLU A 1 177 ? -32.106 -9.126 35.897 1.00 89.00 177 GLU A CA 1
ATOM 1383 C C . GLU A 1 177 ? -32.019 -8.698 37.372 1.00 89.00 177 GLU A C 1
ATOM 1385 O O . GLU A 1 177 ? -32.942 -8.945 38.153 1.00 89.00 177 GLU A O 1
ATOM 1390 N N . LYS A 1 178 ? -30.948 -7.991 37.759 1.00 89.19 178 LYS A N 1
ATOM 1391 C CA . LYS A 1 178 ? -30.783 -7.438 39.112 1.00 89.19 178 LYS A CA 1
ATOM 1392 C C . LYS A 1 178 ? -31.912 -6.470 39.474 1.00 89.19 178 LYS A C 1
ATOM 1394 O O . LYS A 1 178 ? -32.452 -6.575 40.574 1.00 89.19 178 LYS A O 1
ATOM 1399 N N . VAL A 1 179 ? -32.301 -5.570 38.566 1.00 90.50 179 VAL A N 1
ATOM 1400 C CA . VAL A 1 179 ? -33.450 -4.668 38.762 1.00 90.50 179 VAL A CA 1
ATOM 1401 C C . VAL A 1 179 ? -34.734 -5.475 38.948 1.00 90.50 179 VAL A C 1
ATOM 1403 O O . VAL A 1 179 ? -35.429 -5.267 39.938 1.00 90.50 179 VAL A O 1
ATOM 1406 N N . ALA A 1 180 ? -35.008 -6.454 38.080 1.00 89.88 180 ALA A N 1
ATOM 1407 C CA . ALA A 1 180 ? -36.205 -7.291 38.189 1.00 89.88 180 ALA A CA 1
ATOM 1408 C C . ALA A 1 180 ? -36.265 -8.094 39.506 1.00 89.88 180 ALA A C 1
ATOM 1410 O O . ALA A 1 180 ? -37.345 -8.331 40.053 1.00 89.88 180 ALA A O 1
ATOM 1411 N N . ASN A 1 181 ? -35.117 -8.528 40.036 1.00 89.12 181 ASN A N 1
ATOM 1412 C CA . ASN A 1 181 ? -35.029 -9.174 41.348 1.00 89.12 181 ASN A CA 1
ATOM 1413 C C . ASN A 1 181 ? -35.293 -8.188 42.496 1.00 89.12 181 ASN A C 1
ATOM 1415 O O . ASN A 1 181 ? -36.074 -8.502 43.395 1.00 89.12 181 ASN A O 1
ATOM 1419 N N . LEU A 1 182 ? -34.690 -6.995 42.464 1.00 88.75 182 LEU A N 1
ATOM 1420 C CA . LEU A 1 182 ? -34.910 -5.957 43.478 1.00 88.75 182 LEU A CA 1
ATOM 1421 C C . LEU A 1 182 ? -36.363 -5.456 43.482 1.00 88.75 182 LEU A C 1
ATOM 1423 O O . LEU A 1 182 ? -36.923 -5.233 44.551 1.00 88.75 182 LEU A O 1
ATOM 1427 N N . GLU A 1 183 ? -37.007 -5.342 42.318 1.00 87.38 183 GLU A N 1
ATOM 1428 C CA . GLU A 1 183 ? -38.433 -4.999 42.210 1.00 87.38 183 GLU A CA 1
ATOM 1429 C C . GLU A 1 183 ? -39.329 -6.082 42.815 1.00 87.38 183 GLU A C 1
ATOM 1431 O O . GLU A 1 183 ? -40.258 -5.765 43.561 1.00 87.38 183 GLU A O 1
ATOM 1436 N N . ARG A 1 184 ? -39.021 -7.365 42.574 1.00 87.12 184 ARG A N 1
ATOM 1437 C CA . ARG A 1 184 ? -39.710 -8.486 43.235 1.00 87.12 184 ARG A CA 1
ATOM 1438 C C . ARG A 1 184 ? -39.547 -8.440 44.754 1.00 87.12 184 ARG A C 1
ATOM 1440 O O . ARG A 1 184 ? -40.526 -8.628 45.473 1.00 87.12 184 ARG A O 1
ATOM 1447 N N . GLN A 1 185 ? -38.344 -8.148 45.247 1.00 83.12 185 GLN A N 1
ATOM 1448 C CA . GLN A 1 185 ? -38.083 -7.987 46.682 1.00 83.12 185 GLN A CA 1
ATOM 1449 C C . GLN A 1 185 ? -38.839 -6.787 47.266 1.00 83.12 185 GLN A C 1
ATOM 1451 O O . GLN A 1 185 ? -39.454 -6.917 48.320 1.00 83.12 185 GLN A O 1
ATOM 1456 N N . GLN A 1 186 ? -38.866 -5.646 46.572 1.00 82.31 186 GLN A N 1
ATOM 1457 C CA . GLN A 1 186 ? -39.617 -4.465 47.002 1.00 82.31 186 GLN A CA 1
ATOM 1458 C C . GLN A 1 186 ? -41.129 -4.736 47.039 1.00 82.31 186 GLN A C 1
ATOM 1460 O O . GLN A 1 186 ? -41.804 -4.311 47.975 1.00 82.31 186 GLN A O 1
ATOM 1465 N N . ALA A 1 187 ? -41.672 -5.459 46.055 1.00 78.94 187 ALA A N 1
ATOM 1466 C CA . ALA A 1 187 ? -43.078 -5.859 46.037 1.00 78.94 187 ALA A CA 1
ATOM 1467 C C . ALA A 1 187 ? -43.417 -6.814 47.197 1.00 78.94 187 ALA A C 1
ATOM 1469 O O . ALA A 1 187 ? -44.422 -6.615 47.882 1.00 78.94 187 ALA A O 1
ATOM 1470 N N . ALA A 1 188 ? -42.550 -7.793 47.481 1.00 77.38 188 ALA A N 1
ATOM 1471 C CA . ALA A 1 188 ? -42.692 -8.672 48.642 1.00 77.38 188 ALA A CA 1
ATOM 1472 C C . ALA A 1 188 ? -42.668 -7.878 49.964 1.00 77.38 188 ALA A C 1
ATOM 1474 O O . ALA A 1 188 ? -43.558 -8.051 50.794 1.00 77.38 188 ALA A O 1
ATOM 1475 N N . PHE A 1 189 ? -41.734 -6.930 50.112 1.00 70.56 189 PHE A N 1
ATOM 1476 C CA . PHE A 1 189 ? -41.666 -6.028 51.270 1.00 70.56 189 PHE A CA 1
ATOM 1477 C C . PHE A 1 189 ? -42.913 -5.143 51.410 1.00 70.56 189 PHE A C 1
ATOM 1479 O O . PHE A 1 189 ? -43.429 -4.981 52.511 1.00 70.56 189 PHE A O 1
ATOM 1486 N N . ARG A 1 190 ? -43.453 -4.601 50.310 1.00 66.12 190 ARG A N 1
ATOM 1487 C CA . ARG A 1 190 ? -44.700 -3.812 50.341 1.00 66.12 190 ARG A CA 1
ATOM 1488 C C . ARG A 1 190 ? -45.903 -4.633 50.789 1.00 66.12 190 ARG A C 1
ATOM 1490 O O . ARG A 1 190 ? -46.744 -4.109 51.506 1.00 66.12 190 ARG A O 1
ATOM 1497 N N . THR A 1 191 ? -45.962 -5.909 50.418 1.00 62.75 191 THR A N 1
ATOM 1498 C CA . THR A 1 191 ? -47.008 -6.832 50.892 1.00 62.75 191 THR A CA 1
ATOM 1499 C C . THR A 1 191 ? -46.872 -7.088 52.403 1.00 62.75 191 THR A C 1
ATOM 1501 O O . THR A 1 191 ? -47.852 -7.315 53.102 1.00 62.75 191 THR A O 1
ATOM 1504 N N . GLN A 1 192 ? -45.654 -6.973 52.942 1.00 61.91 192 GLN A N 1
ATOM 1505 C CA . GLN A 1 192 ? -45.356 -7.109 54.368 1.00 61.91 192 GLN A CA 1
ATOM 1506 C C . GLN A 1 192 ? -45.736 -5.864 55.201 1.00 61.91 192 GLN A C 1
ATOM 1508 O O . GLN A 1 192 ? -45.953 -5.999 56.404 1.00 61.91 192 GLN A O 1
ATOM 1513 N N . ASN A 1 193 ? -45.929 -4.689 54.582 1.00 57.94 193 ASN A N 1
ATOM 1514 C CA . ASN A 1 193 ? -46.372 -3.465 55.272 1.00 57.94 193 ASN A CA 1
ATOM 1515 C C . ASN A 1 193 ? -47.793 -3.565 55.865 1.00 57.94 193 ASN A C 1
ATOM 1517 O O . ASN A 1 193 ? -48.087 -2.882 56.845 1.00 57.94 193 ASN A O 1
ATOM 1521 N N . GLU A 1 194 ? -48.676 -4.424 55.340 1.00 54.47 194 GLU A N 1
ATOM 1522 C CA . GLU A 1 194 ? -49.992 -4.678 55.963 1.00 54.47 194 GLU A CA 1
ATOM 1523 C C . GLU A 1 194 ? -49.850 -5.358 57.337 1.00 54.47 194 GLU A C 1
ATOM 1525 O O . GLU A 1 194 ? -50.621 -5.094 58.261 1.00 54.47 194 GLU A O 1
ATOM 1530 N N . ILE A 1 195 ? -48.804 -6.171 57.515 1.00 57.00 195 ILE A N 1
ATOM 1531 C CA . ILE A 1 195 ? -48.460 -6.804 58.795 1.00 57.00 195 ILE A CA 1
ATOM 1532 C C . ILE A 1 195 ? -47.897 -5.759 59.776 1.00 57.00 195 ILE A C 1
ATOM 1534 O O . ILE A 1 195 ? -48.066 -5.886 60.992 1.00 57.00 195 ILE A O 1
ATOM 1538 N N . ASP A 1 196 ? -47.266 -4.698 59.275 1.00 61.38 196 ASP A N 1
ATOM 1539 C CA . ASP A 1 196 ? -46.664 -3.660 60.110 1.00 61.38 196 ASP A CA 1
ATOM 1540 C C . ASP A 1 196 ? -47.693 -2.695 60.713 1.00 61.38 196 ASP A C 1
ATOM 1542 O O . ASP A 1 196 ? -47.474 -2.227 61.830 1.00 61.38 196 ASP A O 1
ATOM 1546 N N . LEU A 1 197 ? -48.859 -2.491 60.086 1.00 62.16 197 LEU A N 1
ATOM 1547 C CA . LEU A 1 197 ? -49.966 -1.745 60.704 1.00 62.16 197 LEU A CA 1
ATOM 1548 C C . LEU A 1 197 ? -50.479 -2.463 61.968 1.00 62.16 197 LEU A C 1
ATOM 1550 O O . LEU A 1 197 ? -50.610 -1.855 63.031 1.00 62.16 197 LEU A O 1
ATOM 1554 N N . ALA A 1 198 ? -50.651 -3.787 61.893 1.00 64.62 198 ALA A N 1
ATOM 1555 C CA . ALA A 1 198 ? -51.045 -4.615 63.035 1.00 64.62 198 ALA A CA 1
ATOM 1556 C C . ALA A 1 198 ? -49.967 -4.653 64.138 1.00 64.62 198 ALA A C 1
ATOM 1558 O O . ALA A 1 198 ? -50.277 -4.677 65.333 1.00 64.62 198 ALA A O 1
ATOM 1559 N N . LYS A 1 199 ? -48.677 -4.626 63.769 1.00 67.56 199 LYS A N 1
ATOM 1560 C CA . LYS A 1 199 ? -47.574 -4.513 64.741 1.00 67.56 199 LYS A CA 1
ATOM 1561 C C . LYS A 1 199 ? -47.513 -3.128 65.389 1.00 67.56 199 LYS A C 1
ATOM 1563 O O . LYS A 1 199 ? -47.260 -3.052 66.590 1.00 67.56 199 LYS A O 1
ATOM 1568 N N . GLN A 1 200 ? -47.772 -2.052 64.644 1.00 67.81 200 GLN A N 1
ATOM 1569 C CA . GLN A 1 200 ? -47.858 -0.688 65.180 1.00 67.81 200 GLN A CA 1
ATOM 1570 C C . GLN A 1 200 ? -49.019 -0.552 66.173 1.00 67.81 200 GLN A C 1
ATOM 1572 O O . GLN A 1 200 ? -48.826 -0.032 67.274 1.00 67.81 200 GLN A O 1
ATOM 1577 N N . GLU A 1 201 ? -50.192 -1.103 65.848 1.00 74.44 201 GLU A N 1
ATOM 1578 C CA . GLU A 1 201 ? -51.318 -1.195 66.784 1.00 74.44 201 GLU A CA 1
ATOM 1579 C C . GLU A 1 201 ? -50.953 -2.003 68.034 1.00 74.44 201 GLU A C 1
ATOM 1581 O O . GLU A 1 201 ? -51.256 -1.592 69.156 1.00 74.44 201 GLU A O 1
ATOM 1586 N N . ARG A 1 202 ? -50.230 -3.119 67.877 1.00 81.12 202 ARG A N 1
ATOM 1587 C CA . ARG A 1 202 ? -49.758 -3.931 69.007 1.00 81.12 202 ARG A CA 1
ATOM 1588 C C . ARG A 1 202 ? -48.774 -3.177 69.905 1.00 81.12 202 ARG A C 1
ATOM 1590 O O . ARG A 1 202 ? -48.891 -3.275 71.125 1.00 81.12 202 ARG A O 1
ATOM 1597 N N . VAL A 1 203 ? -47.851 -2.392 69.346 1.00 82.25 203 VAL A N 1
ATOM 1598 C CA . VAL A 1 203 ? -46.952 -1.514 70.120 1.00 82.25 203 VAL A CA 1
ATOM 1599 C C . VAL A 1 203 ? -47.747 -0.441 70.872 1.00 82.25 203 VAL A C 1
ATOM 1601 O O . VAL A 1 203 ? -47.488 -0.210 72.056 1.00 82.25 203 VAL A O 1
ATOM 1604 N N . ALA A 1 204 ? -48.757 0.164 70.238 1.00 81.25 204 ALA A N 1
ATOM 1605 C CA . ALA A 1 204 ? -49.632 1.145 70.880 1.00 81.25 204 ALA A CA 1
ATOM 1606 C C . ALA A 1 204 ? -50.452 0.532 72.033 1.00 81.25 204 ALA A C 1
ATOM 1608 O O . ALA A 1 204 ? -50.553 1.129 73.108 1.00 81.25 204 ALA A O 1
ATOM 1609 N N . LEU A 1 205 ? -50.987 -0.680 71.852 1.00 84.19 205 LEU A N 1
ATOM 1610 C CA . LEU A 1 205 ? -51.703 -1.427 72.891 1.00 84.19 205 LEU A CA 1
ATOM 1611 C C . LEU A 1 205 ? -50.795 -1.783 74.076 1.00 84.19 205 LEU A C 1
ATOM 1613 O O . LEU A 1 205 ? -51.180 -1.568 75.225 1.00 84.19 205 LEU A O 1
ATOM 1617 N N . LEU A 1 206 ? -49.581 -2.278 73.813 1.00 87.75 206 LEU A N 1
ATOM 1618 C CA . LEU A 1 206 ? -48.602 -2.605 74.858 1.00 87.75 206 LEU A CA 1
ATOM 1619 C C . LEU A 1 206 ? -48.156 -1.354 75.631 1.00 87.75 206 LEU A C 1
ATOM 1621 O O . LEU A 1 206 ? -48.042 -1.405 76.854 1.00 87.75 206 LEU A O 1
ATOM 1625 N N . SER A 1 207 ? -47.971 -0.218 74.950 1.00 85.25 207 SER A N 1
ATOM 1626 C CA . SER A 1 207 ? -47.669 1.068 75.594 1.00 85.25 207 SER A CA 1
ATOM 1627 C C . SER A 1 207 ? -48.802 1.527 76.519 1.00 85.25 207 SER A C 1
ATOM 1629 O O . SER A 1 207 ? -48.548 1.881 77.671 1.00 85.25 207 SER A O 1
ATOM 1631 N N . ARG A 1 208 ? -50.062 1.441 76.066 1.00 85.75 208 ARG A N 1
ATOM 1632 C CA . ARG A 1 208 ? -51.233 1.736 76.911 1.00 85.75 208 ARG A CA 1
ATOM 1633 C C . ARG A 1 208 ? -51.301 0.811 78.129 1.00 85.75 208 ARG A C 1
ATOM 1635 O O . ARG A 1 208 ? -51.536 1.288 79.236 1.00 85.75 208 ARG A O 1
ATOM 1642 N N . ALA A 1 209 ? -51.047 -0.486 77.949 1.00 86.56 209 ALA A N 1
ATOM 1643 C CA . ALA A 1 209 ? -51.038 -1.456 79.042 1.00 86.56 209 ALA A CA 1
ATOM 1644 C C . ALA A 1 209 ? -49.961 -1.137 80.098 1.00 86.56 209 ALA A C 1
ATOM 1646 O O . ALA A 1 209 ? -50.249 -1.170 81.296 1.00 86.56 209 ALA A O 1
ATOM 1647 N N . LEU A 1 210 ? -48.748 -0.756 79.675 1.00 88.06 210 LEU A N 1
ATOM 1648 C CA . LEU A 1 210 ? -47.680 -0.323 80.587 1.00 88.06 210 LEU A CA 1
ATOM 1649 C C . LEU A 1 210 ? -48.080 0.912 81.400 1.00 88.06 210 LEU A C 1
ATOM 1651 O O . LEU A 1 210 ? -47.873 0.921 82.614 1.00 88.06 210 LEU A O 1
ATOM 1655 N N . ASN A 1 211 ? -48.709 1.904 80.762 1.00 84.12 211 ASN A N 1
ATOM 1656 C CA . ASN A 1 211 ? -49.189 3.104 81.451 1.00 84.12 211 ASN A CA 1
ATOM 1657 C C . ASN A 1 211 ? -50.251 2.758 82.506 1.00 84.12 211 ASN A C 1
ATOM 1659 O O . ASN A 1 211 ? -50.118 3.158 83.659 1.00 84.12 211 ASN A O 1
ATOM 1663 N N . THR A 1 212 ? -51.240 1.920 82.166 1.00 86.44 212 THR A N 1
ATOM 1664 C CA . THR A 1 212 ? -52.271 1.502 83.137 1.00 86.44 212 THR A CA 1
ATOM 1665 C C . THR A 1 212 ? -51.708 0.708 84.321 1.00 86.44 212 THR A C 1
ATOM 1667 O O . THR A 1 212 ? -52.204 0.830 85.440 1.00 86.44 212 THR A O 1
ATOM 1670 N N . LEU A 1 213 ? -50.665 -0.106 84.117 1.00 88.81 213 LEU A N 1
ATOM 1671 C CA . LEU A 1 213 ? -49.994 -0.803 85.219 1.00 88.81 213 LEU A CA 1
ATOM 1672 C C . LEU A 1 213 ? -49.200 0.160 86.106 1.00 88.81 213 LEU A C 1
ATOM 1674 O O . LEU A 1 213 ? -49.199 -0.014 87.324 1.00 88.81 213 LEU A O 1
ATOM 1678 N N . ALA A 1 214 ? -48.559 1.174 85.518 1.00 82.81 214 ALA A N 1
ATOM 1679 C CA . ALA A 1 214 ? -47.849 2.207 86.264 1.00 82.81 214 ALA A CA 1
ATOM 1680 C C . ALA A 1 214 ? -48.808 3.036 87.138 1.00 82.81 214 ALA A C 1
ATOM 1682 O O . ALA A 1 214 ? -48.532 3.232 88.319 1.00 82.81 214 ALA A O 1
ATOM 1683 N N . GLU A 1 215 ? -49.965 3.434 86.601 1.00 84.06 215 GLU A N 1
ATOM 1684 C CA . GLU A 1 215 ? -51.023 4.126 87.356 1.00 84.06 215 GLU A CA 1
ATOM 1685 C C . GLU A 1 215 ? -51.541 3.274 88.526 1.00 84.06 215 GLU A C 1
ATOM 1687 O O . GLU A 1 215 ? -51.674 3.753 89.654 1.00 84.06 215 GLU A O 1
ATOM 1692 N N . ARG A 1 216 ? -51.783 1.979 88.283 1.00 86.94 216 ARG A N 1
ATOM 1693 C CA . ARG A 1 216 ? -52.239 1.023 89.305 1.00 86.94 216 ARG A CA 1
ATOM 1694 C C . ARG A 1 216 ? -51.218 0.792 90.420 1.00 86.94 216 ARG A C 1
ATOM 1696 O O . ARG A 1 216 ? -51.635 0.595 91.564 1.00 86.94 216 ARG A O 1
ATOM 1703 N N . ASP A 1 217 ? -49.924 0.763 90.106 1.00 86.94 217 ASP A N 1
ATOM 1704 C CA . ASP A 1 217 ? -48.861 0.649 91.116 1.00 86.94 217 ASP A CA 1
ATOM 1705 C C . ASP A 1 217 ? -48.705 1.957 91.906 1.00 86.94 217 ASP A C 1
ATOM 1707 O O . ASP A 1 217 ? -48.574 1.915 93.128 1.00 86.94 217 ASP A O 1
ATOM 1711 N N . ALA A 1 218 ? -48.809 3.114 91.241 1.00 78.44 218 ALA A N 1
ATOM 1712 C CA . ALA A 1 218 ? -48.741 4.426 91.883 1.00 78.44 218 ALA A CA 1
ATOM 1713 C C . ALA A 1 218 ? -49.874 4.640 92.902 1.00 78.44 218 ALA A C 1
ATOM 1715 O O . ALA A 1 218 ? -49.604 5.028 94.037 1.00 78.44 218 ALA A O 1
ATOM 1716 N N . ALA A 1 219 ? -51.122 4.308 92.545 1.00 78.56 219 ALA A N 1
ATOM 1717 C CA . ALA A 1 219 ? -52.269 4.416 93.453 1.00 78.56 219 ALA A CA 1
ATOM 1718 C C . ALA A 1 219 ? -52.119 3.532 94.708 1.00 78.56 219 ALA A C 1
ATOM 1720 O O . ALA A 1 219 ? -52.465 3.941 95.815 1.00 78.56 219 ALA A O 1
ATOM 1721 N N . ARG A 1 220 ? -51.554 2.325 94.555 1.00 87.12 220 ARG A N 1
ATOM 1722 C CA . ARG A 1 220 ? -51.247 1.434 95.689 1.00 87.12 220 ARG A CA 1
ATOM 1723 C C . ARG A 1 220 ? -50.109 1.969 96.545 1.00 87.12 220 ARG A C 1
ATOM 1725 O O . ARG A 1 220 ? -50.185 1.870 97.763 1.00 87.12 220 ARG A O 1
ATOM 1732 N N . GLY A 1 221 ? -49.085 2.550 95.921 1.00 83.50 221 GLY A N 1
ATOM 1733 C CA . GLY A 1 221 ? -48.003 3.236 96.624 1.00 83.50 221 GLY A CA 1
ATOM 1734 C C . GLY A 1 221 ? -48.514 4.381 97.502 1.00 83.50 221 GLY A C 1
ATOM 1735 O O . GLY A 1 221 ? -48.147 4.447 98.669 1.00 83.50 221 GLY A O 1
ATOM 1736 N N . GLN A 1 222 ? -49.422 5.210 96.977 1.00 82.25 222 GLN A N 1
ATOM 1737 C CA . GLN A 1 222 ? -50.055 6.297 97.737 1.00 82.25 222 GLN A CA 1
ATOM 1738 C C . GLN A 1 222 ? -50.876 5.773 98.922 1.00 82.25 222 GLN A C 1
ATOM 1740 O O . GLN A 1 222 ? -50.756 6.284 100.031 1.00 82.25 222 GLN A O 1
ATOM 1745 N N . LEU A 1 223 ? -51.687 4.728 98.722 1.00 83.38 223 LEU A N 1
ATOM 1746 C CA . LEU A 1 223 ? -52.474 4.143 99.811 1.00 83.38 223 LEU A CA 1
ATOM 1747 C C . LEU A 1 223 ? -51.581 3.536 100.905 1.00 83.38 223 LEU A C 1
ATOM 1749 O O . 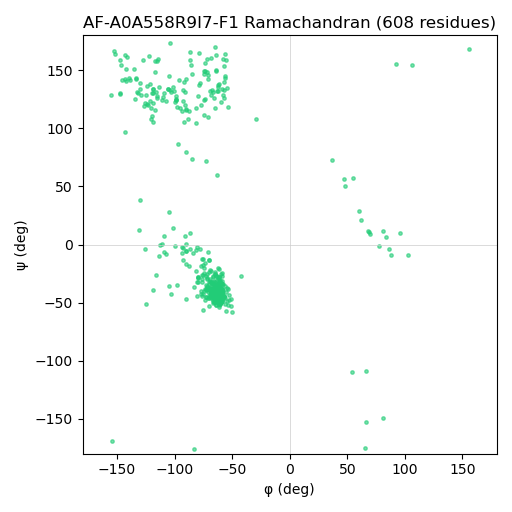LEU A 1 223 ? -51.858 3.697 102.089 1.00 83.38 223 LEU A O 1
ATOM 1753 N N . MET A 1 224 ? -50.490 2.884 100.511 1.00 86.31 224 MET A N 1
ATOM 1754 C CA . MET A 1 224 ? -49.493 2.313 101.417 1.00 86.31 224 MET A CA 1
ATOM 1755 C C . MET A 1 224 ? -48.780 3.393 102.247 1.00 86.31 224 MET A C 1
ATOM 1757 O O . MET A 1 224 ? -48.556 3.193 103.438 1.00 86.31 224 MET A O 1
ATOM 1761 N N . GLU A 1 225 ? -48.490 4.558 101.659 1.00 83.88 225 GLU A N 1
ATOM 1762 C CA . GLU A 1 225 ? -47.941 5.726 102.364 1.00 83.88 225 GLU A CA 1
ATOM 1763 C C . GLU A 1 225 ? -48.945 6.324 103.368 1.00 83.88 225 GLU A C 1
ATOM 1765 O O . GLU A 1 225 ? -48.590 6.606 104.516 1.00 83.88 225 GLU A O 1
ATOM 1770 N N . ILE A 1 226 ? -50.221 6.441 102.979 1.00 83.25 226 ILE A N 1
ATOM 1771 C CA . ILE A 1 226 ? -51.300 6.902 103.868 1.00 83.25 226 ILE A CA 1
ATOM 1772 C C . ILE A 1 226 ? -51.444 5.953 105.062 1.00 83.25 226 ILE A C 1
ATOM 1774 O O . ILE A 1 226 ? -51.450 6.402 106.207 1.00 83.25 226 ILE A O 1
ATOM 1778 N N . ILE A 1 227 ? -51.518 4.642 104.813 1.00 84.94 227 ILE A N 1
ATOM 1779 C CA . ILE A 1 227 ? -51.630 3.622 105.865 1.00 84.94 227 ILE A CA 1
ATOM 1780 C C . ILE A 1 227 ? -50.410 3.653 106.788 1.00 84.94 227 ILE A C 1
ATOM 1782 O O . ILE A 1 227 ? -50.576 3.621 108.004 1.00 84.94 227 ILE A O 1
ATOM 1786 N N . GLY A 1 228 ? -49.199 3.776 106.235 1.00 82.38 228 GLY A N 1
ATOM 1787 C CA . GLY A 1 228 ? -47.975 3.910 107.028 1.00 82.38 228 GLY A CA 1
ATOM 1788 C C . GLY A 1 228 ? -48.004 5.124 107.961 1.00 82.38 228 GLY A C 1
ATOM 1789 O O . GLY A 1 228 ? -47.593 5.024 109.115 1.00 82.38 228 GLY A O 1
ATOM 1790 N N . THR A 1 229 ? -48.563 6.244 107.495 1.00 83.38 229 THR A N 1
ATOM 1791 C CA . THR A 1 229 ? -48.729 7.467 108.297 1.00 83.38 229 THR A CA 1
ATOM 1792 C C . THR A 1 229 ? -49.703 7.259 109.464 1.00 83.38 229 THR A C 1
ATOM 1794 O O . THR A 1 229 ? -49.401 7.632 110.597 1.00 83.38 229 THR A O 1
ATOM 1797 N N . TRP A 1 230 ? -50.856 6.628 109.214 1.00 80.00 230 TRP A N 1
ATOM 1798 C CA . TRP A 1 230 ? -51.844 6.314 110.256 1.00 80.00 230 TRP A CA 1
ATOM 1799 C C . TRP A 1 230 ? -51.325 5.299 111.278 1.00 80.00 230 TRP A C 1
ATOM 1801 O O . TRP A 1 230 ? -51.532 5.480 112.476 1.00 80.00 230 TRP A O 1
ATOM 1811 N N . ALA A 1 231 ? -50.614 4.267 110.821 1.00 79.44 231 ALA A N 1
ATOM 1812 C CA . ALA A 1 231 ? -49.995 3.280 111.697 1.00 79.44 231 ALA A CA 1
ATOM 1813 C C . ALA A 1 231 ? -48.966 3.934 112.637 1.00 79.44 231 ALA A C 1
ATOM 1815 O O . ALA A 1 231 ? -48.981 3.674 113.840 1.00 79.44 231 ALA A O 1
ATOM 1816 N N . ALA A 1 232 ? -48.128 4.842 112.121 1.00 77.81 232 ALA A N 1
ATOM 1817 C CA . ALA A 1 232 ? -47.165 5.592 112.929 1.00 77.81 232 ALA A CA 1
ATOM 1818 C C . ALA A 1 232 ? -47.840 6.470 114.002 1.00 77.81 232 ALA A C 1
ATOM 1820 O O . ALA A 1 232 ? -47.394 6.473 115.145 1.00 77.81 232 ALA A O 1
ATOM 1821 N N . LEU A 1 233 ? -48.944 7.153 113.666 1.00 76.94 233 LEU A N 1
ATOM 1822 C CA . LEU A 1 233 ? -49.731 7.960 114.614 1.00 76.94 233 LEU A CA 1
ATOM 1823 C C . LEU A 1 233 ? -50.364 7.123 115.737 1.00 76.94 233 LEU A C 1
ATOM 1825 O O . LEU A 1 233 ? -50.433 7.577 116.875 1.00 76.94 233 LEU A O 1
ATOM 1829 N N . LEU A 1 234 ? -50.842 5.917 115.418 1.00 72.06 234 LEU A N 1
ATOM 1830 C CA . LEU A 1 234 ? -51.490 5.023 116.384 1.00 72.06 234 LEU A CA 1
ATOM 1831 C C . LEU A 1 234 ? -50.485 4.265 117.261 1.00 72.06 234 LEU A C 1
ATOM 1833 O O . LEU A 1 234 ? -50.804 3.939 118.399 1.00 72.06 234 LEU A O 1
ATOM 1837 N N . THR A 1 235 ? -49.273 4.015 116.759 1.00 72.19 235 THR A N 1
ATOM 1838 C CA . THR A 1 235 ? -48.203 3.355 117.531 1.00 72.19 235 THR A CA 1
ATOM 1839 C C . THR A 1 235 ? -47.631 4.279 118.613 1.00 72.19 235 THR A C 1
ATOM 1841 O O . THR A 1 235 ? -47.148 3.801 119.632 1.00 72.19 235 THR A O 1
ATOM 1844 N N . ASP A 1 236 ? -47.722 5.599 118.422 1.00 66.00 236 ASP A N 1
ATOM 1845 C CA . ASP A 1 236 ? -47.207 6.613 119.355 1.00 66.00 236 ASP A CA 1
ATOM 1846 C C . ASP A 1 236 ? -48.201 6.990 120.477 1.00 66.00 236 ASP A C 1
ATOM 1848 O O . ASP A 1 236 ? -47.976 7.950 121.213 1.00 66.00 236 ASP A O 1
ATOM 1852 N N . LEU A 1 237 ? -49.316 6.260 120.636 1.00 62.47 237 LEU A N 1
ATOM 1853 C CA . LEU A 1 237 ? -50.221 6.422 121.780 1.00 62.47 237 LEU A CA 1
ATOM 1854 C C . LEU A 1 237 ? -49.531 5.876 123.045 1.00 62.47 237 LEU A C 1
ATOM 1856 O O . LEU A 1 237 ? -49.347 4.664 123.159 1.00 62.47 237 LEU A O 1
ATOM 1860 N N . PRO A 1 238 ? -49.128 6.726 124.010 1.00 54.72 238 PRO A N 1
ATOM 1861 C CA . PRO A 1 238 ? -48.377 6.258 125.161 1.00 54.72 238 PRO A CA 1
ATOM 1862 C C . PRO A 1 238 ? -49.268 5.436 126.094 1.00 54.72 238 PRO A C 1
ATOM 1864 O O . PRO A 1 238 ? -50.415 5.803 126.354 1.00 54.72 238 PRO A O 1
ATOM 1867 N N . ASP A 1 239 ? -48.668 4.386 126.652 1.00 56.00 239 ASP A N 1
ATOM 1868 C CA . ASP A 1 239 ? -49.152 3.493 127.712 1.00 56.00 239 ASP A CA 1
ATOM 1869 C C . ASP A 1 239 ? -49.356 4.277 129.033 1.00 56.00 239 ASP A C 1
ATOM 1871 O O . ASP A 1 239 ? -48.656 4.112 130.036 1.00 56.00 239 ASP A O 1
ATOM 1875 N N . ARG A 1 240 ? -50.235 5.287 129.008 1.00 54.34 240 ARG A N 1
ATOM 1876 C CA . ARG A 1 240 ? -50.426 6.219 130.120 1.00 54.34 240 ARG A CA 1
ATOM 1877 C C . ARG A 1 240 ? -51.337 5.588 131.153 1.00 54.34 240 ARG A C 1
ATOM 1879 O O . ARG A 1 240 ? -52.550 5.543 130.981 1.00 54.34 240 ARG A O 1
ATOM 1886 N N . TYR A 1 241 ? -50.681 5.162 132.230 1.00 53.81 241 TYR A N 1
ATOM 1887 C CA . TYR A 1 241 ? -51.231 4.762 133.518 1.00 53.81 241 TYR A CA 1
ATOM 1888 C C . TYR A 1 241 ? -52.539 5.499 133.820 1.00 53.81 241 TYR A C 1
ATOM 1890 O O . TYR A 1 241 ? -52.544 6.706 134.088 1.00 53.81 241 TYR A O 1
ATOM 1898 N N . LEU A 1 242 ? -53.650 4.772 133.750 1.00 58.88 242 LEU A N 1
ATOM 1899 C CA . LEU A 1 242 ? -54.909 5.267 134.268 1.00 58.88 242 LEU A CA 1
ATOM 1900 C C . LEU A 1 242 ? -54.810 5.207 135.803 1.00 58.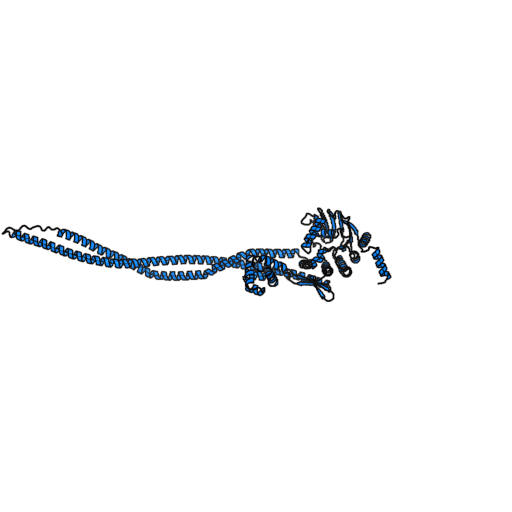88 242 LEU A C 1
ATOM 1902 O O . LEU A 1 242 ? -54.468 4.147 136.324 1.00 58.88 242 LEU A O 1
ATOM 1906 N N . PRO A 1 243 ? -55.035 6.304 136.544 1.00 57.75 243 PRO A N 1
ATOM 1907 C CA . PRO A 1 243 ? -55.006 6.254 138.002 1.00 57.75 243 PRO A CA 1
ATOM 1908 C C . PRO A 1 243 ? -56.050 5.254 138.515 1.00 57.75 243 PRO A C 1
ATOM 1910 O O . PRO A 1 243 ? -57.191 5.287 138.049 1.00 57.75 243 PRO A O 1
ATOM 1913 N N . ASP A 1 244 ? -55.679 4.391 139.467 1.00 60.28 244 ASP A N 1
ATOM 1914 C CA . ASP A 1 244 ? -56.634 3.483 140.111 1.00 60.28 244 ASP A CA 1
ATOM 1915 C C . ASP A 1 244 ? -57.775 4.290 140.746 1.00 60.28 244 ASP A C 1
ATOM 1917 O O . ASP A 1 244 ? -57.544 5.294 141.431 1.00 60.28 244 ASP A O 1
ATOM 1921 N N . ALA A 1 245 ? -59.017 3.866 140.502 1.00 60.75 245 ALA A N 1
ATOM 1922 C CA . ALA A 1 245 ? -60.182 4.532 141.066 1.00 60.75 245 ALA A CA 1
ATOM 1923 C C . ALA A 1 245 ? -60.200 4.358 142.602 1.00 60.75 245 ALA A C 1
ATOM 1925 O O . ALA A 1 245 ? -60.049 3.230 143.079 1.00 60.75 245 ALA A O 1
ATOM 1926 N N . PRO A 1 246 ? -60.393 5.433 143.394 1.00 61.25 246 PRO A N 1
ATOM 1927 C CA . PRO A 1 246 ? -60.541 5.332 144.847 1.00 61.25 246 PRO A CA 1
ATOM 1928 C C . PRO A 1 246 ? -61.697 4.395 145.239 1.00 61.25 246 PRO A C 1
ATOM 1930 O O . PRO A 1 246 ? -62.739 4.386 144.579 1.00 61.25 246 PRO A O 1
ATOM 1933 N N . GLU A 1 247 ? -61.545 3.623 146.323 1.00 57.19 247 GLU A N 1
ATOM 1934 C CA . GLU A 1 247 ? -62.583 2.689 146.794 1.00 57.19 247 GLU A CA 1
ATOM 1935 C C . GLU A 1 247 ? -63.936 3.399 146.993 1.00 57.19 247 GLU A C 1
ATOM 1937 O O . GLU A 1 247 ? -64.071 4.302 147.819 1.00 57.19 247 GLU A O 1
ATOM 1942 N N . GLY A 1 248 ? -64.946 2.968 146.229 1.00 58.50 248 GLY A N 1
ATOM 1943 C CA . GLY A 1 248 ? -66.309 3.509 146.257 1.00 58.50 248 GLY A CA 1
ATOM 1944 C C . GLY A 1 248 ? -66.672 4.455 145.102 1.00 58.50 248 GLY A C 1
ATOM 1945 O O . GLY A 1 248 ? -67.855 4.757 144.949 1.00 58.50 248 GLY A O 1
ATOM 1946 N N . ASP A 1 249 ? -65.716 4.876 144.261 1.00 69.75 249 ASP A N 1
ATOM 1947 C CA . ASP A 1 249 ? -65.963 5.767 143.113 1.00 69.75 249 ASP A CA 1
ATOM 1948 C C . ASP A 1 249 ? -66.290 4.981 141.827 1.00 69.75 249 ASP A C 1
ATOM 1950 O O . ASP A 1 249 ? -65.454 4.733 140.950 1.00 69.75 249 ASP A O 1
ATOM 1954 N N . ALA A 1 250 ? -67.546 4.543 141.732 1.00 70.44 250 ALA A N 1
ATOM 1955 C CA . ALA A 1 250 ? -68.044 3.783 140.587 1.00 70.44 250 ALA A CA 1
ATOM 1956 C C . ALA A 1 250 ? -68.055 4.592 139.272 1.00 70.44 250 ALA A C 1
ATOM 1958 O O . ALA A 1 250 ? -68.008 3.995 138.193 1.00 70.44 250 ALA A O 1
ATOM 1959 N N . GLU A 1 251 ? -68.106 5.928 139.335 1.00 74.00 251 GLU A N 1
ATOM 1960 C CA . GLU A 1 251 ? -68.129 6.785 138.144 1.00 74.00 251 GLU A CA 1
ATOM 1961 C C . GLU A 1 251 ? -66.761 6.808 137.453 1.00 74.00 251 GLU A C 1
ATOM 1963 O O . GLU A 1 251 ? -66.682 6.620 136.233 1.00 74.00 251 GLU A O 1
ATOM 1968 N N . LEU A 1 252 ? -65.672 6.954 138.218 1.00 74.62 252 LEU A N 1
ATOM 1969 C CA . LEU A 1 252 ? -64.318 6.969 137.660 1.00 74.62 252 LEU A CA 1
ATOM 1970 C C . LEU A 1 252 ? -63.894 5.592 137.120 1.00 74.62 252 LEU A C 1
ATOM 1972 O O . LEU A 1 252 ? -63.295 5.512 136.046 1.00 74.62 252 LEU A O 1
ATOM 1976 N N . ALA A 1 253 ? -64.271 4.502 137.799 1.00 71.25 253 ALA A N 1
ATOM 1977 C CA . ALA A 1 253 ? -64.026 3.139 137.317 1.00 71.25 253 ALA A CA 1
ATOM 1978 C C . ALA A 1 253 ? -64.740 2.857 135.978 1.00 71.25 253 ALA A C 1
ATOM 1980 O O . ALA A 1 253 ? -64.157 2.266 135.065 1.00 71.25 253 ALA A O 1
ATOM 1981 N N . ALA A 1 254 ? -65.980 3.336 135.820 1.00 74.19 254 ALA A N 1
ATOM 1982 C CA . ALA A 1 254 ? -66.719 3.225 134.563 1.00 74.19 254 ALA A CA 1
ATOM 1983 C C . ALA A 1 254 ? -66.072 4.044 133.430 1.00 74.19 254 ALA A C 1
ATOM 1985 O O . ALA A 1 254 ? -66.040 3.588 132.285 1.00 74.19 254 ALA A O 1
ATOM 1986 N N . LEU A 1 255 ? -65.526 5.231 133.725 1.00 77.38 255 LEU A N 1
ATOM 1987 C CA . LEU A 1 255 ? -64.756 6.020 132.755 1.00 77.38 255 LEU A CA 1
ATOM 1988 C C . LEU A 1 255 ? -63.449 5.321 132.353 1.00 77.38 255 LEU A C 1
ATOM 1990 O O . LEU A 1 255 ? -63.104 5.320 131.171 1.00 77.38 255 LEU A O 1
ATOM 1994 N N . GLY A 1 256 ? -62.765 4.675 133.299 1.00 73.38 256 GLY A N 1
ATOM 1995 C CA . GLY A 1 256 ? -61.547 3.911 133.038 1.00 73.38 256 GLY A CA 1
ATOM 1996 C C . GLY A 1 256 ? -61.750 2.705 132.128 1.00 73.38 256 GLY A C 1
ATOM 1997 O O . GLY A 1 256 ? -61.019 2.542 131.152 1.00 73.38 256 GLY A O 1
ATOM 1998 N N . ALA A 1 257 ? -62.805 1.923 132.367 1.00 73.19 257 ALA A N 1
ATOM 1999 C CA . ALA A 1 257 ? -63.183 0.819 131.484 1.00 73.19 257 ALA A CA 1
ATOM 2000 C C . ALA A 1 257 ? -63.505 1.303 130.056 1.00 73.19 257 ALA A C 1
ATOM 2002 O O . ALA A 1 257 ? -63.120 0.660 129.080 1.00 73.19 257 ALA A O 1
ATOM 2003 N N . ARG A 1 258 ? -64.156 2.470 129.911 1.00 77.94 258 ARG A N 1
ATOM 2004 C CA . ARG A 1 258 ? -64.416 3.087 128.594 1.00 77.94 258 ARG A CA 1
ATOM 2005 C C . ARG A 1 258 ? -63.132 3.550 127.899 1.00 77.94 258 ARG A C 1
ATOM 2007 O O . ARG A 1 258 ? -63.059 3.470 126.676 1.00 77.94 258 ARG A O 1
ATOM 2014 N N . PHE A 1 259 ? -62.132 4.020 128.647 1.00 75.81 259 PHE A N 1
ATOM 2015 C CA . PHE A 1 259 ? -60.829 4.404 128.096 1.00 75.81 259 PHE A CA 1
ATOM 2016 C C . PHE A 1 259 ? -60.017 3.188 127.632 1.00 75.81 259 PHE A C 1
ATOM 2018 O O . PHE A 1 259 ? -59.509 3.201 126.515 1.00 75.81 259 PHE A O 1
ATOM 2025 N N . GLN A 1 260 ? -59.966 2.116 128.429 1.00 74.25 260 GLN A N 1
ATOM 2026 C CA . GLN A 1 260 ? -59.307 0.864 128.038 1.00 74.25 260 GLN A CA 1
ATOM 2027 C C . GLN A 1 260 ? -59.966 0.233 126.800 1.00 74.25 260 GLN A C 1
ATOM 2029 O O . GLN A 1 260 ? -59.290 -0.222 125.882 1.00 74.25 260 GLN A O 1
ATOM 2034 N N . GLN A 1 261 ? -61.296 0.293 126.716 1.00 77.69 261 GLN A N 1
ATOM 2035 C CA . GLN A 1 261 ? -62.011 -0.128 125.515 1.00 77.69 261 GLN A CA 1
ATOM 2036 C C . GLN A 1 261 ? -61.615 0.707 124.280 1.00 77.69 261 GLN A C 1
ATOM 2038 O O . GLN A 1 261 ? -61.553 0.177 123.172 1.00 77.69 261 GLN A O 1
ATOM 2043 N N . ALA A 1 262 ? -61.330 2.004 124.443 1.00 77.00 262 ALA A N 1
ATOM 2044 C CA . ALA A 1 262 ? -60.888 2.868 123.349 1.00 77.00 262 ALA A CA 1
ATOM 2045 C C . ALA A 1 262 ? -59.442 2.573 122.902 1.00 77.00 262 ALA A C 1
ATOM 2047 O O . ALA A 1 262 ? -59.153 2.648 121.707 1.00 77.00 262 ALA A O 1
ATOM 2048 N N . THR A 1 263 ? -58.540 2.208 123.820 1.00 75.69 263 THR A N 1
ATOM 2049 C CA . THR A 1 263 ? -57.158 1.823 123.478 1.00 75.69 263 THR A CA 1
ATOM 2050 C C . THR A 1 263 ? -57.087 0.444 122.819 1.00 75.69 263 THR A C 1
ATOM 2052 O O . THR A 1 263 ? -56.363 0.283 121.839 1.00 75.69 263 THR A O 1
ATOM 2055 N N . GLU A 1 264 ? -57.893 -0.525 123.260 1.00 75.12 264 GLU A N 1
ATOM 2056 C CA . GLU A 1 264 ? -58.039 -1.824 122.582 1.00 75.12 264 GLU A CA 1
ATOM 2057 C C . GLU A 1 264 ? -58.579 -1.654 121.153 1.00 75.12 264 GLU A C 1
ATOM 2059 O O . GLU A 1 264 ? -58.037 -2.226 120.208 1.00 75.12 264 GLU A O 1
ATOM 2064 N N . GLN A 1 265 ? -59.572 -0.777 120.957 1.00 80.56 265 GLN A N 1
ATOM 2065 C CA . GLN A 1 265 ? -60.074 -0.434 119.620 1.00 80.56 265 GLN A CA 1
ATOM 2066 C C . GLN A 1 265 ? -59.007 0.214 118.722 1.00 80.56 265 GLN A C 1
ATOM 2068 O O . GLN A 1 265 ? -59.019 0.001 117.507 1.00 80.56 265 GLN A O 1
ATOM 2073 N N . ALA A 1 266 ? -58.079 0.989 119.292 1.00 76.56 266 ALA A N 1
ATOM 2074 C CA . ALA A 1 266 ? -56.950 1.556 118.556 1.00 76.56 266 ALA A CA 1
ATOM 2075 C C . ALA A 1 266 ? -55.920 0.481 118.156 1.00 76.56 266 ALA A C 1
ATOM 2077 O O . ALA A 1 266 ? -55.422 0.508 117.028 1.00 76.56 266 ALA A O 1
ATOM 2078 N N . GLY A 1 267 ? -55.657 -0.498 119.030 1.00 76.56 267 GLY A N 1
ATOM 2079 C CA . GLY A 1 267 ? -54.820 -1.665 118.726 1.00 76.56 267 GLY A CA 1
ATOM 2080 C C . GLY A 1 267 ? -55.411 -2.545 117.619 1.00 76.56 267 GLY A C 1
ATOM 2081 O O . GLY A 1 267 ? -54.721 -2.878 116.653 1.00 76.56 267 GLY A O 1
ATOM 2082 N N . ASP A 1 268 ? -56.714 -2.827 117.685 1.00 80.88 268 ASP A N 1
ATOM 2083 C CA . ASP A 1 268 ? -57.448 -3.534 116.628 1.00 80.88 268 ASP A CA 1
ATOM 2084 C C . ASP A 1 268 ? -57.378 -2.787 115.286 1.00 80.88 268 ASP A C 1
ATOM 2086 O O . ASP A 1 268 ? -57.253 -3.401 114.221 1.00 80.88 268 ASP A O 1
ATOM 2090 N N . ALA A 1 269 ? -57.466 -1.453 115.313 1.00 81.69 269 ALA A N 1
ATOM 2091 C CA . ALA A 1 269 ? -57.339 -0.626 114.117 1.00 81.69 269 ALA A CA 1
ATOM 2092 C C . ALA A 1 269 ? -55.928 -0.709 113.508 1.00 81.69 269 ALA A C 1
ATOM 2094 O O . ALA A 1 269 ? -55.811 -0.832 112.287 1.00 81.69 269 ALA A O 1
ATOM 2095 N N . LEU A 1 270 ? -54.877 -0.709 114.337 1.00 83.62 270 LEU A N 1
ATOM 2096 C CA . LEU A 1 270 ? -53.488 -0.872 113.898 1.00 83.62 270 LEU A CA 1
ATOM 2097 C C . LEU A 1 270 ? -53.269 -2.236 113.223 1.00 83.62 270 LEU A C 1
ATOM 2099 O O . LEU A 1 270 ? -52.761 -2.295 112.104 1.00 83.62 270 LEU A O 1
ATOM 2103 N N . GLN A 1 271 ? -53.731 -3.325 113.845 1.00 82.50 271 GLN A N 1
ATOM 2104 C CA . GLN A 1 271 ? -53.593 -4.672 113.283 1.00 82.50 271 GLN A CA 1
ATOM 2105 C C . GLN A 1 271 ? -54.327 -4.807 111.939 1.00 82.50 271 GLN A C 1
ATOM 2107 O O . GLN A 1 271 ? -53.808 -5.395 110.990 1.00 82.50 271 GLN A O 1
ATOM 2112 N N . ARG A 1 272 ? -55.521 -4.209 111.812 1.00 85.00 272 ARG A N 1
ATOM 2113 C CA . ARG A 1 272 ? -56.246 -4.160 110.529 1.00 85.00 272 ARG A CA 1
ATOM 2114 C C . ARG A 1 272 ? -55.470 -3.388 109.460 1.00 85.00 272 ARG A C 1
ATOM 2116 O O . ARG A 1 272 ? -55.485 -3.793 108.302 1.00 85.00 272 ARG A O 1
ATOM 2123 N N . MET A 1 273 ? -54.795 -2.298 109.825 1.00 84.88 273 MET A N 1
ATOM 2124 C CA . MET A 1 273 ? -53.956 -1.525 108.903 1.00 84.88 273 MET A CA 1
ATOM 2125 C C . MET A 1 273 ? -52.725 -2.309 108.427 1.00 84.88 273 MET A C 1
ATOM 2127 O O . MET A 1 273 ? -52.384 -2.225 107.247 1.00 84.88 273 MET A O 1
ATOM 2131 N N . GLU A 1 274 ? -52.091 -3.103 109.294 1.00 84.31 274 GLU A N 1
ATOM 2132 C CA . GLU A 1 274 ? -50.963 -3.967 108.913 1.00 84.31 274 GLU A CA 1
ATOM 2133 C C . GLU A 1 274 ? -51.372 -5.047 107.909 1.00 84.31 274 GLU A C 1
ATOM 2135 O O . GLU A 1 274 ? -50.692 -5.224 106.900 1.00 84.31 274 GLU A O 1
ATOM 2140 N N . VAL A 1 275 ? -52.528 -5.688 108.111 1.00 87.19 275 VAL A N 1
ATOM 2141 C CA . VAL A 1 275 ? -53.075 -6.661 107.149 1.00 87.19 275 VAL A CA 1
ATOM 2142 C C . VAL A 1 275 ? -53.295 -6.016 105.775 1.00 87.19 275 VAL A C 1
ATOM 2144 O O . VAL A 1 275 ? -52.915 -6.586 104.754 1.00 87.19 275 VAL A O 1
ATOM 2147 N N . ILE A 1 276 ? -53.845 -4.796 105.731 1.00 87.12 276 ILE A N 1
ATOM 2148 C CA . ILE A 1 276 ? -54.043 -4.069 104.464 1.00 87.12 276 ILE A CA 1
ATOM 2149 C C . ILE A 1 276 ? -52.695 -3.730 103.806 1.00 87.12 276 ILE A C 1
ATOM 2151 O O . ILE A 1 276 ? -52.580 -3.780 102.580 1.00 87.12 276 ILE A O 1
ATOM 2155 N N . ARG A 1 277 ? -51.668 -3.382 104.592 1.00 87.25 277 ARG A N 1
ATOM 2156 C CA . ARG A 1 277 ? -50.320 -3.098 104.076 1.00 87.25 277 ARG A CA 1
ATOM 2157 C C . ARG A 1 277 ? -49.696 -4.336 103.429 1.00 87.25 277 ARG A C 1
ATOM 2159 O O . ARG A 1 277 ? -49.185 -4.229 102.316 1.00 87.25 277 ARG A O 1
ATOM 2166 N N . ASP A 1 278 ? -49.775 -5.488 104.085 1.00 87.12 278 ASP A N 1
ATOM 2167 C CA . ASP A 1 278 ? -49.212 -6.738 103.567 1.00 87.12 278 ASP A CA 1
ATOM 2168 C C . ASP A 1 278 ? -49.934 -7.176 102.275 1.00 87.12 278 ASP A C 1
ATOM 2170 O O . ASP A 1 278 ? -49.288 -7.536 101.284 1.00 87.12 278 ASP A O 1
ATOM 2174 N N . ASP A 1 279 ? -51.264 -7.027 102.220 1.00 88.69 279 ASP A N 1
ATOM 2175 C CA . ASP A 1 279 ? -52.056 -7.244 101.002 1.00 88.69 279 ASP A CA 1
ATOM 2176 C C . ASP A 1 279 ? -51.645 -6.293 99.863 1.00 88.69 279 ASP A C 1
ATOM 2178 O O . ASP A 1 279 ? -51.543 -6.700 98.697 1.00 88.69 279 ASP A O 1
ATOM 2182 N N . LEU A 1 280 ? -51.387 -5.017 100.172 1.00 89.06 280 LEU A N 1
ATOM 2183 C CA . LEU A 1 280 ? -50.910 -4.042 99.191 1.00 89.06 280 LEU A CA 1
ATOM 2184 C C . LEU A 1 280 ? -49.537 -4.423 98.637 1.00 89.06 280 LEU A C 1
ATOM 2186 O O . LEU A 1 280 ? -49.340 -4.334 97.421 1.00 89.06 280 LEU A O 1
ATOM 2190 N N . ASP A 1 281 ? -48.615 -4.893 99.475 1.00 87.88 281 ASP A N 1
ATOM 2191 C CA . ASP A 1 281 ? -47.292 -5.337 99.034 1.00 87.88 281 ASP A CA 1
ATOM 2192 C C . ASP A 1 281 ? -47.375 -6.543 98.087 1.00 87.88 281 ASP A C 1
ATOM 2194 O O . ASP A 1 281 ? -46.755 -6.532 97.014 1.00 87.88 281 ASP A O 1
ATOM 2198 N N . VAL A 1 282 ? -48.216 -7.535 98.400 1.00 89.62 282 VAL A N 1
ATOM 2199 C CA . VAL A 1 282 ? -48.477 -8.685 97.512 1.00 89.62 282 VAL A CA 1
ATOM 2200 C C . VAL A 1 282 ? -49.057 -8.227 96.167 1.00 89.62 282 VAL A C 1
ATOM 2202 O O . VAL A 1 282 ? -48.613 -8.665 95.093 1.00 89.62 282 VAL A O 1
ATOM 2205 N N . GLN A 1 283 ? -50.014 -7.292 96.181 1.00 90.69 283 GLN A N 1
ATOM 2206 C CA . GLN A 1 283 ? -50.584 -6.745 94.947 1.00 90.69 283 GLN A CA 1
ATOM 2207 C C . GLN A 1 283 ? -49.550 -5.974 94.113 1.00 90.69 283 GLN A C 1
ATOM 2209 O O . GLN A 1 283 ? -49.521 -6.113 92.886 1.00 90.69 283 GLN A O 1
ATOM 2214 N N . ARG A 1 284 ? -48.673 -5.184 94.743 1.00 88.81 284 ARG A N 1
ATOM 2215 C CA . ARG A 1 284 ? -47.615 -4.433 94.047 1.00 88.81 284 ARG A CA 1
ATOM 2216 C C . ARG A 1 284 ? -46.551 -5.348 93.447 1.00 88.81 284 ARG A C 1
ATOM 2218 O O . ARG A 1 284 ? -46.124 -5.121 92.313 1.00 88.81 284 ARG A O 1
ATOM 2225 N N . GLN A 1 285 ? -46.159 -6.420 94.138 1.00 88.06 285 GLN A N 1
ATOM 2226 C CA . GLN A 1 285 ? -45.264 -7.435 93.570 1.00 88.06 285 GLN A CA 1
ATOM 2227 C C . GLN A 1 285 ? -45.874 -8.096 92.326 1.00 88.06 285 GLN A C 1
ATOM 2229 O O . GLN A 1 285 ? -45.195 -8.244 91.305 1.00 88.06 285 GLN A O 1
ATOM 2234 N N . THR A 1 286 ? -47.172 -8.405 92.367 1.00 89.31 286 THR A N 1
ATOM 2235 C CA . THR A 1 286 ? -47.906 -8.969 91.224 1.00 89.31 286 THR A CA 1
ATOM 2236 C C . THR A 1 286 ? -47.907 -8.014 90.022 1.00 89.31 286 THR A C 1
ATOM 2238 O O . THR A 1 286 ? -47.611 -8.426 88.897 1.00 89.31 286 THR A O 1
ATOM 2241 N N . LEU A 1 287 ? -48.164 -6.719 90.245 1.00 89.12 287 LEU A N 1
ATOM 2242 C CA . LEU A 1 287 ? -48.118 -5.700 89.187 1.00 89.12 287 LEU A CA 1
ATOM 2243 C C . LEU A 1 287 ? -46.715 -5.545 88.584 1.00 89.12 287 LEU A C 1
ATOM 2245 O O . LEU A 1 287 ? -46.581 -5.442 87.363 1.00 89.12 287 LEU A O 1
ATOM 2249 N N . ARG A 1 288 ? -45.659 -5.585 89.407 1.00 88.06 288 ARG A N 1
ATOM 2250 C CA . ARG A 1 288 ? -44.265 -5.534 88.930 1.00 88.06 288 ARG A CA 1
ATOM 2251 C C . ARG A 1 288 ? -43.931 -6.714 88.019 1.00 88.06 288 ARG A C 1
ATOM 2253 O O . ARG A 1 288 ? -43.340 -6.511 86.960 1.00 88.06 288 ARG A O 1
ATOM 2260 N N . GLN A 1 289 ? -44.355 -7.928 88.373 1.00 89.00 289 GLN A N 1
ATOM 2261 C CA . GLN A 1 289 ? -44.151 -9.111 87.527 1.00 89.00 289 GLN A CA 1
ATOM 2262 C C . GLN A 1 289 ? -44.890 -9.003 86.184 1.00 89.00 289 GLN A C 1
ATOM 2264 O O . GLN A 1 289 ? -44.341 -9.367 85.143 1.00 89.00 289 GLN A O 1
ATOM 2269 N N . GLN A 1 290 ? -46.120 -8.477 86.183 1.00 88.50 290 GLN A N 1
ATOM 2270 C CA . GLN A 1 290 ? -46.875 -8.227 84.949 1.00 88.50 290 GLN A CA 1
ATOM 2271 C C . GLN A 1 290 ? -46.188 -7.178 84.066 1.00 88.50 290 GLN A C 1
ATOM 2273 O O . GLN A 1 290 ? -46.069 -7.372 82.855 1.00 88.50 290 GLN A O 1
ATOM 2278 N N . ARG A 1 291 ? -45.674 -6.102 84.671 1.00 89.44 291 ARG A N 1
ATOM 2279 C CA . ARG A 1 291 ? -44.967 -5.030 83.965 1.00 89.44 291 ARG A CA 1
ATOM 2280 C C . ARG A 1 291 ? -43.714 -5.537 83.246 1.00 89.44 291 ARG A C 1
ATOM 2282 O O . ARG A 1 291 ? -43.552 -5.244 82.067 1.00 89.44 291 ARG A O 1
ATOM 2289 N N . VAL A 1 292 ? -42.881 -6.353 83.898 1.00 88.44 292 VAL A N 1
ATOM 2290 C CA . VAL A 1 292 ? -41.663 -6.924 83.281 1.00 88.44 292 VAL A CA 1
ATOM 2291 C C . VAL A 1 292 ? -41.992 -7.763 82.037 1.00 88.44 292 VAL A C 1
ATOM 2293 O O . VAL A 1 292 ? -41.315 -7.643 81.016 1.00 88.44 292 VAL A O 1
ATOM 2296 N N . LYS A 1 293 ? -43.062 -8.572 82.081 1.00 87.56 293 LYS A N 1
ATOM 2297 C CA . LYS A 1 293 ? -43.503 -9.382 80.927 1.00 87.56 293 LYS A CA 1
ATOM 2298 C C . LYS A 1 293 ? -43.913 -8.515 79.731 1.00 87.56 293 LYS A C 1
ATOM 2300 O O . LYS A 1 293 ? -43.551 -8.816 78.591 1.00 87.56 293 LYS A O 1
ATOM 2305 N N . ILE A 1 294 ? -44.646 -7.432 79.987 1.00 88.25 294 ILE A N 1
ATOM 2306 C CA . ILE A 1 294 ? -45.111 -6.514 78.939 1.00 88.25 294 ILE A CA 1
ATOM 2307 C C . ILE A 1 294 ? -43.949 -5.671 78.391 1.00 88.25 294 ILE A C 1
ATOM 2309 O O . ILE A 1 294 ? -43.864 -5.483 77.179 1.00 88.25 294 ILE A O 1
ATOM 2313 N N . GLU A 1 295 ? -43.010 -5.230 79.237 1.00 87.31 295 GLU A N 1
ATOM 2314 C CA . GLU A 1 295 ? -41.800 -4.515 78.799 1.00 87.31 295 GLU A CA 1
ATOM 2315 C C . GLU A 1 295 ? -40.925 -5.364 77.862 1.00 87.31 295 GLU A C 1
ATOM 2317 O O . GLU A 1 295 ? -40.412 -4.841 76.871 1.00 87.31 295 GLU A O 1
ATOM 2322 N N . GLY A 1 296 ? -40.780 -6.669 78.130 1.00 85.75 296 GLY A N 1
ATOM 2323 C CA . GLY A 1 296 ? -40.073 -7.594 77.235 1.00 85.75 296 GLY A CA 1
ATOM 2324 C C . GLY A 1 296 ? -40.722 -7.669 75.849 1.00 85.75 296 GLY A C 1
ATOM 2325 O O . GLY A 1 296 ? -40.064 -7.419 74.839 1.00 85.75 296 GLY A O 1
ATOM 2326 N N . SER A 1 297 ? -42.041 -7.884 75.815 1.00 84.88 297 SER A N 1
ATOM 2327 C CA . SER A 1 297 ? -42.820 -7.938 74.565 1.00 84.88 297 SER A CA 1
ATOM 2328 C C . SER A 1 297 ? -42.779 -6.616 73.782 1.00 84.88 297 SER A C 1
ATOM 2330 O O . SER A 1 297 ? -42.777 -6.616 72.552 1.00 84.88 297 SER A O 1
ATOM 2332 N N . PHE A 1 298 ? -42.735 -5.476 74.480 1.00 84.56 298 PHE A N 1
ATOM 2333 C CA . PHE A 1 298 ? -42.640 -4.150 73.865 1.00 84.56 298 PHE A CA 1
ATOM 2334 C C . PHE A 1 298 ? -41.294 -3.930 73.156 1.00 84.56 298 PHE A C 1
ATOM 2336 O O . PHE A 1 298 ? -41.268 -3.409 72.040 1.00 84.56 298 PHE A O 1
ATOM 2343 N N . ARG A 1 299 ? -40.175 -4.354 73.763 1.00 82.25 299 ARG A N 1
ATOM 2344 C CA . ARG A 1 299 ? -38.839 -4.238 73.145 1.00 82.25 299 ARG A CA 1
ATOM 2345 C C . ARG A 1 299 ? -38.706 -5.107 71.898 1.00 82.25 299 ARG A C 1
ATOM 2347 O O . ARG A 1 299 ? -38.189 -4.632 70.891 1.00 82.25 299 ARG A O 1
ATOM 2354 N N . GLU A 1 300 ? -39.190 -6.345 71.954 1.00 82.12 300 GLU A N 1
ATOM 2355 C CA . GLU A 1 300 ? -39.175 -7.262 70.807 1.00 82.12 300 GLU A CA 1
ATOM 2356 C C . GLU A 1 300 ? -39.994 -6.713 69.634 1.00 82.12 300 GLU A C 1
ATOM 2358 O O . GLU A 1 300 ? -39.501 -6.654 68.506 1.00 82.12 300 GLU A O 1
ATOM 2363 N N . ALA A 1 301 ? -41.212 -6.234 69.907 1.00 79.62 301 ALA A N 1
ATOM 2364 C CA . ALA A 1 301 ? -42.080 -5.654 68.886 1.00 79.62 301 ALA A CA 1
ATOM 2365 C C . ALA A 1 301 ? -41.473 -4.393 68.245 1.00 79.62 301 ALA A C 1
ATOM 2367 O O . ALA A 1 301 ? -41.587 -4.208 67.035 1.00 79.62 301 ALA A O 1
ATOM 2368 N N . ARG A 1 302 ? -40.795 -3.544 69.030 1.00 78.25 302 ARG A N 1
ATOM 2369 C CA . ARG A 1 302 ? -40.135 -2.331 68.526 1.00 78.25 302 ARG A CA 1
ATOM 2370 C C . ARG A 1 302 ? -38.913 -2.643 67.659 1.00 78.25 302 ARG A C 1
ATOM 2372 O O . ARG A 1 302 ? -38.785 -2.072 66.580 1.00 78.25 302 ARG A O 1
ATOM 2379 N N . LYS A 1 303 ? -38.054 -3.572 68.091 1.00 78.44 303 LYS A N 1
ATOM 2380 C CA . LYS A 1 303 ? -36.864 -3.982 67.330 1.00 78.44 303 LYS A CA 1
ATOM 2381 C C . LYS A 1 303 ? -37.237 -4.552 65.956 1.00 78.44 303 LYS A C 1
ATOM 2383 O O . LYS A 1 303 ? -36.630 -4.194 64.956 1.00 78.44 303 LYS A O 1
ATOM 2388 N N . ALA A 1 304 ? -38.298 -5.358 65.894 1.00 73.25 304 ALA A N 1
ATOM 2389 C CA . ALA A 1 304 ? -38.796 -5.916 64.638 1.00 73.25 304 ALA A CA 1
ATOM 2390 C C . ALA A 1 304 ? -39.288 -4.850 63.633 1.00 73.25 304 ALA A C 1
ATOM 2392 O O . ALA A 1 304 ? -39.229 -5.088 62.429 1.00 73.25 304 ALA A O 1
ATOM 2393 N N . ILE A 1 305 ? -39.770 -3.692 64.106 1.00 72.12 305 ILE A N 1
ATOM 2394 C CA . ILE A 1 305 ? -40.171 -2.560 63.250 1.00 72.12 305 ILE A CA 1
ATOM 2395 C C . ILE A 1 305 ? -38.935 -1.798 62.745 1.00 72.12 305 ILE A C 1
ATOM 2397 O O . ILE A 1 305 ? -38.871 -1.446 61.569 1.00 72.12 305 ILE A O 1
ATOM 2401 N N . GLU A 1 306 ? -37.939 -1.564 63.605 1.00 70.88 306 GLU A N 1
ATOM 2402 C CA . GLU A 1 306 ? -36.694 -0.871 63.233 1.00 70.88 306 GLU A CA 1
ATOM 2403 C C . GLU A 1 306 ? -35.891 -1.659 62.176 1.00 70.88 306 GLU A C 1
ATOM 2405 O O . GLU A 1 306 ? -35.467 -1.081 61.172 1.00 70.88 306 GLU A O 1
ATOM 2410 N N . ASP A 1 307 ? -35.772 -2.982 62.336 1.00 71.75 307 ASP A N 1
ATOM 2411 C CA . ASP A 1 307 ? -35.091 -3.863 61.374 1.00 71.75 307 ASP A CA 1
ATOM 2412 C C . ASP A 1 307 ? -35.802 -3.884 59.999 1.00 71.75 307 ASP A C 1
ATOM 2414 O O . ASP A 1 307 ? -35.150 -3.913 58.951 1.00 71.75 307 ASP A O 1
ATOM 2418 N N . ALA A 1 308 ? -37.140 -3.807 59.980 1.00 68.75 308 ALA A N 1
ATOM 2419 C CA . ALA A 1 308 ? -37.933 -3.771 58.748 1.00 68.75 308 ALA A CA 1
ATOM 2420 C C . ALA A 1 308 ? -37.744 -2.459 57.959 1.00 68.75 308 ALA A C 1
ATOM 2422 O O . ALA A 1 308 ? -37.563 -2.489 56.738 1.00 68.75 308 ALA A O 1
ATOM 2423 N N . ILE A 1 309 ? -37.715 -1.313 58.652 1.00 67.56 309 ILE A N 1
ATOM 2424 C CA . ILE A 1 309 ? -37.490 0.011 58.043 1.00 67.56 309 ILE A CA 1
ATOM 2425 C C . ILE A 1 309 ? -36.078 0.104 57.448 1.00 67.56 309 ILE A C 1
ATOM 2427 O O . ILE A 1 309 ? -35.902 0.600 56.331 1.00 67.56 309 ILE A O 1
ATOM 2431 N N . ALA A 1 310 ? -35.072 -0.408 58.163 1.00 69.75 310 ALA A N 1
ATOM 2432 C CA . ALA A 1 310 ? -33.693 -0.428 57.683 1.00 69.75 310 ALA A CA 1
ATOM 2433 C C . ALA A 1 310 ? -33.532 -1.287 56.412 1.00 69.75 310 ALA A C 1
ATOM 2435 O O . ALA A 1 310 ? -32.874 -0.859 55.461 1.00 69.75 310 ALA A O 1
ATOM 2436 N N . GLY A 1 311 ? -34.171 -2.463 56.357 1.00 71.62 311 GLY A N 1
ATOM 2437 C CA . GLY A 1 311 ? -34.146 -3.346 55.184 1.00 71.62 311 GLY A CA 1
ATOM 2438 C C . GLY A 1 311 ? -34.779 -2.724 53.932 1.00 71.62 311 GLY A C 1
ATOM 2439 O O . GLY A 1 311 ? -34.208 -2.809 52.843 1.00 71.62 311 GLY A O 1
ATOM 2440 N N . ALA A 1 312 ? -35.913 -2.032 54.086 1.00 72.19 312 ALA A N 1
ATOM 2441 C CA . ALA A 1 312 ? -36.597 -1.361 52.980 1.00 72.19 312 ALA A CA 1
ATOM 2442 C C . ALA A 1 312 ? -35.754 -0.225 52.364 1.00 72.19 312 ALA A C 1
ATOM 2444 O O . ALA A 1 312 ? -35.658 -0.123 51.138 1.00 72.19 312 ALA A O 1
ATOM 2445 N N . GLY A 1 313 ? -35.081 0.578 53.198 1.00 75.50 313 GLY A N 1
ATOM 2446 C CA . GLY A 1 313 ? -34.237 1.685 52.732 1.00 75.50 313 GLY A CA 1
ATOM 2447 C C . GLY A 1 313 ? -33.026 1.232 51.905 1.00 75.50 313 GLY A C 1
ATOM 2448 O O . GLY A 1 313 ? -32.656 1.885 50.926 1.00 75.50 313 GLY A O 1
ATOM 2449 N N . VAL A 1 314 ? -32.426 0.084 52.244 1.00 81.75 314 VAL A N 1
ATOM 2450 C CA . VAL A 1 314 ? -31.297 -0.488 51.486 1.00 81.75 314 VAL A CA 1
ATOM 2451 C C . VAL A 1 314 ? -31.739 -0.979 50.104 1.00 81.75 314 VAL A C 1
ATOM 2453 O O . VAL A 1 314 ? -31.033 -0.742 49.117 1.00 81.75 314 VAL A O 1
ATOM 2456 N N . ILE A 1 315 ? -32.908 -1.624 50.011 1.00 82.94 315 ILE A N 1
ATOM 2457 C CA . ILE A 1 315 ? -33.473 -2.104 48.739 1.00 82.94 315 ILE A CA 1
ATOM 2458 C C . ILE A 1 315 ? -33.801 -0.923 47.826 1.00 82.94 315 ILE A C 1
ATOM 2460 O O . ILE A 1 315 ? -33.434 -0.937 46.653 1.00 82.94 315 ILE A O 1
ATOM 2464 N N . GLU A 1 316 ? -34.443 0.119 48.356 1.00 81.25 316 GLU A N 1
ATOM 2465 C CA . GLU A 1 316 ? -34.825 1.300 47.579 1.00 81.25 316 GLU A CA 1
ATOM 2466 C C . GLU A 1 316 ? -33.606 2.054 47.036 1.00 81.25 316 GLU A C 1
ATOM 2468 O O . GLU A 1 316 ? -33.564 2.391 45.849 1.00 81.25 316 GLU A O 1
ATOM 2473 N N . LYS A 1 317 ? -32.569 2.233 47.863 1.00 84.88 317 LYS A N 1
ATOM 2474 C CA . LYS A 1 317 ? -31.298 2.822 47.426 1.00 84.88 317 LYS A CA 1
ATOM 2475 C C . LYS A 1 317 ? -30.636 1.987 46.324 1.00 84.88 317 LYS A C 1
ATOM 2477 O O . LYS A 1 317 ? -30.273 2.530 45.283 1.00 84.88 317 LYS A O 1
ATOM 2482 N N . SER A 1 318 ? -30.543 0.670 46.519 1.00 87.06 318 SER A N 1
ATOM 2483 C CA . SER A 1 318 ? -29.934 -0.254 45.549 1.00 87.06 318 SER A CA 1
ATOM 2484 C C . SER A 1 318 ? -30.708 -0.305 44.227 1.00 87.06 318 SER A C 1
ATOM 2486 O O . SER A 1 318 ? -30.109 -0.414 43.158 1.00 87.06 318 SER A O 1
ATOM 2488 N N . LEU A 1 319 ? -32.040 -0.206 44.282 1.00 89.31 319 LEU A N 1
ATOM 2489 C CA . LEU A 1 319 ? -32.904 -0.147 43.104 1.00 89.31 319 LEU A CA 1
ATOM 2490 C C . LEU A 1 319 ? -32.712 1.167 42.339 1.00 89.31 319 LEU A C 1
ATOM 2492 O O . LEU A 1 319 ? -32.630 1.153 41.111 1.00 89.31 319 LEU A O 1
ATOM 2496 N N . HIS A 1 320 ? -32.606 2.294 43.048 1.00 87.44 320 HIS A N 1
ATOM 2497 C CA . HIS A 1 320 ? -32.305 3.588 42.439 1.00 87.44 320 HIS A CA 1
ATOM 2498 C C . HIS A 1 320 ? -30.935 3.607 41.752 1.00 87.44 320 HIS A C 1
ATOM 2500 O O . HIS A 1 320 ? -30.836 4.085 40.622 1.00 87.44 320 HIS A O 1
ATOM 2506 N N . GLU A 1 321 ? -29.900 3.066 42.400 1.00 90.50 321 GLU A N 1
ATOM 2507 C CA . GLU A 1 321 ? -28.559 2.920 41.820 1.00 90.50 321 GLU A CA 1
ATOM 2508 C C . GLU A 1 321 ? -28.595 2.035 40.564 1.00 90.50 321 GLU A C 1
ATOM 2510 O O . GLU A 1 321 ? -28.191 2.477 39.489 1.00 90.50 321 GLU A O 1
ATOM 2515 N N . ALA A 1 322 ? -29.197 0.843 40.650 1.00 88.75 322 ALA A N 1
ATOM 2516 C CA . ALA A 1 322 ? -29.286 -0.082 39.519 1.00 88.75 322 ALA A CA 1
ATOM 2517 C C . ALA A 1 322 ? -30.085 0.491 38.331 1.00 88.75 322 ALA A C 1
ATOM 2519 O O . ALA A 1 322 ? -29.692 0.313 37.178 1.00 88.75 322 ALA A O 1
ATOM 2520 N N . ARG A 1 323 ? -31.182 1.224 38.583 1.00 89.50 323 ARG A N 1
ATOM 2521 C CA . ARG A 1 323 ? -31.952 1.915 37.530 1.00 89.50 323 ARG A CA 1
ATOM 2522 C C . ARG A 1 323 ? -31.161 3.049 36.883 1.00 89.50 323 ARG A C 1
ATOM 2524 O O . ARG A 1 323 ? -31.262 3.243 35.674 1.00 89.50 323 ARG A O 1
ATOM 2531 N N . ARG A 1 324 ? -30.377 3.796 37.667 1.00 90.69 324 ARG A N 1
ATOM 2532 C CA . ARG A 1 324 ? -29.501 4.856 37.148 1.00 90.69 324 ARG A CA 1
ATOM 2533 C C . ARG A 1 324 ? -28.431 4.279 36.222 1.00 90.69 324 ARG A C 1
ATOM 2535 O O . ARG A 1 324 ? -28.212 4.832 35.145 1.00 90.69 324 ARG A O 1
ATOM 2542 N N . ASP A 1 325 ? -27.813 3.169 36.615 1.00 88.31 325 ASP A N 1
ATOM 2543 C CA . ASP A 1 325 ? -26.819 2.476 35.793 1.00 88.31 325 ASP A CA 1
ATOM 2544 C C . ASP A 1 325 ? -27.442 1.910 34.509 1.00 88.31 325 ASP A C 1
ATOM 2546 O O . ASP A 1 325 ? -26.872 2.066 33.429 1.00 88.31 325 ASP A O 1
ATOM 2550 N N . LEU A 1 326 ? -28.654 1.349 34.587 1.00 89.44 326 LEU A N 1
ATOM 2551 C CA . LEU A 1 326 ? -29.387 0.874 33.410 1.00 89.44 326 LEU A CA 1
ATOM 2552 C C . LEU A 1 326 ? -29.715 2.018 32.434 1.00 89.44 326 LEU A C 1
ATOM 2554 O O . LEU A 1 326 ? -29.472 1.891 31.237 1.00 89.44 326 LEU A O 1
ATOM 2558 N N . ALA A 1 327 ? -30.186 3.163 32.938 1.00 86.50 327 ALA A N 1
ATOM 2559 C CA . ALA A 1 327 ? -30.453 4.343 32.114 1.00 86.50 327 ALA A CA 1
ATOM 2560 C C . ALA A 1 327 ? -29.176 4.892 31.450 1.00 86.50 327 ALA A C 1
ATOM 2562 O O . ALA A 1 327 ? -29.204 5.329 30.298 1.00 86.50 327 ALA A O 1
ATOM 2563 N N . ARG A 1 328 ? -28.033 4.840 32.149 1.00 89.81 328 ARG A N 1
ATOM 2564 C CA . ARG A 1 328 ? -26.723 5.174 31.571 1.00 89.81 328 ARG A CA 1
ATOM 2565 C C . ARG A 1 328 ? -26.358 4.216 30.431 1.00 89.81 328 ARG A C 1
ATOM 2567 O O . ARG A 1 328 ? -25.932 4.687 29.377 1.00 89.81 328 ARG A O 1
ATOM 2574 N N . LEU A 1 329 ? -26.538 2.906 30.620 1.00 89.00 329 LEU A N 1
ATOM 2575 C CA . LEU A 1 329 ? -26.287 1.900 29.580 1.00 89.00 329 LEU A CA 1
ATOM 2576 C C . LEU A 1 329 ? -27.223 2.062 28.373 1.00 89.00 329 LEU A C 1
ATOM 2578 O O . LEU A 1 329 ? -26.787 1.882 27.240 1.00 89.00 329 LEU A O 1
ATOM 2582 N N . ASP A 1 330 ? -28.476 2.471 28.577 1.00 86.50 330 ASP A N 1
ATOM 2583 C CA . ASP A 1 330 ? -29.404 2.763 27.477 1.00 86.50 330 ASP A CA 1
ATOM 2584 C C . ASP A 1 330 ? -28.913 3.929 26.605 1.00 86.50 330 ASP A C 1
ATOM 2586 O O . ASP A 1 330 ? -28.964 3.847 25.375 1.00 86.50 330 ASP A O 1
ATOM 2590 N N . ILE A 1 331 ? -28.384 4.997 27.210 1.00 87.62 331 ILE A N 1
ATOM 2591 C CA . ILE A 1 331 ? -27.766 6.106 26.466 1.00 87.62 331 ILE A CA 1
ATOM 2592 C C . ILE A 1 331 ? -26.531 5.608 25.705 1.00 87.62 331 ILE A C 1
ATOM 2594 O O . ILE A 1 331 ? -26.401 5.879 24.510 1.00 87.62 331 ILE A O 1
ATOM 2598 N N . LEU A 1 332 ? -25.662 4.836 26.367 1.00 89.44 332 LEU A N 1
ATOM 2599 C CA . LEU A 1 332 ? -24.475 4.250 25.737 1.00 89.44 332 LEU A CA 1
ATOM 2600 C C . LEU A 1 332 ? -24.832 3.325 24.569 1.00 89.44 332 LEU A C 1
ATOM 2602 O O . LEU A 1 332 ? -24.105 3.315 23.582 1.00 89.44 332 LEU A O 1
ATOM 2606 N N . SER A 1 333 ? -25.965 2.617 24.623 1.00 88.94 333 SER A N 1
ATOM 2607 C CA . SER A 1 333 ? -26.420 1.754 23.525 1.00 88.94 333 SER A CA 1
ATOM 2608 C C . SER A 1 333 ? -26.710 2.534 22.241 1.00 88.94 333 SER A C 1
ATOM 2610 O O . SER A 1 333 ? -26.364 2.084 21.151 1.00 88.94 333 SER A O 1
ATOM 2612 N N . ARG A 1 334 ? -27.271 3.746 22.361 1.00 89.50 334 ARG A N 1
ATOM 2613 C CA . ARG A 1 334 ? -27.510 4.631 21.211 1.00 89.50 334 ARG A CA 1
ATOM 2614 C C . ARG A 1 334 ? -26.197 5.150 20.640 1.00 89.50 334 ARG A C 1
ATOM 2616 O O . ARG A 1 334 ? -26.023 5.145 19.427 1.00 89.50 334 ARG A O 1
ATOM 2623 N N . THR A 1 335 ? -25.268 5.547 21.510 1.00 89.19 335 THR A N 1
ATOM 2624 C CA . THR A 1 335 ? -23.923 5.970 21.097 1.00 89.19 335 THR A CA 1
ATOM 2625 C C . THR A 1 335 ? -23.172 4.831 20.409 1.00 89.19 335 THR A C 1
ATOM 2627 O O . THR A 1 335 ? -22.605 5.040 19.347 1.00 89.19 335 THR A O 1
ATOM 2630 N N . SER A 1 336 ? -23.206 3.616 20.963 1.00 91.75 336 SER A N 1
ATOM 2631 C CA . SER A 1 336 ? -22.599 2.421 20.365 1.00 91.75 336 SER A CA 1
ATOM 2632 C C . SER A 1 336 ? -23.168 2.139 18.972 1.00 91.75 336 SER A C 1
ATOM 2634 O O . SER A 1 336 ? -22.396 1.954 18.035 1.00 91.75 336 SER A O 1
ATOM 2636 N N . ALA A 1 337 ? -24.492 2.221 18.800 1.00 91.06 337 ALA A N 1
ATOM 2637 C CA . ALA A 1 337 ? -25.134 2.054 17.497 1.00 91.06 337 ALA A CA 1
ATOM 2638 C C . ALA A 1 337 ? -24.700 3.123 16.472 1.00 91.06 337 ALA A C 1
ATOM 2640 O O . ALA A 1 337 ? -24.422 2.790 15.320 1.00 91.06 337 ALA A O 1
ATOM 2641 N N . ASP A 1 338 ? -24.591 4.391 16.884 1.00 92.50 338 ASP A N 1
ATOM 2642 C CA . ASP A 1 338 ? -24.090 5.476 16.027 1.00 92.50 338 ASP A CA 1
ATOM 2643 C C . ASP A 1 338 ? -22.621 5.252 15.624 1.00 92.50 338 ASP A C 1
ATOM 2645 O O . ASP A 1 338 ? -22.269 5.326 14.444 1.00 92.50 338 ASP A O 1
ATOM 2649 N N . ARG A 1 339 ? -21.763 4.874 16.584 1.00 93.00 339 ARG A N 1
ATOM 2650 C CA . ARG A 1 339 ? -20.352 4.536 16.330 1.00 93.00 339 ARG A CA 1
ATOM 2651 C C . ARG A 1 339 ? -20.205 3.332 15.400 1.00 93.00 339 ARG A C 1
ATOM 2653 O O . ARG A 1 339 ? -19.404 3.395 14.469 1.00 93.00 339 ARG A O 1
ATOM 2660 N N . ALA A 1 340 ? -20.995 2.278 15.599 1.00 92.88 340 ALA A N 1
ATOM 2661 C CA . ALA A 1 340 ? -21.009 1.095 14.741 1.00 92.88 340 ALA A CA 1
ATOM 2662 C C . ALA A 1 340 ? -21.474 1.432 13.313 1.00 92.88 340 ALA A C 1
ATOM 2664 O O . ALA A 1 340 ? -20.850 1.010 12.341 1.00 92.88 340 ALA A O 1
ATOM 2665 N N . SER A 1 341 ? -22.510 2.263 13.164 1.00 95.25 341 SER A N 1
ATOM 2666 C CA . SER A 1 341 ? -22.970 2.753 11.856 1.00 95.25 341 SER A CA 1
ATOM 2667 C C . SER A 1 341 ? -21.894 3.578 11.140 1.00 95.25 341 SER A C 1
ATOM 2669 O O . SER A 1 341 ? -21.606 3.374 9.952 1.00 95.25 341 SER A O 1
ATOM 2671 N N . ARG A 1 342 ? -21.217 4.472 11.874 1.00 95.38 342 ARG A N 1
ATOM 2672 C CA . ARG A 1 342 ? -20.092 5.244 11.338 1.00 95.38 342 ARG A CA 1
ATOM 2673 C C . ARG A 1 342 ? -18.933 4.341 10.923 1.00 95.38 342 ARG A C 1
ATOM 2675 O O . ARG A 1 342 ? -18.342 4.579 9.872 1.00 95.38 342 ARG A O 1
ATOM 2682 N N . LEU A 1 343 ? -18.637 3.305 11.709 1.00 94.19 343 LEU A N 1
ATOM 2683 C CA . LEU A 1 343 ? -17.611 2.313 11.401 1.00 94.19 343 LEU A CA 1
ATOM 2684 C C . LEU A 1 343 ? -17.923 1.592 10.083 1.00 94.19 343 LEU A C 1
ATOM 2686 O O . LEU A 1 343 ? -17.072 1.565 9.199 1.00 94.19 343 LEU A O 1
ATOM 2690 N N . VAL A 1 344 ? -19.149 1.090 9.910 1.00 94.56 344 VAL A N 1
ATOM 2691 C CA . VAL A 1 344 ? -19.593 0.437 8.663 1.00 94.56 344 VAL A CA 1
ATOM 2692 C C . VAL A 1 344 ? -19.479 1.382 7.463 1.00 94.56 344 VAL A C 1
ATOM 2694 O O . VAL A 1 344 ? -19.009 0.977 6.400 1.00 94.56 344 VAL A O 1
ATOM 2697 N N . THR A 1 345 ? -19.844 2.655 7.635 1.00 96.44 345 THR A N 1
ATOM 2698 C CA . THR A 1 345 ? -19.739 3.670 6.573 1.00 96.44 345 THR A CA 1
ATOM 2699 C C . THR A 1 345 ? -18.287 3.865 6.122 1.00 96.44 345 THR A C 1
ATOM 2701 O O . THR A 1 345 ? -18.001 3.794 4.929 1.00 96.44 345 THR A O 1
ATOM 2704 N N . LEU A 1 346 ? -17.358 4.058 7.066 1.00 94.88 346 LEU A N 1
ATOM 2705 C CA . LEU A 1 346 ? -15.935 4.249 6.756 1.00 94.88 346 LEU A CA 1
ATOM 2706 C C . LEU A 1 346 ? -15.285 2.985 6.174 1.00 94.88 346 LEU A C 1
ATOM 2708 O O . LEU A 1 346 ? -14.422 3.088 5.305 1.00 94.88 346 LEU A O 1
ATOM 2712 N N . LEU A 1 347 ? -15.706 1.795 6.618 1.00 93.12 347 LEU A N 1
ATOM 2713 C CA . LEU A 1 347 ? -15.253 0.531 6.031 1.00 93.12 347 LEU A CA 1
ATOM 2714 C C . LEU A 1 347 ? -15.716 0.385 4.585 1.00 93.12 347 LEU A C 1
ATOM 2716 O O . LEU A 1 347 ? -14.919 0.004 3.735 1.00 93.12 347 LEU A O 1
ATOM 2720 N N . THR A 1 348 ? -16.964 0.756 4.298 1.00 95.62 348 THR A N 1
ATOM 2721 C CA . THR A 1 348 ? -17.511 0.733 2.935 1.00 95.62 348 THR A CA 1
ATOM 2722 C C . THR A 1 348 ? -16.761 1.707 2.024 1.00 95.62 348 THR A C 1
ATOM 2724 O O . THR A 1 348 ? -16.412 1.354 0.900 1.00 95.62 348 THR A O 1
ATOM 2727 N N . GLU A 1 349 ? -16.452 2.913 2.512 1.00 96.62 349 GLU A N 1
ATOM 2728 C CA . GLU A 1 349 ? -15.648 3.893 1.770 1.00 96.62 349 GLU A CA 1
ATOM 2729 C C . GLU A 1 349 ? -14.231 3.371 1.487 1.00 96.62 349 GLU A C 1
ATOM 2731 O O . GLU A 1 349 ? -13.742 3.458 0.359 1.00 96.62 349 GLU A O 1
ATOM 2736 N N . ARG A 1 350 ? -13.577 2.776 2.492 1.00 95.31 350 ARG A N 1
ATOM 2737 C CA . ARG A 1 350 ? -12.253 2.168 2.329 1.00 95.31 350 ARG A CA 1
ATOM 2738 C C . ARG A 1 350 ? -12.282 1.017 1.326 1.00 95.31 350 ARG A C 1
ATOM 2740 O O . ARG A 1 350 ? -11.391 0.930 0.487 1.00 95.31 350 ARG A O 1
ATOM 2747 N N . ASP A 1 351 ? -13.275 0.139 1.409 1.00 94.31 351 ASP A N 1
ATOM 2748 C CA . ASP A 1 351 ? -13.389 -1.017 0.521 1.00 94.31 351 ASP A CA 1
ATOM 2749 C C . ASP A 1 351 ? -13.626 -0.590 -0.933 1.00 94.31 351 ASP A C 1
ATOM 2751 O O . ASP A 1 351 ? -13.019 -1.173 -1.831 1.00 94.31 351 ASP A O 1
ATOM 2755 N N . ALA A 1 352 ? -14.390 0.483 -1.165 1.00 96.69 352 ALA A N 1
ATOM 2756 C CA . ALA A 1 352 ? -14.532 1.086 -2.490 1.00 96.69 352 ALA A CA 1
ATOM 2757 C C . ALA A 1 352 ? -13.192 1.625 -3.031 1.00 96.69 352 ALA A C 1
ATOM 2759 O O . ALA A 1 352 ? -12.839 1.360 -4.179 1.00 96.69 352 ALA A O 1
ATOM 2760 N N . LEU A 1 353 ? -12.398 2.308 -2.196 1.00 96.62 353 LEU A N 1
ATOM 2761 C CA . LEU A 1 353 ? -11.056 2.766 -2.584 1.00 96.62 353 LEU A CA 1
ATOM 2762 C C . LEU A 1 353 ? -10.097 1.603 -2.875 1.00 96.62 353 LEU A C 1
ATOM 2764 O O . LEU A 1 353 ? -9.270 1.699 -3.782 1.00 96.62 353 LEU A O 1
ATOM 2768 N N . LEU A 1 354 ? -10.198 0.498 -2.131 1.00 94.94 354 LEU A N 1
ATOM 2769 C CA . LEU A 1 354 ? -9.423 -0.715 -2.403 1.00 94.94 354 LEU A CA 1
ATOM 2770 C C . LEU A 1 354 ? -9.832 -1.366 -3.728 1.00 94.94 354 LEU A C 1
ATOM 2772 O O . LEU A 1 354 ? -8.962 -1.836 -4.461 1.00 94.94 354 LEU A O 1
ATOM 2776 N N . ASP A 1 355 ? -11.126 -1.373 -4.054 1.00 95.88 355 ASP A N 1
ATOM 2777 C CA . ASP A 1 355 ? -11.619 -1.856 -5.345 1.00 95.88 355 ASP A CA 1
ATOM 2778 C C . ASP A 1 355 ? -11.104 -0.982 -6.495 1.00 95.88 355 ASP A C 1
ATOM 2780 O O . ASP A 1 355 ? -10.672 -1.504 -7.523 1.00 95.88 355 ASP A O 1
ATOM 2784 N N . ASP A 1 356 ? -11.090 0.339 -6.323 1.00 95.56 356 ASP A N 1
ATOM 2785 C CA . ASP A 1 356 ? -10.553 1.269 -7.319 1.00 95.56 356 ASP A CA 1
ATOM 2786 C C . ASP A 1 356 ? -9.035 1.119 -7.492 1.00 95.56 356 ASP A C 1
ATOM 2788 O O . ASP A 1 356 ? -8.538 1.087 -8.623 1.00 95.56 356 ASP A O 1
ATOM 2792 N N . LEU A 1 357 ? -8.298 0.910 -6.396 1.00 94.31 357 LEU A N 1
ATOM 2793 C CA . LEU A 1 357 ? -6.871 0.586 -6.440 1.00 94.31 357 LEU A CA 1
ATOM 2794 C C . LEU A 1 357 ? -6.610 -0.716 -7.215 1.00 94.31 357 LEU A C 1
ATOM 2796 O O . LEU A 1 357 ? -5.685 -0.784 -8.029 1.00 94.31 357 LEU A O 1
ATOM 2800 N N . GLU A 1 358 ? -7.431 -1.746 -7.002 1.00 93.38 358 GLU A N 1
ATOM 2801 C CA . GLU A 1 358 ? -7.309 -3.025 -7.704 1.00 93.38 358 GLU A CA 1
ATOM 2802 C C . GLU A 1 358 ? -7.675 -2.907 -9.192 1.00 93.38 358 GLU A C 1
ATOM 2804 O O . GLU A 1 358 ? -7.002 -3.499 -10.042 1.00 93.38 358 GLU A O 1
ATOM 2809 N N . LYS A 1 359 ? -8.677 -2.086 -9.542 1.00 94.44 359 LYS A N 1
ATOM 2810 C CA . LYS A 1 359 ? -9.007 -1.760 -10.942 1.00 94.44 359 LYS A CA 1
ATOM 2811 C C . LYS A 1 359 ? -7.838 -1.072 -11.644 1.00 94.44 359 LYS A C 1
ATOM 2813 O O . LYS A 1 359 ? -7.487 -1.482 -12.752 1.00 94.44 359 LYS A O 1
ATOM 2818 N N . LEU A 1 360 ? -7.214 -0.075 -11.010 1.00 93.06 360 LEU A N 1
ATOM 2819 C CA . LEU A 1 360 ? -6.038 0.616 -11.555 1.00 93.06 360 LEU A CA 1
ATOM 2820 C C . LEU A 1 360 ? -4.870 -0.349 -11.779 1.00 93.06 360 LEU A C 1
ATOM 2822 O O . LEU A 1 360 ? -4.260 -0.355 -12.850 1.00 93.06 360 LEU A O 1
ATOM 2826 N N . ARG A 1 361 ? -4.593 -1.226 -10.809 1.00 91.62 361 ARG A N 1
ATOM 2827 C CA . ARG A 1 361 ? -3.563 -2.271 -10.939 1.00 91.62 361 ARG A CA 1
ATOM 2828 C C . ARG A 1 361 ? -3.881 -3.251 -12.070 1.00 91.62 361 ARG A C 1
ATOM 2830 O O . ARG A 1 361 ? -2.996 -3.593 -12.850 1.00 91.62 361 ARG A O 1
ATOM 2837 N N . GLY A 1 362 ? -5.143 -3.659 -12.205 1.00 93.69 362 GLY A N 1
ATOM 2838 C CA . GLY A 1 362 ? -5.604 -4.525 -13.290 1.00 93.69 362 GLY A CA 1
ATOM 2839 C C . GLY A 1 362 ? -5.512 -3.873 -14.674 1.00 93.69 362 GLY A C 1
ATOM 2840 O O . GLY A 1 362 ? -5.169 -4.544 -15.647 1.00 93.69 362 GLY A O 1
ATOM 2841 N N . LEU A 1 363 ? -5.787 -2.570 -14.786 1.00 92.75 363 LEU A N 1
ATOM 2842 C CA . LEU A 1 363 ? -5.554 -1.795 -16.011 1.00 92.75 363 LEU A CA 1
ATOM 2843 C C . LEU A 1 363 ? -4.066 -1.764 -16.362 1.00 92.75 363 LEU A C 1
ATOM 2845 O O . LEU A 1 363 ? -3.708 -2.139 -17.473 1.00 92.75 363 LEU A O 1
ATOM 2849 N N . ARG A 1 364 ? -3.201 -1.436 -15.395 1.00 92.19 364 ARG A N 1
ATOM 2850 C CA . ARG A 1 364 ? -1.747 -1.415 -15.596 1.00 92.19 364 ARG A CA 1
ATOM 2851 C C . ARG A 1 364 ? -1.201 -2.763 -16.064 1.00 92.19 364 ARG A C 1
ATOM 2853 O O . ARG A 1 364 ? -0.416 -2.803 -17.008 1.00 92.19 364 ARG A O 1
ATOM 2860 N N . PHE A 1 365 ? -1.634 -3.862 -15.445 1.00 94.94 365 PHE A N 1
ATOM 2861 C CA . PHE A 1 365 ? -1.245 -5.207 -15.873 1.00 94.94 365 PHE A CA 1
ATOM 2862 C C . PHE A 1 365 ? -1.677 -5.497 -17.318 1.00 94.94 365 PHE A C 1
ATOM 2864 O O . PHE A 1 365 ? -0.883 -6.029 -18.089 1.00 94.94 365 PHE A O 1
ATOM 2871 N N . ARG A 1 366 ? -2.904 -5.121 -17.708 1.00 95.25 366 ARG A N 1
ATOM 2872 C CA . ARG A 1 366 ? -3.385 -5.287 -19.091 1.00 95.25 366 ARG A CA 1
ATOM 2873 C C . ARG A 1 366 ? -2.540 -4.494 -20.081 1.00 95.25 366 ARG A C 1
ATOM 2875 O O . ARG A 1 366 ? -2.038 -5.086 -21.028 1.00 95.25 366 ARG A O 1
ATOM 2882 N N . SER A 1 367 ? -2.278 -3.216 -19.804 1.00 93.69 367 SER A N 1
ATOM 2883 C CA . SER A 1 367 ? -1.409 -2.397 -20.655 1.00 93.69 367 SER A CA 1
ATOM 2884 C C . SER A 1 367 ? -0.018 -3.018 -20.802 1.00 93.69 367 SER A C 1
ATOM 2886 O O . SER A 1 367 ? 0.492 -3.131 -21.912 1.00 93.69 367 SER A O 1
ATOM 2888 N N . ARG A 1 368 ? 0.580 -3.495 -19.700 1.00 95.00 368 ARG A N 1
ATOM 2889 C CA . ARG A 1 368 ? 1.863 -4.218 -19.715 1.00 95.00 368 ARG A CA 1
ATOM 2890 C C . ARG A 1 368 ? 1.792 -5.493 -20.565 1.00 95.00 368 ARG A C 1
ATOM 2892 O O . ARG A 1 368 ? 2.699 -5.748 -21.356 1.00 95.00 368 ARG A O 1
ATOM 2899 N N . ALA A 1 369 ? 0.733 -6.289 -20.423 1.00 96.25 369 ALA A N 1
ATOM 2900 C CA . ALA A 1 369 ? 0.533 -7.512 -21.199 1.00 96.25 369 ALA A CA 1
ATOM 2901 C C . ALA A 1 369 ? 0.402 -7.222 -22.704 1.00 96.25 369 ALA A C 1
ATOM 2903 O O . ALA A 1 369 ? 0.999 -7.931 -23.514 1.00 96.25 369 ALA A O 1
ATOM 2904 N N . ASP A 1 370 ? -0.288 -6.143 -23.078 1.00 95.25 370 ASP A N 1
ATOM 2905 C CA . ASP A 1 370 ? -0.397 -5.696 -24.469 1.00 95.25 370 ASP A CA 1
ATOM 2906 C C . ASP A 1 370 ? 0.969 -5.288 -25.038 1.00 95.25 370 ASP A C 1
ATOM 2908 O O . ASP A 1 370 ? 1.301 -5.640 -26.172 1.00 95.25 370 ASP A O 1
ATOM 2912 N N . VAL A 1 371 ? 1.815 -4.618 -24.244 1.00 94.12 371 VAL A N 1
ATOM 2913 C CA . VAL A 1 371 ? 3.213 -4.346 -24.624 1.00 94.12 371 VAL A CA 1
ATOM 2914 C C . VAL A 1 371 ? 3.983 -5.645 -24.852 1.00 94.12 371 VAL A C 1
ATOM 2916 O O . VAL A 1 371 ? 4.612 -5.797 -25.897 1.00 94.12 371 VAL A O 1
ATOM 2919 N N . ALA A 1 372 ? 3.910 -6.607 -23.929 1.00 95.75 372 ALA A N 1
ATOM 2920 C CA . ALA A 1 372 ? 4.595 -7.890 -24.091 1.00 95.75 372 ALA A CA 1
ATOM 2921 C C . ALA A 1 372 ? 4.136 -8.646 -25.347 1.00 95.75 372 ALA A C 1
ATOM 2923 O O . ALA A 1 372 ? 4.962 -9.235 -26.042 1.00 95.75 372 ALA A O 1
ATOM 2924 N N . ASN A 1 373 ? 2.843 -8.596 -25.675 1.00 96.25 373 ASN A N 1
ATOM 2925 C CA . ASN A 1 373 ? 2.305 -9.191 -26.898 1.00 96.25 373 ASN A CA 1
ATOM 2926 C C . ASN A 1 373 ? 2.861 -8.510 -28.156 1.00 96.25 373 ASN A C 1
ATOM 2928 O O . ASN A 1 373 ? 3.308 -9.206 -29.069 1.00 96.25 373 ASN A O 1
ATOM 2932 N N . ARG A 1 374 ? 2.912 -7.171 -28.190 1.00 94.44 374 ARG A N 1
ATOM 2933 C CA . ARG A 1 374 ? 3.533 -6.417 -29.296 1.00 94.44 374 ARG A CA 1
ATOM 2934 C C . ARG A 1 374 ? 5.015 -6.758 -29.459 1.00 94.44 374 ARG A C 1
ATOM 2936 O O . ARG A 1 374 ? 5.454 -7.029 -30.573 1.00 94.44 374 ARG A O 1
ATOM 2943 N N . LEU A 1 375 ? 5.766 -6.812 -28.357 1.00 94.00 375 LEU A N 1
ATOM 2944 C CA . LEU A 1 375 ? 7.183 -7.185 -28.373 1.00 94.00 375 LEU A CA 1
ATOM 2945 C C . LEU A 1 375 ? 7.392 -8.616 -28.881 1.00 94.00 375 LEU A C 1
ATOM 2947 O O . LEU A 1 375 ? 8.271 -8.845 -29.704 1.00 94.00 375 LEU A O 1
ATOM 2951 N N . ASN A 1 376 ? 6.565 -9.572 -28.448 1.00 95.62 376 ASN A N 1
ATOM 2952 C CA . ASN A 1 376 ? 6.631 -10.947 -28.947 1.00 95.62 376 ASN A CA 1
ATOM 2953 C C . ASN A 1 376 ? 6.342 -11.027 -30.451 1.00 95.62 376 ASN A C 1
ATOM 2955 O O . ASN A 1 376 ? 7.016 -11.776 -31.149 1.00 95.62 376 ASN A O 1
ATOM 2959 N N . LEU A 1 377 ? 5.387 -10.248 -30.970 1.00 94.50 377 LEU A N 1
ATOM 2960 C CA . LEU A 1 377 ? 5.109 -10.208 -32.408 1.00 94.50 377 LEU A CA 1
ATOM 2961 C C . LEU A 1 377 ? 6.292 -9.661 -33.215 1.00 94.50 377 LEU A C 1
ATOM 2963 O O . LEU A 1 377 ? 6.563 -10.174 -34.300 1.00 94.50 377 LEU A O 1
ATOM 2967 N N . ALA A 1 378 ? 6.985 -8.651 -32.683 1.00 89.81 378 ALA A N 1
ATOM 2968 C CA . ALA A 1 378 ? 8.105 -7.989 -33.348 1.00 89.81 378 ALA A CA 1
ATOM 2969 C C . ALA A 1 378 ? 9.431 -8.761 -33.251 1.00 89.81 378 ALA A C 1
ATOM 2971 O O . ALA A 1 378 ? 10.246 -8.684 -34.166 1.00 89.81 378 ALA A O 1
ATOM 2972 N N . LEU A 1 379 ? 9.663 -9.484 -32.150 1.00 90.50 379 LEU A N 1
ATOM 2973 C CA . LEU A 1 379 ? 10.965 -10.085 -31.827 1.00 90.50 379 LEU A CA 1
ATOM 2974 C C . LEU A 1 379 ? 10.983 -11.622 -31.910 1.00 90.50 379 LEU A C 1
ATOM 2976 O O . LEU A 1 379 ? 12.015 -12.253 -31.651 1.00 90.50 379 LEU A O 1
ATOM 2980 N N . GLN A 1 380 ? 9.855 -12.245 -32.261 1.00 89.62 380 GLN A N 1
ATOM 2981 C CA . GLN A 1 380 ? 9.792 -13.687 -32.498 1.00 89.62 380 GLN A CA 1
ATOM 2982 C C . GLN A 1 380 ? 10.656 -14.120 -33.700 1.00 89.62 380 GLN A C 1
ATOM 2984 O O . GLN A 1 380 ? 10.809 -13.371 -34.663 1.00 89.62 380 GLN A O 1
ATOM 2989 N N . PRO A 1 381 ? 11.193 -15.354 -33.683 1.00 91.31 381 PRO A N 1
ATOM 2990 C CA . PRO A 1 381 ? 11.164 -16.306 -32.568 1.00 91.31 381 PRO A CA 1
ATOM 2991 C C . PRO A 1 381 ? 12.284 -16.066 -31.539 1.00 91.31 381 PRO A C 1
ATOM 2993 O O . PRO A 1 381 ? 12.287 -16.715 -30.494 1.00 91.31 381 PRO A O 1
ATOM 2996 N N . LYS A 1 382 ? 13.230 -15.156 -31.816 1.00 90.31 382 LYS A N 1
ATOM 2997 C CA . LYS A 1 382 ? 14.481 -15.008 -31.054 1.00 90.31 382 LYS A CA 1
ATOM 2998 C C . LYS A 1 382 ? 14.254 -14.616 -29.591 1.00 90.31 382 LYS A C 1
ATOM 3000 O O . LYS A 1 382 ? 14.937 -15.146 -28.721 1.00 90.31 382 LYS A O 1
ATOM 3005 N N . ILE A 1 383 ? 13.310 -13.721 -29.300 1.00 93.19 383 ILE A N 1
ATOM 3006 C CA . ILE A 1 383 ? 13.070 -13.215 -27.939 1.00 93.19 383 ILE A CA 1
ATOM 3007 C C . ILE A 1 383 ? 11.634 -13.508 -27.515 1.00 93.19 383 ILE A C 1
ATOM 3009 O O . ILE A 1 383 ? 10.694 -13.320 -28.284 1.00 93.19 383 ILE A O 1
ATOM 3013 N N . LYS A 1 384 ? 11.467 -13.937 -26.261 1.00 95.38 384 LYS A N 1
ATOM 3014 C CA . LYS A 1 384 ? 10.162 -14.160 -25.637 1.00 95.38 384 LYS A CA 1
ATOM 3015 C C . LYS A 1 384 ? 10.014 -13.340 -24.361 1.00 95.38 384 LYS A C 1
ATOM 3017 O O . LYS A 1 384 ? 10.750 -13.533 -23.393 1.00 95.38 384 LYS A O 1
ATOM 3022 N N . VAL A 1 385 ? 9.012 -12.471 -24.345 1.00 96.50 385 VAL A N 1
ATOM 3023 C CA . VAL A 1 385 ? 8.622 -11.620 -23.218 1.00 96.50 385 VAL A CA 1
ATOM 3024 C C . VAL A 1 385 ? 7.375 -12.204 -22.559 1.00 96.50 385 VAL A C 1
ATOM 3026 O O . VAL A 1 385 ? 6.400 -12.545 -23.226 1.00 96.50 385 VAL A O 1
ATOM 3029 N N . SER A 1 386 ? 7.388 -12.334 -21.237 1.00 95.38 386 SER A N 1
ATOM 3030 C CA . SER A 1 386 ? 6.239 -12.811 -20.462 1.00 95.38 386 SER A CA 1
ATOM 3031 C C . SER A 1 386 ? 6.066 -11.998 -19.189 1.00 95.38 386 SER A C 1
ATOM 3033 O O . SER A 1 386 ? 7.054 -11.624 -18.557 1.00 95.38 386 SER A O 1
ATOM 3035 N N . ILE A 1 387 ? 4.813 -11.731 -18.821 1.00 96.12 387 ILE A N 1
ATOM 3036 C CA . ILE A 1 387 ? 4.464 -10.935 -17.643 1.00 96.12 387 ILE A CA 1
ATOM 3037 C C . ILE A 1 387 ? 3.531 -11.744 -16.755 1.00 96.12 387 ILE A C 1
ATOM 3039 O O . ILE A 1 387 ? 2.509 -12.251 -17.217 1.00 96.12 387 ILE A O 1
ATOM 3043 N N . THR A 1 388 ? 3.878 -11.836 -15.476 1.00 95.69 388 THR A N 1
ATOM 3044 C CA . THR A 1 388 ? 3.056 -12.479 -14.450 1.00 95.69 388 THR A CA 1
ATOM 3045 C C . THR A 1 388 ? 2.533 -11.418 -13.495 1.00 95.69 388 THR A C 1
ATOM 3047 O O . THR A 1 388 ? 3.322 -10.677 -12.905 1.00 95.69 388 THR A O 1
ATOM 3050 N N . ARG A 1 389 ? 1.207 -11.350 -13.335 1.00 94.81 389 ARG A N 1
ATOM 3051 C CA . ARG A 1 389 ? 0.555 -10.385 -12.444 1.00 94.81 389 ARG A CA 1
ATOM 3052 C C . ARG A 1 389 ? 0.976 -10.606 -10.992 1.00 94.81 389 ARG A C 1
ATOM 3054 O O . ARG A 1 389 ? 0.973 -11.747 -10.539 1.00 94.81 389 ARG A O 1
ATOM 3061 N N . SER A 1 390 ? 1.281 -9.524 -10.274 1.00 92.50 390 SER A N 1
ATOM 3062 C CA . SER A 1 390 ? 1.479 -9.524 -8.811 1.00 92.50 390 SER A CA 1
ATOM 3063 C C . SER A 1 390 ? 2.399 -10.639 -8.288 1.00 92.50 390 SER A C 1
ATOM 3065 O O . SER A 1 390 ? 2.059 -11.355 -7.349 1.00 92.50 390 SER A O 1
ATOM 3067 N N . ALA A 1 391 ? 3.576 -10.781 -8.895 1.00 92.88 391 ALA A N 1
ATOM 3068 C CA . ALA A 1 391 ? 4.529 -11.847 -8.578 1.00 92.88 391 ALA A CA 1
ATOM 3069 C C . ALA A 1 391 ? 5.790 -11.355 -7.839 1.00 92.88 391 ALA A C 1
ATOM 3071 O O . ALA A 1 391 ? 6.610 -12.165 -7.409 1.00 92.88 391 ALA A O 1
ATOM 3072 N N . ARG A 1 392 ? 5.967 -10.036 -7.668 1.00 93.06 392 ARG A N 1
ATOM 3073 C CA . ARG A 1 392 ? 7.126 -9.450 -6.973 1.00 93.06 392 ARG A CA 1
ATOM 3074 C C . ARG A 1 392 ? 6.799 -9.132 -5.516 1.00 93.06 392 ARG A C 1
ATOM 3076 O O . ARG A 1 392 ? 6.441 -8.009 -5.161 1.00 93.06 392 ARG A O 1
ATOM 3083 N N . TYR A 1 393 ? 6.973 -10.129 -4.653 1.00 93.81 393 TYR A N 1
ATOM 3084 C CA . TYR A 1 393 ? 6.601 -10.067 -3.233 1.00 93.81 393 TYR A CA 1
ATOM 3085 C C . TYR A 1 393 ? 7.573 -9.290 -2.330 1.00 93.81 393 TYR A C 1
ATOM 3087 O O . TYR A 1 393 ? 7.295 -9.131 -1.143 1.00 93.81 393 TYR A O 1
ATOM 3095 N N . ALA A 1 394 ? 8.704 -8.794 -2.844 1.00 92.50 394 ALA A N 1
ATOM 3096 C CA . ALA A 1 394 ? 9.754 -8.173 -2.028 1.00 92.50 394 ALA A CA 1
ATOM 3097 C C . ALA A 1 394 ? 9.264 -6.961 -1.210 1.00 92.50 394 ALA A C 1
ATOM 3099 O O . ALA A 1 394 ? 9.562 -6.859 -0.020 1.00 92.50 394 ALA A O 1
ATOM 3100 N N . ALA A 1 395 ? 8.475 -6.068 -1.820 1.00 93.19 395 ALA A N 1
ATOM 3101 C CA . ALA A 1 395 ? 7.928 -4.897 -1.131 1.00 93.19 395 ALA A CA 1
ATOM 3102 C C . ALA A 1 395 ? 6.931 -5.295 -0.032 1.00 93.19 395 ALA A C 1
ATOM 3104 O O . ALA A 1 395 ? 6.997 -4.781 1.082 1.00 93.19 395 ALA A O 1
ATOM 3105 N N . TYR A 1 396 ? 6.059 -6.264 -0.323 1.00 95.81 396 TYR A N 1
ATOM 3106 C CA . TYR A 1 396 ? 5.097 -6.778 0.648 1.00 95.81 396 TYR A CA 1
ATOM 3107 C C . TYR A 1 396 ? 5.787 -7.499 1.811 1.00 95.81 396 TYR A C 1
ATOM 3109 O O . TYR A 1 396 ? 5.501 -7.223 2.971 1.00 95.81 396 TYR A O 1
ATOM 3117 N N . THR A 1 397 ? 6.782 -8.334 1.510 1.00 95.50 397 THR A N 1
ATOM 3118 C CA . THR A 1 397 ? 7.612 -9.008 2.517 1.00 95.50 397 THR A CA 1
ATOM 3119 C C . THR A 1 397 ? 8.290 -7.992 3.436 1.00 95.50 397 THR A C 1
ATOM 3121 O O . THR A 1 397 ? 8.265 -8.158 4.653 1.00 95.50 397 THR A O 1
ATOM 3124 N N . ARG A 1 398 ? 8.853 -6.906 2.883 1.00 94.31 398 ARG A N 1
ATOM 3125 C CA . ARG A 1 398 ? 9.468 -5.832 3.678 1.00 94.31 398 ARG A CA 1
ATOM 3126 C C . ARG A 1 398 ? 8.449 -5.144 4.591 1.00 94.31 398 ARG A C 1
ATOM 3128 O O . ARG A 1 398 ? 8.730 -5.010 5.778 1.00 94.31 398 ARG A O 1
ATOM 3135 N N . ALA A 1 399 ? 7.274 -4.790 4.070 1.00 94.38 399 ALA A N 1
ATOM 3136 C CA . ALA A 1 399 ? 6.206 -4.185 4.868 1.00 94.38 399 ALA A CA 1
ATOM 3137 C C . ALA A 1 399 ? 5.774 -5.099 6.031 1.00 94.38 399 ALA A C 1
ATOM 3139 O O . ALA A 1 399 ? 5.583 -4.636 7.153 1.00 94.38 399 ALA A O 1
ATOM 3140 N N . LEU A 1 400 ? 5.682 -6.413 5.803 1.00 95.00 400 LEU A N 1
ATOM 3141 C CA . LEU A 1 400 ? 5.390 -7.377 6.867 1.00 95.00 400 LEU A CA 1
ATOM 3142 C C . LEU A 1 400 ? 6.521 -7.467 7.897 1.00 95.00 400 LEU A C 1
ATOM 3144 O O . LEU A 1 400 ? 6.250 -7.456 9.092 1.00 95.00 400 LEU A O 1
ATOM 3148 N N . ILE A 1 401 ? 7.782 -7.525 7.464 1.00 93.75 401 ILE A N 1
ATOM 3149 C CA . ILE A 1 401 ? 8.940 -7.570 8.374 1.00 93.75 401 ILE A CA 1
ATOM 3150 C C . ILE A 1 401 ? 8.974 -6.342 9.288 1.00 93.75 401 ILE A C 1
ATOM 3152 O O . ILE A 1 401 ? 9.241 -6.482 10.481 1.00 93.75 401 ILE A O 1
ATOM 3156 N N . GLU A 1 402 ? 8.710 -5.153 8.746 1.00 92.38 402 GLU A N 1
ATOM 3157 C CA . GLU A 1 402 ? 8.692 -3.904 9.514 1.00 92.38 402 GLU A CA 1
ATOM 3158 C C . GLU A 1 402 ? 7.629 -3.928 10.618 1.00 92.38 402 GLU A C 1
ATOM 3160 O O . GLU A 1 402 ? 7.937 -3.568 11.753 1.00 92.38 402 GLU A O 1
ATOM 3165 N N . ASN A 1 403 ? 6.433 -4.449 10.325 1.00 91.31 403 ASN A N 1
ATOM 3166 C CA . ASN A 1 403 ? 5.335 -4.534 11.293 1.00 91.31 403 ASN A CA 1
ATOM 3167 C C . ASN A 1 403 ? 5.433 -5.739 12.249 1.00 91.31 403 ASN A C 1
ATOM 3169 O O . ASN A 1 403 ? 4.879 -5.711 13.343 1.00 91.31 403 ASN A O 1
ATOM 3173 N N . LEU A 1 404 ? 6.147 -6.805 11.874 1.00 91.31 404 LEU A N 1
ATOM 3174 C CA . LEU A 1 404 ? 6.356 -7.988 12.722 1.00 91.31 404 LEU A CA 1
ATOM 3175 C C . LEU A 1 404 ? 7.604 -7.880 13.610 1.00 91.31 404 LEU A C 1
ATOM 3177 O O . LEU A 1 404 ? 7.860 -8.770 14.433 1.00 91.31 404 LEU A O 1
ATOM 3181 N N . ARG A 1 405 ? 8.413 -6.827 13.462 1.00 88.94 405 ARG A N 1
ATOM 3182 C CA . ARG A 1 405 ? 9.619 -6.621 14.268 1.00 88.94 405 ARG A CA 1
ATOM 3183 C C . ARG A 1 405 ? 9.244 -6.461 15.746 1.00 88.94 405 ARG A C 1
ATOM 3185 O O . ARG A 1 405 ? 8.349 -5.707 16.094 1.00 88.94 405 ARG A O 1
ATOM 3192 N N . GLY A 1 406 ? 9.940 -7.180 16.629 1.00 83.81 406 GLY A N 1
ATOM 3193 C CA . GLY A 1 406 ? 9.665 -7.155 18.074 1.00 83.81 406 GLY A CA 1
ATOM 3194 C C . GLY A 1 406 ? 8.578 -8.130 18.549 1.00 83.81 406 GLY A C 1
ATOM 3195 O O . GLY A 1 406 ? 8.420 -8.308 19.749 1.00 83.81 406 GLY A O 1
ATOM 3196 N N . SER A 1 407 ? 7.909 -8.854 17.643 1.00 85.69 407 SER A N 1
ATOM 3197 C CA . SER A 1 407 ? 6.875 -9.857 17.980 1.00 85.69 407 SER A CA 1
ATOM 3198 C C . SER A 1 407 ? 7.398 -11.154 18.629 1.00 85.69 407 SER A C 1
ATOM 3200 O O . SER A 1 407 ? 6.618 -12.038 18.987 1.00 85.69 407 SER A O 1
ATOM 3202 N N . GLY A 1 408 ? 8.722 -11.336 18.718 1.00 81.69 408 GLY A N 1
ATOM 3203 C CA . GLY A 1 408 ? 9.344 -12.590 19.168 1.00 81.69 408 GLY A CA 1
ATOM 3204 C C . GLY A 1 408 ? 9.182 -13.769 18.193 1.00 81.69 408 GLY A C 1
ATOM 3205 O O . GLY A 1 408 ? 9.470 -14.911 18.554 1.00 81.69 408 GLY A O 1
ATOM 3206 N N . LEU A 1 409 ? 8.708 -13.524 16.966 1.00 86.88 409 LEU A N 1
ATOM 3207 C CA . LEU A 1 409 ? 8.649 -14.504 15.878 1.00 86.88 409 LEU A CA 1
ATOM 3208 C C . LEU A 1 409 ? 9.966 -14.548 15.087 1.00 86.88 409 LEU A C 1
ATOM 3210 O O . LEU A 1 409 ? 10.698 -13.562 15.012 1.00 86.88 409 LEU A O 1
ATOM 3214 N N . LYS A 1 410 ? 10.212 -15.661 14.381 1.00 89.44 410 LYS A N 1
ATOM 3215 C CA . LYS A 1 410 ? 11.129 -15.683 13.226 1.00 89.44 410 LYS A CA 1
ATOM 3216 C C . LYS A 1 410 ? 10.462 -14.964 12.048 1.00 89.44 410 LYS A C 1
ATOM 3218 O O . LYS A 1 410 ? 9.973 -15.593 11.114 1.00 89.44 410 LYS A O 1
ATOM 3223 N N . TYR A 1 411 ? 10.362 -13.642 12.157 1.00 89.56 411 TYR A N 1
ATOM 3224 C CA . TYR A 1 411 ? 9.523 -12.813 11.293 1.00 89.56 411 TYR A CA 1
ATOM 3225 C C . TYR A 1 411 ? 9.939 -12.847 9.816 1.00 89.56 411 TYR A C 1
ATOM 3227 O O . TYR A 1 411 ? 9.069 -12.697 8.970 1.00 89.56 411 TYR A O 1
ATOM 3235 N N . ASN A 1 412 ? 11.211 -13.107 9.490 1.00 91.12 412 ASN A N 1
ATOM 3236 C CA . ASN A 1 412 ? 11.668 -13.209 8.097 1.00 91.12 412 ASN A CA 1
ATOM 3237 C C . ASN A 1 412 ? 10.968 -14.354 7.344 1.00 91.12 412 ASN A C 1
ATOM 3239 O O . ASN A 1 412 ? 10.339 -14.116 6.316 1.00 91.12 412 ASN A O 1
ATOM 3243 N N . ASP A 1 413 ? 11.006 -15.575 7.885 1.00 91.69 413 ASP A N 1
ATOM 3244 C CA . ASP A 1 413 ? 10.401 -16.753 7.244 1.00 91.69 413 ASP A CA 1
ATOM 3245 C C . ASP A 1 413 ? 8.872 -16.633 7.181 1.00 91.69 413 ASP A C 1
ATOM 3247 O O . ASP A 1 413 ? 8.232 -16.989 6.188 1.00 91.69 413 ASP A O 1
ATOM 3251 N N . VAL A 1 414 ? 8.280 -16.098 8.254 1.00 94.00 414 VAL A N 1
ATOM 3252 C CA . VAL A 1 414 ? 6.834 -15.868 8.350 1.00 94.00 414 VAL A CA 1
ATOM 3253 C C . VAL A 1 414 ? 6.383 -14.831 7.323 1.00 94.00 414 VAL A C 1
ATOM 3255 O O . VAL A 1 414 ? 5.406 -15.074 6.622 1.00 94.00 414 VAL A O 1
ATOM 3258 N N . ALA A 1 415 ? 7.099 -13.713 7.187 1.00 94.75 415 ALA A N 1
ATOM 3259 C CA . ALA A 1 415 ? 6.772 -12.669 6.222 1.00 94.75 415 ALA A CA 1
ATOM 3260 C C . ALA A 1 415 ? 6.847 -13.172 4.776 1.00 94.75 415 ALA A C 1
ATOM 3262 O O . ALA A 1 415 ? 5.947 -12.872 3.997 1.00 94.75 415 ALA A O 1
ATOM 3263 N N . ILE A 1 416 ? 7.868 -13.966 4.429 1.00 94.94 416 ILE A N 1
ATOM 3264 C CA . ILE A 1 416 ? 7.989 -14.573 3.092 1.00 94.94 416 ILE A CA 1
ATOM 3265 C C . ILE A 1 416 ? 6.793 -15.490 2.817 1.00 94.94 416 ILE A C 1
ATOM 3267 O O . ILE A 1 416 ? 6.149 -15.369 1.777 1.00 94.94 416 ILE A O 1
ATOM 3271 N N . THR A 1 417 ? 6.469 -16.368 3.771 1.00 95.25 417 THR A N 1
ATOM 3272 C CA . THR A 1 417 ? 5.352 -17.317 3.644 1.00 95.25 417 THR A CA 1
ATOM 3273 C C . THR A 1 417 ? 4.026 -16.583 3.457 1.00 95.25 417 THR A C 1
ATOM 3275 O O . THR A 1 417 ? 3.279 -16.877 2.528 1.00 95.25 417 THR A O 1
ATOM 3278 N N . LEU A 1 418 ? 3.744 -15.591 4.307 1.00 95.69 418 LEU A N 1
ATOM 3279 C CA . LEU A 1 418 ? 2.528 -14.780 4.227 1.00 95.69 418 LEU A CA 1
ATOM 3280 C C . LEU A 1 418 ? 2.432 -14.042 2.894 1.00 95.69 418 LEU A C 1
ATOM 3282 O O . LEU A 1 418 ? 1.393 -14.106 2.245 1.00 95.69 418 LEU A O 1
ATOM 3286 N N . ALA A 1 419 ? 3.522 -13.401 2.461 1.00 95.31 419 ALA A N 1
ATOM 3287 C CA . ALA A 1 419 ? 3.526 -12.616 1.236 1.00 95.31 419 ALA A CA 1
ATOM 3288 C C . ALA A 1 419 ? 3.203 -13.447 -0.016 1.00 95.31 419 ALA A C 1
ATOM 3290 O O . ALA A 1 419 ? 2.627 -12.915 -0.961 1.00 95.31 419 ALA A O 1
ATOM 3291 N N . GLN A 1 420 ? 3.555 -14.736 -0.014 1.00 94.19 420 GLN A N 1
ATOM 3292 C CA . GLN A 1 420 ? 3.314 -15.664 -1.121 1.00 94.19 420 GLN A CA 1
ATOM 3293 C C . GLN A 1 420 ? 1.940 -16.351 -1.077 1.00 94.19 420 GLN A C 1
ATOM 3295 O O . GLN A 1 420 ? 1.512 -16.896 -2.092 1.00 94.19 420 GLN A O 1
ATOM 3300 N N . THR A 1 421 ? 1.263 -16.366 0.075 1.00 95.44 421 THR A N 1
ATOM 3301 C CA . THR A 1 421 ? 0.060 -17.195 0.297 1.00 95.44 421 THR A CA 1
ATOM 3302 C C . THR A 1 421 ? -1.210 -16.392 0.548 1.00 95.44 421 THR A C 1
ATOM 3304 O O . THR A 1 421 ? -2.299 -16.882 0.261 1.00 95.44 421 THR A O 1
ATOM 3307 N N . VAL A 1 422 ? -1.096 -15.169 1.069 1.00 95.69 422 VAL A N 1
ATOM 3308 C CA . VAL A 1 422 ? -2.238 -14.341 1.474 1.00 95.69 422 VAL A CA 1
ATOM 3309 C C . VAL A 1 422 ? -2.096 -12.955 0.862 1.00 95.69 422 VAL A C 1
ATOM 3311 O O . VAL A 1 422 ? -1.026 -12.357 0.931 1.00 95.69 422 VAL A O 1
ATOM 3314 N N . SER A 1 423 ? -3.163 -12.411 0.270 1.00 94.00 423 SER A N 1
ATOM 3315 C CA . SER A 1 423 ? -3.118 -11.043 -0.257 1.00 94.00 423 SER A CA 1
ATOM 3316 C C . SER A 1 423 ? -3.135 -9.990 0.867 1.00 94.00 423 SER A C 1
ATOM 3318 O O . SER A 1 423 ? -3.688 -10.243 1.943 1.00 94.00 423 SER A O 1
ATOM 3320 N N . PRO A 1 424 ? -2.622 -8.766 0.629 1.00 95.31 424 PRO A N 1
ATOM 3321 C CA . PRO A 1 424 ? -2.661 -7.691 1.621 1.00 95.31 424 PRO A CA 1
ATOM 3322 C C . PRO A 1 424 ? -4.055 -7.415 2.197 1.00 95.31 424 PRO A C 1
ATOM 3324 O O . PRO A 1 424 ? -4.210 -7.284 3.410 1.00 95.31 424 PRO A O 1
ATOM 3327 N N . ARG A 1 425 ? -5.084 -7.386 1.339 1.00 93.56 425 ARG A N 1
ATOM 3328 C CA . ARG A 1 425 ? -6.474 -7.134 1.747 1.00 93.56 425 ARG A CA 1
ATOM 3329 C C . ARG A 1 425 ? -7.030 -8.261 2.617 1.00 93.56 425 ARG A C 1
ATOM 3331 O O . ARG A 1 425 ? -7.688 -7.987 3.617 1.00 93.56 425 ARG A O 1
ATOM 3338 N N . GLU A 1 426 ? -6.759 -9.516 2.266 1.00 94.75 426 GLU A N 1
ATOM 3339 C CA . GLU A 1 426 ? -7.192 -10.666 3.068 1.00 94.75 426 GLU A CA 1
ATOM 3340 C C . GLU A 1 426 ? -6.491 -10.709 4.421 1.00 94.75 426 GLU A C 1
ATOM 3342 O O . GLU A 1 426 ? -7.154 -10.933 5.432 1.00 94.75 426 GLU A O 1
ATOM 3347 N N . LEU A 1 427 ? -5.179 -10.451 4.453 1.00 96.38 427 LEU A N 1
ATOM 3348 C CA . LEU A 1 427 ? -4.411 -10.432 5.692 1.00 96.38 427 LEU A CA 1
ATOM 3349 C C . LEU A 1 427 ? -4.968 -9.392 6.664 1.00 96.38 427 LEU A C 1
ATOM 3351 O O . LEU A 1 427 ? -5.222 -9.717 7.820 1.00 96.38 427 LEU A O 1
ATOM 3355 N N . VAL A 1 428 ? -5.197 -8.166 6.191 1.00 94.25 428 VAL A N 1
ATOM 3356 C CA . VAL A 1 428 ? -5.765 -7.100 7.024 1.00 94.25 428 VAL A CA 1
ATOM 3357 C C . VAL A 1 428 ? -7.163 -7.477 7.505 1.00 94.25 428 VAL A C 1
ATOM 3359 O O . VAL A 1 428 ? -7.444 -7.330 8.687 1.00 94.25 428 VAL A O 1
ATOM 3362 N N . ARG A 1 429 ? -8.008 -8.077 6.659 1.00 93.38 429 ARG A N 1
ATOM 3363 C CA . ARG A 1 429 ? -9.319 -8.584 7.094 1.00 93.38 429 ARG A CA 1
ATOM 3364 C C . ARG A 1 429 ? -9.207 -9.631 8.211 1.00 93.38 429 ARG A C 1
ATOM 3366 O O . ARG A 1 429 ? -9.998 -9.594 9.149 1.00 93.38 429 ARG A O 1
ATOM 3373 N N . TYR A 1 430 ? -8.243 -10.554 8.138 1.00 96.31 430 TYR A N 1
ATOM 3374 C CA . TYR A 1 430 ? -8.016 -11.530 9.212 1.00 96.31 430 TYR A CA 1
ATOM 3375 C C . TYR A 1 430 ? -7.556 -10.861 10.510 1.00 96.31 430 TYR A C 1
ATOM 3377 O O . TYR A 1 430 ? -8.038 -11.230 11.578 1.00 96.31 430 TYR A O 1
ATOM 3385 N N . VAL A 1 431 ? -6.674 -9.860 10.424 1.00 94.38 431 VAL A N 1
ATOM 3386 C CA . VAL A 1 431 ? -6.213 -9.080 11.586 1.00 94.38 431 VAL A CA 1
ATOM 3387 C C . VAL A 1 431 ? -7.377 -8.331 12.234 1.00 94.38 431 VAL A C 1
ATOM 3389 O O . VAL A 1 431 ? -7.570 -8.422 13.440 1.00 94.38 431 VAL A O 1
ATOM 3392 N N . GLU A 1 432 ? -8.188 -7.645 11.432 1.00 90.25 432 GLU A N 1
ATOM 3393 C CA . GLU A 1 432 ? -9.308 -6.821 11.899 1.00 90.25 432 GLU A CA 1
ATOM 3394 C C . GLU A 1 432 ? -10.419 -7.630 12.570 1.00 90.25 432 GLU A C 1
ATOM 3396 O O . GLU A 1 432 ? -11.057 -7.135 13.495 1.00 90.25 432 GLU A O 1
ATOM 3401 N N . ASN A 1 433 ? -10.630 -8.867 12.122 1.00 90.94 433 ASN A N 1
ATOM 3402 C CA . ASN A 1 433 ? -11.635 -9.769 12.680 1.00 90.94 433 ASN A CA 1
ATOM 3403 C C . ASN A 1 433 ? -11.077 -10.694 13.776 1.00 90.94 433 ASN A C 1
ATOM 3405 O O . ASN A 1 433 ? -11.821 -11.516 14.305 1.00 90.94 433 ASN A O 1
ATOM 3409 N N . GLY A 1 434 ? -9.774 -10.633 14.076 1.00 93.38 434 GLY A N 1
ATOM 3410 C CA . GLY A 1 434 ? -9.122 -11.581 14.984 1.00 93.38 434 GLY A CA 1
ATOM 3411 C C . GLY A 1 434 ? -9.153 -13.043 14.502 1.00 93.38 434 GLY A C 1
ATOM 3412 O O . GLY A 1 434 ? -9.015 -13.961 15.310 1.00 93.38 434 GLY A O 1
ATOM 3413 N N . ASP A 1 435 ? -9.336 -13.287 13.200 1.00 96.00 435 ASP A N 1
ATOM 3414 C CA . ASP A 1 435 ? -9.552 -14.620 12.618 1.00 96.00 435 ASP A CA 1
ATOM 3415 C C . ASP A 1 435 ? -8.223 -15.349 12.341 1.00 96.00 435 ASP A C 1
ATOM 3417 O O . ASP A 1 435 ? -7.758 -15.493 11.203 1.00 96.00 435 ASP A O 1
ATOM 3421 N N . PHE A 1 436 ? -7.585 -15.819 13.416 1.00 96.31 436 PHE A N 1
ATOM 3422 C CA . PHE A 1 436 ? -6.334 -16.580 13.330 1.00 96.31 436 PHE A CA 1
ATOM 3423 C C . PHE A 1 436 ? -6.515 -17.965 12.699 1.00 96.31 436 PHE A C 1
ATOM 3425 O O . PHE A 1 436 ? -5.548 -18.522 12.173 1.00 96.31 436 PHE A O 1
ATOM 3432 N N . GLU A 1 437 ? -7.723 -18.536 12.729 1.00 97.06 437 GLU A N 1
ATOM 3433 C CA . GLU A 1 437 ? -7.987 -19.855 12.153 1.00 97.06 437 GLU A CA 1
ATOM 3434 C C . GLU A 1 437 ? -7.944 -19.817 10.626 1.00 97.06 437 GLU A C 1
ATOM 3436 O O . GLU A 1 437 ? -7.304 -20.666 9.995 1.00 97.06 437 GLU A O 1
ATOM 3441 N N . SER A 1 438 ? -8.589 -18.823 10.015 1.00 97.00 438 SER A N 1
ATOM 3442 C CA . SER A 1 438 ? -8.538 -18.641 8.564 1.00 97.00 438 SER A CA 1
ATOM 3443 C C . SER A 1 438 ? -7.149 -18.221 8.096 1.00 97.00 438 SER A C 1
ATOM 3445 O O . SER A 1 438 ? -6.677 -18.756 7.092 1.00 97.00 438 SER A O 1
ATOM 3447 N N . LEU A 1 439 ? -6.443 -17.374 8.855 1.00 97.38 439 LEU A N 1
ATOM 3448 C CA . LEU A 1 439 ? -5.051 -17.033 8.553 1.00 97.38 439 LEU A CA 1
ATOM 3449 C C . LEU A 1 439 ? -4.139 -18.270 8.572 1.00 97.38 439 LEU A C 1
ATOM 3451 O O . LEU A 1 439 ? -3.342 -18.458 7.651 1.00 97.38 439 LEU A O 1
ATOM 3455 N N . ALA A 1 440 ? -4.256 -19.131 9.588 1.00 96.94 440 ALA A N 1
ATOM 3456 C CA . ALA A 1 440 ? -3.469 -20.362 9.690 1.00 96.94 440 ALA A CA 1
ATOM 3457 C C . ALA A 1 440 ? -3.732 -21.308 8.507 1.00 96.94 440 ALA A C 1
ATOM 3459 O O . ALA A 1 440 ? -2.791 -21.847 7.928 1.00 96.94 440 ALA A O 1
ATOM 3460 N N . ARG A 1 441 ? -5.001 -21.466 8.102 1.00 96.62 441 ARG A N 1
ATOM 3461 C CA . ARG A 1 441 ? -5.374 -22.282 6.934 1.00 96.62 441 ARG A CA 1
ATOM 3462 C C . ARG A 1 441 ? -4.829 -21.717 5.625 1.00 96.62 441 ARG A C 1
ATOM 3464 O O . ARG A 1 441 ? -4.295 -22.481 4.831 1.00 96.62 441 ARG A O 1
ATOM 3471 N N . ALA A 1 442 ? -4.955 -20.408 5.409 1.00 95.56 442 ALA A N 1
ATOM 3472 C CA . ALA A 1 442 ? -4.528 -19.767 4.167 1.00 95.56 442 ALA A CA 1
ATOM 3473 C C . ALA A 1 442 ? -2.999 -19.751 4.011 1.00 95.56 442 ALA A C 1
ATOM 3475 O O . ALA A 1 442 ? -2.487 -19.975 2.920 1.00 95.56 442 ALA A O 1
ATOM 3476 N N . SER A 1 443 ? -2.269 -19.527 5.107 1.00 95.12 443 SER A N 1
ATOM 3477 C CA . SER A 1 443 ? -0.804 -19.410 5.094 1.00 95.12 443 SER A CA 1
ATOM 3478 C C . SER A 1 443 ? -0.048 -20.717 5.352 1.00 95.12 443 SER A C 1
ATOM 3480 O O . SER A 1 443 ? 1.168 -20.766 5.180 1.00 95.12 443 SER A O 1
ATOM 3482 N N . GLY A 1 444 ? -0.730 -21.764 5.828 1.00 94.88 444 GLY A N 1
ATOM 3483 C CA . GLY A 1 444 ? -0.093 -22.998 6.299 1.00 94.88 444 GLY A CA 1
ATOM 3484 C C . GLY A 1 444 ? 0.700 -22.839 7.605 1.00 94.88 444 GLY A C 1
ATOM 3485 O O . GLY A 1 444 ? 1.423 -23.752 8.007 1.00 94.88 444 GLY A O 1
ATOM 3486 N N . LEU A 1 445 ? 0.595 -21.691 8.283 1.00 94.62 445 LEU A N 1
ATOM 3487 C CA . LEU A 1 445 ? 1.286 -21.446 9.546 1.00 94.62 445 LEU A CA 1
ATOM 3488 C C . LEU A 1 445 ? 0.620 -22.202 10.712 1.00 94.62 445 LEU A C 1
ATOM 3490 O O . LEU A 1 445 ? -0.606 -22.305 10.769 1.00 94.62 445 LEU A O 1
ATOM 3494 N N . PRO A 1 446 ? 1.399 -22.659 11.715 1.00 95.12 446 PRO A N 1
ATOM 3495 C CA . PRO A 1 446 ? 0.842 -23.160 12.968 1.00 95.12 446 PRO A CA 1
ATOM 3496 C C . PRO A 1 446 ? -0.052 -22.118 13.655 1.00 95.12 446 PRO A C 1
ATOM 3498 O O . PRO A 1 446 ? 0.272 -20.927 13.649 1.00 95.12 446 PRO A O 1
ATOM 3501 N N . ARG A 1 447 ? -1.124 -22.575 14.320 1.00 95.62 447 ARG A N 1
ATOM 3502 C CA . ARG A 1 447 ? -2.117 -21.711 14.992 1.00 95.62 447 ARG A CA 1
ATOM 3503 C C . ARG A 1 447 ? -1.476 -20.680 15.925 1.00 95.62 447 ARG A C 1
ATOM 3505 O O . ARG A 1 447 ? -1.763 -19.494 15.803 1.00 95.62 447 ARG A O 1
ATOM 3512 N N . ASP A 1 448 ? -0.530 -21.100 16.764 1.00 93.31 448 ASP A N 1
ATOM 3513 C CA . ASP A 1 448 ? 0.159 -20.201 17.704 1.00 93.31 448 ASP A CA 1
ATOM 3514 C C . ASP A 1 448 ? 0.928 -19.074 17.001 1.00 93.31 448 ASP A C 1
ATOM 3516 O O . ASP A 1 448 ? 1.037 -17.962 17.521 1.00 93.31 448 ASP A O 1
ATOM 3520 N N . ARG A 1 449 ? 1.468 -19.336 15.800 1.00 94.12 449 ARG A N 1
ATOM 3521 C CA . ARG A 1 449 ? 2.140 -18.303 15.001 1.00 94.12 449 ARG A CA 1
ATOM 3522 C C . ARG A 1 449 ? 1.132 -17.356 14.363 1.00 94.12 449 ARG A C 1
ATOM 3524 O O . ARG A 1 449 ? 1.385 -16.158 14.369 1.00 94.12 449 ARG A O 1
ATOM 3531 N N . ALA A 1 450 ? 0.008 -17.868 13.862 1.00 95.75 450 ALA A N 1
ATOM 3532 C CA . ALA A 1 450 ? -1.055 -17.042 13.289 1.00 95.75 450 ALA A CA 1
ATOM 3533 C C . ALA A 1 450 ? -1.633 -16.057 14.322 1.00 95.75 450 ALA A C 1
ATOM 3535 O O . ALA A 1 450 ? -1.776 -14.876 14.016 1.00 95.75 450 ALA A O 1
ATOM 3536 N N . VAL A 1 451 ? -1.854 -16.503 15.566 1.00 95.44 451 VAL A N 1
ATOM 3537 C CA . VAL A 1 451 ? -2.280 -15.629 16.677 1.00 95.44 451 VAL A CA 1
ATOM 3538 C C . VAL A 1 451 ? -1.263 -14.510 16.922 1.00 95.44 451 VAL A C 1
ATOM 3540 O O . VAL A 1 451 ? -1.626 -13.338 16.984 1.00 95.44 451 VAL A O 1
ATOM 3543 N N . ARG A 1 452 ? 0.032 -14.843 17.011 1.00 93.88 452 ARG A N 1
ATOM 3544 C CA . ARG A 1 452 ? 1.092 -13.839 17.220 1.00 93.88 452 ARG A CA 1
ATOM 3545 C C . ARG A 1 452 ? 1.202 -12.842 16.067 1.00 93.88 452 ARG A C 1
ATOM 3547 O O . ARG A 1 452 ? 1.472 -11.674 16.321 1.00 93.88 452 ARG A O 1
ATOM 3554 N N . VAL A 1 453 ? 1.004 -13.292 14.826 1.00 95.00 453 VAL A N 1
ATOM 3555 C CA . VAL A 1 453 ? 0.973 -12.416 13.644 1.00 95.00 453 VAL A CA 1
ATOM 3556 C C . VAL A 1 453 ? -0.184 -11.426 13.742 1.00 95.00 453 VAL A C 1
ATOM 3558 O O . VAL A 1 453 ? 0.038 -10.234 13.552 1.00 95.00 453 VAL A O 1
ATOM 3561 N N . ILE A 1 454 ? -1.390 -11.896 14.078 1.00 95.00 454 ILE A N 1
ATOM 3562 C CA . ILE A 1 454 ? -2.562 -11.024 14.231 1.00 95.00 454 ILE A CA 1
ATOM 3563 C C . ILE A 1 454 ? -2.338 -9.986 15.323 1.00 95.00 454 ILE A C 1
ATOM 3565 O O . ILE A 1 454 ? -2.528 -8.801 15.066 1.00 95.00 454 ILE A O 1
ATOM 3569 N N . ASN A 1 455 ? -1.860 -10.404 16.496 1.00 92.81 455 ASN A N 1
ATOM 3570 C CA . ASN A 1 455 ? -1.605 -9.479 17.599 1.00 92.81 455 ASN A CA 1
ATOM 3571 C C . ASN A 1 455 ? -0.552 -8.428 17.215 1.00 92.81 455 ASN A C 1
ATOM 3573 O O . ASN A 1 455 ? -0.785 -7.235 17.379 1.00 92.81 455 ASN A O 1
ATOM 3577 N N . ALA A 1 456 ? 0.569 -8.854 16.620 1.00 93.44 456 ALA A N 1
ATOM 3578 C CA . ALA A 1 456 ? 1.632 -7.942 16.204 1.00 93.44 456 ALA A CA 1
ATOM 3579 C C . ALA A 1 456 ? 1.158 -6.910 15.165 1.00 93.44 456 ALA A C 1
ATOM 3581 O O . ALA A 1 456 ? 1.467 -5.727 15.288 1.00 93.44 456 ALA A O 1
ATOM 3582 N N . LEU A 1 457 ? 0.385 -7.338 14.159 1.00 92.88 457 LEU A N 1
ATOM 3583 C CA . LEU A 1 457 ? -0.140 -6.444 13.121 1.00 92.88 457 LEU A CA 1
ATOM 3584 C C . LEU A 1 457 ? -1.249 -5.524 13.647 1.00 92.88 457 LEU A C 1
ATOM 3586 O O . LEU A 1 457 ? -1.314 -4.362 13.250 1.00 92.88 457 LEU A O 1
ATOM 3590 N N . SER A 1 458 ? -2.095 -6.015 14.556 1.00 90.88 458 SER A N 1
ATOM 3591 C CA . SER A 1 458 ? -3.109 -5.201 15.235 1.00 90.88 458 SER A CA 1
ATOM 3592 C C . SER A 1 458 ? -2.456 -4.052 16.017 1.00 90.88 458 SER A C 1
ATOM 3594 O O . SER A 1 458 ? -2.884 -2.894 15.921 1.00 90.88 458 SER A O 1
ATOM 3596 N N . ASP A 1 459 ? -1.358 -4.343 16.721 1.00 87.38 459 ASP A N 1
ATOM 3597 C CA . ASP A 1 459 ? -0.617 -3.361 17.513 1.00 87.38 459 ASP A CA 1
ATOM 3598 C C . ASP A 1 459 ? 0.123 -2.347 16.629 1.00 87.38 459 ASP A C 1
ATOM 3600 O O . ASP A 1 459 ? -0.091 -1.137 16.776 1.00 87.38 459 ASP A O 1
ATOM 3604 N N . ALA A 1 460 ? 0.928 -2.822 15.671 1.00 86.19 460 ALA A N 1
ATOM 3605 C CA . ALA A 1 460 ? 1.755 -1.982 14.798 1.00 86.19 460 ALA A CA 1
ATOM 3606 C C . ALA A 1 460 ? 0.934 -1.125 13.814 1.00 86.19 460 ALA A C 1
ATOM 3608 O O . ALA A 1 460 ? 1.302 0.014 13.527 1.00 86.19 460 ALA A O 1
ATOM 3609 N N . GLY A 1 461 ? -0.221 -1.629 13.366 1.00 83.31 461 GLY A N 1
ATOM 3610 C CA . GLY A 1 461 ? -1.071 -0.998 12.359 1.00 83.31 461 GLY A CA 1
ATOM 3611 C C . GLY A 1 461 ? -1.004 -1.695 10.998 1.00 83.31 461 GLY A C 1
ATOM 3612 O O . GLY A 1 461 ? -0.034 -2.361 10.648 1.00 83.31 461 GLY A O 1
ATOM 3613 N N . THR A 1 462 ? -2.073 -1.541 10.217 1.00 90.06 462 THR A N 1
ATOM 3614 C CA . THR A 1 462 ? -2.290 -2.282 8.965 1.00 90.06 462 THR A CA 1
ATOM 3615 C C . THR A 1 462 ? -2.262 -1.412 7.713 1.00 90.06 462 THR A C 1
ATOM 3617 O O . THR A 1 462 ? -2.214 -1.956 6.613 1.00 90.06 462 THR A O 1
ATOM 3620 N N . ALA A 1 463 ? -2.245 -0.083 7.849 1.00 89.56 463 ALA A N 1
ATOM 3621 C CA . ALA A 1 463 ? -2.333 0.855 6.730 1.00 89.56 463 ALA A CA 1
ATOM 3622 C C . ALA A 1 463 ? -1.285 0.604 5.632 1.00 89.56 463 ALA A C 1
ATOM 3624 O O . ALA A 1 463 ? -1.643 0.459 4.464 1.00 89.56 463 ALA A O 1
ATOM 3625 N N . ASP A 1 464 ? 0.001 0.513 5.992 1.00 90.00 464 ASP A N 1
ATOM 3626 C CA . ASP A 1 464 ? 1.083 0.332 5.013 1.00 90.00 464 ASP A CA 1
ATOM 3627 C C . ASP A 1 464 ? 1.101 -1.070 4.404 1.00 90.00 464 ASP A C 1
ATOM 3629 O O . ASP A 1 464 ? 1.450 -1.234 3.235 1.00 90.00 464 ASP A O 1
ATOM 3633 N N . VAL A 1 465 ? 0.647 -2.068 5.165 1.00 93.44 465 VAL A N 1
ATOM 3634 C CA . VAL A 1 465 ? 0.415 -3.425 4.666 1.00 93.44 465 VAL A CA 1
ATOM 3635 C C . VAL A 1 465 ? -0.702 -3.402 3.626 1.00 93.44 465 VAL A C 1
ATOM 3637 O O . VAL A 1 465 ? -0.538 -3.969 2.556 1.00 93.44 465 VAL A O 1
ATOM 3640 N N . LEU A 1 466 ? -1.805 -2.705 3.896 1.00 92.62 466 LEU A N 1
ATOM 3641 C CA . LEU A 1 466 ? -2.990 -2.667 3.042 1.00 92.62 466 LEU A CA 1
ATOM 3642 C C . LEU A 1 466 ? -2.725 -2.012 1.677 1.00 92.62 466 LEU A C 1
ATOM 3644 O O . LEU A 1 466 ? -3.208 -2.491 0.651 1.00 92.62 466 LEU A O 1
ATOM 3648 N N . VAL A 1 467 ? -1.949 -0.924 1.656 1.00 94.44 467 VAL A N 1
ATOM 3649 C CA . VAL A 1 467 ? -1.675 -0.139 0.436 1.00 94.44 467 VAL A CA 1
ATOM 3650 C C . VAL A 1 467 ? -0.444 -0.603 -0.340 1.00 94.44 467 VAL A C 1
ATOM 3652 O O . VAL A 1 467 ? -0.176 -0.086 -1.433 1.00 94.44 467 VAL A O 1
ATOM 3655 N N . VAL A 1 468 ? 0.322 -1.561 0.193 1.00 94.69 468 VAL A N 1
ATOM 3656 C CA . VAL A 1 468 ? 1.530 -2.065 -0.466 1.00 94.69 468 VAL A CA 1
ATOM 3657 C C . VAL A 1 468 ? 1.200 -2.599 -1.858 1.00 94.69 468 VAL A C 1
ATOM 3659 O O . VAL A 1 468 ? 0.157 -3.218 -2.090 1.00 94.69 468 VAL A O 1
ATOM 3662 N N . THR A 1 469 ? 2.077 -2.327 -2.820 1.00 91.31 469 THR A N 1
ATOM 3663 C CA . THR A 1 469 ? 1.923 -2.823 -4.189 1.00 91.31 469 THR A CA 1
ATOM 3664 C C . THR A 1 469 ? 2.788 -4.060 -4.379 1.00 91.31 469 THR A C 1
ATOM 3666 O O . THR A 1 469 ? 3.999 -4.017 -4.166 1.00 91.31 469 THR A O 1
ATOM 3669 N N . ILE A 1 470 ? 2.157 -5.154 -4.805 1.00 93.62 470 ILE A N 1
ATOM 3670 C CA . ILE A 1 470 ? 2.848 -6.333 -5.327 1.00 93.62 470 ILE A CA 1
ATOM 3671 C C . ILE A 1 470 ? 2.949 -6.136 -6.838 1.00 93.62 470 ILE A C 1
ATOM 3673 O O . ILE A 1 470 ? 1.946 -6.217 -7.549 1.00 93.62 470 ILE A O 1
ATOM 3677 N N . GLU A 1 471 ? 4.149 -5.804 -7.310 1.00 93.69 471 GLU A N 1
ATOM 3678 C CA . GLU A 1 471 ? 4.388 -5.518 -8.725 1.00 93.69 471 GLU A CA 1
ATOM 3679 C C . GLU A 1 471 ? 4.340 -6.782 -9.592 1.00 93.69 471 GLU A C 1
ATOM 3681 O O . GLU A 1 471 ? 4.516 -7.913 -9.124 1.00 93.69 471 GLU A O 1
ATOM 3686 N N . ASP A 1 472 ? 4.128 -6.568 -10.886 1.00 95.25 472 ASP A N 1
ATOM 3687 C CA . ASP A 1 472 ? 4.189 -7.628 -11.887 1.00 95.25 472 ASP A CA 1
ATOM 3688 C C . ASP A 1 472 ? 5.639 -8.072 -12.104 1.00 95.25 472 ASP A C 1
ATOM 3690 O O . ASP A 1 472 ? 6.579 -7.277 -11.994 1.00 95.25 472 ASP A O 1
ATOM 3694 N N . ALA A 1 473 ? 5.832 -9.347 -12.431 1.00 94.19 473 ALA A N 1
ATOM 3695 C CA . ALA A 1 473 ? 7.139 -9.879 -12.793 1.00 94.19 473 ALA A CA 1
ATOM 3696 C C . ALA A 1 473 ? 7.274 -9.961 -14.313 1.00 94.19 473 ALA A C 1
ATOM 3698 O O . ALA A 1 473 ? 6.441 -10.572 -14.980 1.00 94.19 473 ALA A O 1
ATOM 3699 N N . VAL A 1 474 ? 8.358 -9.395 -14.846 1.00 95.44 474 VAL A N 1
ATOM 3700 C CA . VAL A 1 474 ? 8.740 -9.525 -16.257 1.00 95.44 474 VAL A CA 1
ATOM 3701 C C . VAL A 1 474 ? 9.824 -10.591 -16.380 1.00 95.44 474 VAL A C 1
ATOM 3703 O O . VAL A 1 474 ? 10.896 -10.475 -15.774 1.00 95.44 474 VAL A O 1
ATOM 3706 N N . ARG A 1 475 ? 9.548 -11.616 -17.188 1.00 94.88 475 ARG A N 1
ATOM 3707 C CA . ARG A 1 475 ? 10.517 -12.633 -17.609 1.00 94.88 475 ARG A CA 1
ATOM 3708 C C . ARG A 1 475 ? 10.841 -12.464 -19.083 1.00 94.88 475 ARG A C 1
ATOM 3710 O O . ARG A 1 475 ? 9.934 -12.462 -19.920 1.00 94.88 475 ARG A O 1
ATOM 3717 N N . LEU A 1 476 ? 12.131 -12.364 -19.372 1.00 95.31 476 LEU A N 1
ATOM 3718 C CA . LEU A 1 476 ? 12.689 -12.247 -20.713 1.00 95.31 476 LEU A CA 1
ATOM 3719 C C . LEU A 1 476 ? 13.485 -13.517 -21.003 1.00 95.31 476 LEU A C 1
ATOM 3721 O O . LEU A 1 476 ? 14.225 -13.984 -20.140 1.00 95.31 476 LEU A O 1
ATOM 3725 N N . ARG A 1 477 ? 13.314 -14.085 -22.195 1.00 95.19 477 ARG A N 1
ATOM 3726 C CA . ARG A 1 477 ? 14.007 -15.303 -22.617 1.00 95.19 477 ARG A CA 1
ATOM 3727 C C . ARG A 1 477 ? 14.573 -15.160 -24.020 1.00 95.19 477 ARG A C 1
ATOM 3729 O O . ARG A 1 477 ? 13.906 -14.588 -24.883 1.00 95.19 477 ARG A O 1
ATOM 3736 N N . LEU A 1 478 ? 15.755 -15.725 -24.239 1.00 94.25 478 LEU A N 1
ATOM 3737 C CA . LEU A 1 478 ? 16.418 -15.805 -25.542 1.00 94.25 478 LEU A CA 1
ATOM 3738 C C . LEU A 1 478 ? 16.316 -17.234 -26.076 1.00 94.25 478 LEU A C 1
ATOM 3740 O O . LEU A 1 478 ? 16.571 -18.178 -25.329 1.00 94.25 478 LEU A O 1
ATOM 3744 N N . LEU A 1 479 ? 15.945 -17.392 -27.344 1.00 92.75 479 LEU A N 1
ATOM 3745 C CA . LEU A 1 479 ? 16.045 -18.665 -28.049 1.00 92.75 479 LEU A CA 1
ATOM 3746 C C . LEU A 1 479 ? 17.518 -18.926 -28.381 1.00 92.75 479 LEU A C 1
ATOM 3748 O O . LEU A 1 479 ? 18.100 -18.223 -29.204 1.00 92.75 479 LEU A O 1
ATOM 3752 N N . ASP A 1 480 ? 18.102 -19.928 -27.735 1.00 87.12 480 ASP A N 1
ATOM 3753 C CA . ASP A 1 480 ? 19.481 -20.358 -27.942 1.00 87.12 480 ASP A CA 1
ATOM 3754 C C . ASP A 1 480 ? 19.472 -21.810 -28.441 1.00 87.12 480 ASP A C 1
ATOM 3756 O O . ASP A 1 480 ? 19.137 -22.747 -27.709 1.00 87.12 480 ASP A O 1
ATOM 3760 N N . GLY A 1 481 ? 19.741 -21.988 -29.737 1.00 86.06 481 GLY A N 1
ATOM 3761 C CA . GLY A 1 481 ? 19.514 -23.250 -30.438 1.00 86.06 481 GLY A CA 1
ATOM 3762 C C . GLY A 1 481 ? 18.023 -23.587 -30.517 1.00 86.06 481 GLY A C 1
ATOM 3763 O O . GLY A 1 481 ? 17.274 -22.954 -31.258 1.00 86.06 481 GLY A O 1
ATOM 3764 N N . THR A 1 482 ? 17.591 -24.598 -29.762 1.00 87.94 482 THR A N 1
ATOM 3765 C CA . THR A 1 482 ? 16.195 -25.071 -29.727 1.00 87.94 482 THR A CA 1
ATOM 3766 C C . THR A 1 482 ? 15.458 -24.717 -28.437 1.00 87.94 482 THR A C 1
ATOM 3768 O O . THR A 1 482 ? 14.250 -24.939 -28.352 1.00 87.94 482 THR A O 1
ATOM 3771 N N . GLU A 1 483 ? 16.153 -24.188 -27.427 1.00 92.38 483 GLU A N 1
ATOM 3772 C CA . GLU A 1 483 ? 15.585 -23.927 -26.103 1.00 92.38 483 GLU A CA 1
ATOM 3773 C C . GLU A 1 483 ? 15.593 -22.440 -25.754 1.00 92.38 483 GLU A C 1
ATOM 3775 O O . GLU A 1 483 ? 16.472 -21.678 -26.150 1.00 92.38 483 GLU A O 1
ATOM 3780 N N . TYR A 1 484 ? 14.597 -22.022 -24.974 1.00 94.88 484 TYR A N 1
ATOM 3781 C CA . TYR A 1 484 ? 14.543 -20.671 -24.429 1.00 94.88 484 TYR A CA 1
ATOM 3782 C C . TYR A 1 484 ? 15.249 -20.615 -23.075 1.00 94.88 484 TYR A C 1
ATOM 3784 O O . TYR A 1 484 ? 14.756 -21.199 -22.109 1.00 94.88 484 TYR A O 1
ATOM 3792 N N . LYS A 1 485 ? 16.333 -19.844 -22.987 1.00 94.69 485 LYS A N 1
ATOM 3793 C CA . LYS A 1 485 ? 17.064 -19.572 -21.740 1.00 94.69 485 LYS A CA 1
ATOM 3794 C C . LYS A 1 485 ? 16.539 -18.308 -21.063 1.00 94.69 485 LYS A C 1
ATOM 3796 O O . LYS A 1 485 ? 16.225 -17.336 -21.753 1.00 94.69 485 LYS A O 1
ATOM 3801 N N . ASP A 1 486 ? 16.415 -18.321 -19.735 1.00 94.31 486 ASP A N 1
ATOM 3802 C CA . ASP A 1 486 ? 16.037 -17.129 -18.963 1.00 94.31 486 ASP A CA 1
ATOM 3803 C C . ASP A 1 486 ? 17.178 -16.112 -18.951 1.00 94.31 486 ASP A C 1
ATOM 3805 O O . ASP A 1 486 ? 18.350 -16.479 -18.961 1.00 94.31 486 ASP A O 1
ATOM 3809 N N . ILE A 1 487 ? 16.836 -14.824 -18.943 1.00 92.19 487 ILE A N 1
ATOM 3810 C CA . ILE A 1 487 ? 17.806 -13.728 -18.965 1.00 92.19 487 ILE A CA 1
ATOM 3811 C C . ILE A 1 487 ? 18.786 -13.764 -17.784 1.00 92.19 487 ILE A C 1
ATOM 3813 O O . ILE A 1 487 ? 19.899 -13.252 -17.916 1.00 92.19 487 ILE A O 1
ATOM 3817 N N . SER A 1 488 ? 18.407 -14.381 -16.656 1.00 89.00 488 SER A N 1
ATOM 3818 C CA . SER A 1 488 ? 19.309 -14.610 -15.517 1.00 89.00 488 SER A CA 1
ATOM 3819 C C . SER A 1 488 ? 20.479 -15.537 -15.842 1.00 89.00 488 SER A C 1
ATOM 3821 O O . SER A 1 488 ? 21.536 -15.406 -15.229 1.00 89.00 488 SER A O 1
ATOM 3823 N N . ASP A 1 489 ? 20.297 -16.437 -16.809 1.00 90.69 489 ASP A N 1
ATOM 3824 C CA . ASP A 1 489 ? 21.243 -17.507 -17.141 1.00 90.69 489 ASP A CA 1
ATOM 3825 C C . ASP A 1 489 ? 22.109 -17.151 -18.365 1.00 90.69 489 ASP A C 1
ATOM 3827 O O . ASP A 1 489 ? 22.965 -17.930 -18.785 1.00 90.69 489 ASP A O 1
ATOM 3831 N N . LEU A 1 490 ? 21.882 -15.973 -18.957 1.00 89.75 490 LEU A N 1
ATOM 3832 C CA . LEU A 1 490 ? 22.577 -15.489 -20.148 1.00 89.75 490 LEU A CA 1
ATOM 3833 C C . LEU A 1 490 ? 23.902 -14.793 -19.806 1.00 89.75 490 LEU A C 1
ATOM 3835 O O . LEU A 1 490 ? 24.027 -14.082 -18.802 1.00 89.75 490 LEU A O 1
ATOM 3839 N N . SER A 1 491 ? 24.880 -14.927 -20.708 1.00 88.00 491 SER A N 1
ATOM 3840 C CA . SER A 1 491 ? 26.116 -14.134 -20.665 1.00 88.00 491 SER A CA 1
ATOM 3841 C C . SER A 1 491 ? 25.831 -12.640 -20.872 1.00 88.00 491 SER A C 1
ATOM 3843 O O . SER A 1 491 ? 24.776 -12.269 -21.384 1.00 88.00 491 SER A O 1
ATOM 3845 N N . ALA A 1 492 ? 26.775 -11.761 -20.516 1.00 83.81 492 ALA A N 1
ATOM 3846 C CA . ALA A 1 492 ? 26.606 -10.315 -20.700 1.00 83.81 492 ALA A CA 1
ATOM 3847 C C . ALA A 1 492 ? 26.213 -9.940 -22.146 1.00 83.81 492 ALA A C 1
ATOM 3849 O O . ALA A 1 492 ? 25.204 -9.265 -22.338 1.00 83.81 492 ALA A O 1
ATOM 3850 N N . GLY A 1 493 ? 26.911 -10.477 -23.155 1.00 84.19 493 GLY A N 1
ATOM 3851 C CA . GLY A 1 493 ? 26.585 -10.242 -24.568 1.00 84.19 493 GLY A CA 1
ATOM 3852 C C . GLY A 1 493 ? 25.220 -10.793 -24.997 1.00 84.19 493 GLY A C 1
ATOM 3853 O O . GLY A 1 493 ? 24.459 -10.124 -25.701 1.00 84.19 493 GLY A O 1
ATOM 3854 N N . GLN A 1 494 ? 24.839 -11.980 -24.508 1.00 87.44 494 GLN A N 1
ATOM 3855 C CA . GLN A 1 494 ? 23.509 -12.546 -24.769 1.00 87.44 494 GLN A CA 1
ATOM 3856 C C . GLN A 1 494 ? 22.390 -11.729 -24.105 1.00 87.44 494 GLN A C 1
ATOM 3858 O O . GLN A 1 494 ? 21.299 -11.611 -24.660 1.00 87.44 494 GLN A O 1
ATOM 3863 N N . ARG A 1 495 ? 22.639 -11.111 -22.944 1.00 89.00 495 ARG A N 1
ATOM 3864 C CA . ARG A 1 495 ? 21.674 -10.184 -22.332 1.00 89.00 495 ARG A CA 1
ATOM 3865 C C . ARG A 1 495 ? 21.476 -8.947 -23.201 1.00 89.00 495 ARG A C 1
ATOM 3867 O O . ARG A 1 495 ? 20.330 -8.575 -23.444 1.00 89.00 495 ARG A O 1
ATOM 3874 N N . CYS A 1 496 ? 22.548 -8.364 -23.736 1.00 86.31 496 CYS A N 1
ATOM 3875 C CA . CYS A 1 496 ? 22.438 -7.239 -24.667 1.00 86.31 496 CYS A CA 1
ATOM 3876 C C . CYS A 1 496 ? 21.649 -7.619 -25.934 1.00 86.31 496 CYS A C 1
ATOM 3878 O O . CYS A 1 496 ? 20.809 -6.842 -26.387 1.00 86.31 496 CYS A O 1
ATOM 3880 N N . THR A 1 497 ? 21.820 -8.853 -26.422 1.00 87.06 497 THR A N 1
ATOM 3881 C CA . THR A 1 497 ? 21.056 -9.439 -27.546 1.00 87.06 497 THR A CA 1
ATOM 3882 C C . THR A 1 497 ? 19.542 -9.4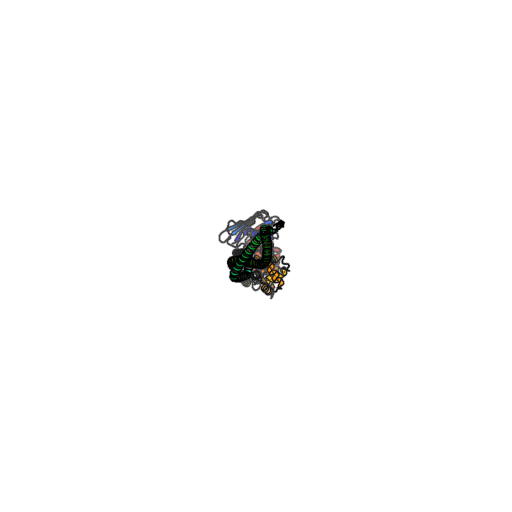87 -27.270 1.00 87.06 497 THR A C 1
ATOM 3884 O O . THR A 1 497 ? 18.743 -9.441 -28.200 1.00 87.06 497 THR A O 1
ATOM 3887 N N . VAL A 1 498 ? 19.119 -9.530 -26.001 1.00 89.75 498 VAL A N 1
ATOM 3888 C CA . VAL A 1 498 ? 17.701 -9.472 -25.599 1.00 89.75 498 VAL A CA 1
ATOM 3889 C C . VAL A 1 498 ? 17.228 -8.038 -25.363 1.00 89.75 498 VAL A C 1
ATOM 3891 O O . VAL A 1 498 ? 16.154 -7.655 -25.823 1.00 89.75 498 VAL A O 1
ATOM 3894 N N . ILE A 1 499 ? 18.004 -7.247 -24.622 1.00 90.75 499 ILE A N 1
ATOM 3895 C CA . ILE A 1 499 ? 17.591 -5.919 -24.153 1.00 90.75 499 ILE A CA 1
ATOM 3896 C C . ILE A 1 499 ? 17.562 -4.897 -25.288 1.00 90.75 499 ILE A C 1
ATOM 3898 O O . ILE A 1 499 ? 16.591 -4.150 -25.403 1.00 90.75 499 ILE A O 1
ATOM 3902 N N . LEU A 1 500 ? 18.588 -4.871 -26.141 1.00 88.75 500 LEU A N 1
ATOM 3903 C CA . LEU A 1 500 ? 18.702 -3.865 -27.194 1.00 88.75 500 LEU A CA 1
ATOM 3904 C C . LEU A 1 500 ? 17.535 -3.920 -28.187 1.00 88.75 500 LEU A C 1
ATOM 3906 O O . LEU A 1 500 ? 16.903 -2.881 -28.381 1.00 88.75 500 LEU A O 1
ATOM 3910 N N . PRO A 1 501 ? 17.154 -5.083 -28.760 1.00 88.44 501 PRO A N 1
ATOM 3911 C CA . PRO A 1 501 ? 16.004 -5.138 -29.658 1.00 88.44 501 PRO A CA 1
ATOM 3912 C C . PRO A 1 501 ? 14.705 -4.655 -29.013 1.00 88.44 501 PRO A C 1
ATOM 3914 O O . PRO A 1 501 ? 13.903 -4.029 -29.702 1.00 88.44 501 PRO A O 1
ATOM 3917 N N . ILE A 1 502 ? 14.511 -4.893 -27.707 1.00 90.94 502 ILE A N 1
ATOM 3918 C CA . ILE A 1 502 ? 13.364 -4.358 -26.959 1.00 90.94 502 ILE A CA 1
ATOM 3919 C C . ILE A 1 502 ? 13.450 -2.832 -26.891 1.00 90.94 502 ILE A C 1
ATOM 3921 O O . ILE A 1 502 ? 12.484 -2.170 -27.250 1.00 90.94 502 ILE A O 1
ATOM 3925 N N . ILE A 1 503 ? 14.596 -2.261 -26.504 1.00 89.38 503 ILE A N 1
ATOM 3926 C CA . ILE A 1 503 ? 14.792 -0.801 -26.450 1.00 89.38 503 ILE A CA 1
ATOM 3927 C C . ILE A 1 503 ? 14.490 -0.152 -27.807 1.00 89.38 503 ILE A C 1
ATOM 3929 O O . ILE A 1 503 ? 13.842 0.895 -27.859 1.00 89.38 503 ILE A O 1
ATOM 3933 N N . PHE A 1 504 ? 14.909 -0.769 -28.913 1.00 87.94 504 PHE A N 1
ATOM 3934 C CA . PHE A 1 504 ? 14.655 -0.242 -30.255 1.00 87.94 504 PHE A CA 1
ATOM 3935 C C . PHE A 1 504 ? 13.194 -0.313 -30.702 1.00 87.94 504 PHE A C 1
ATOM 3937 O O . PHE A 1 504 ? 12.856 0.362 -31.667 1.00 87.94 504 PHE A O 1
ATOM 3944 N N . GLN A 1 505 ? 12.321 -1.056 -30.011 1.00 88.38 505 GLN A N 1
ATOM 3945 C CA . GLN A 1 505 ? 10.886 -1.032 -30.316 1.00 88.38 505 GLN A CA 1
ATOM 3946 C C . GLN A 1 505 ? 10.179 0.237 -29.827 1.00 88.38 505 GLN A C 1
ATOM 3948 O O . GLN A 1 505 ? 9.029 0.452 -30.201 1.00 88.38 505 GLN A O 1
ATOM 3953 N N . HIS A 1 506 ? 10.806 1.069 -28.987 1.00 83.31 506 HIS A N 1
ATOM 3954 C CA . HIS A 1 506 ? 10.276 2.412 -28.733 1.00 83.31 506 HIS A CA 1
ATOM 3955 C C . HIS A 1 506 ? 10.382 3.218 -30.031 1.00 83.31 506 HIS A C 1
ATOM 3957 O O . HIS A 1 506 ? 11.465 3.292 -30.596 1.00 83.31 506 HIS A O 1
ATOM 3963 N N . SER A 1 507 ? 9.300 3.811 -30.518 1.00 80.12 507 SER A N 1
ATOM 3964 C CA . SER A 1 507 ? 9.280 4.533 -31.807 1.00 80.12 507 SER A CA 1
ATOM 3965 C C . SER A 1 507 ? 8.653 5.920 -31.685 1.00 80.12 507 SER A C 1
ATOM 3967 O O . SER A 1 507 ? 8.295 6.546 -32.668 1.00 80.12 507 SER A O 1
ATOM 3969 N N . ASP A 1 508 ? 8.473 6.374 -30.454 1.00 81.31 508 ASP A N 1
ATOM 3970 C CA . ASP A 1 508 ? 7.632 7.497 -30.058 1.00 81.31 508 ASP A CA 1
ATOM 3971 C C . ASP A 1 508 ? 8.410 8.545 -29.244 1.00 81.31 508 ASP A C 1
ATOM 3973 O O . ASP A 1 508 ? 7.882 9.599 -28.910 1.00 81.31 508 ASP A O 1
ATOM 3977 N N . ARG A 1 509 ? 9.685 8.274 -28.931 1.00 86.38 509 ARG A N 1
ATOM 3978 C CA . ARG A 1 509 ? 10.572 9.148 -28.147 1.00 86.38 509 ARG A CA 1
ATOM 3979 C C . ARG A 1 509 ? 12.000 9.106 -28.683 1.00 86.38 509 ARG A C 1
ATOM 3981 O O . ARG A 1 509 ? 12.455 8.059 -29.160 1.00 86.38 509 ARG A O 1
ATOM 3988 N N . ILE A 1 510 ? 12.726 10.213 -28.509 1.00 90.69 510 ILE A N 1
ATOM 3989 C CA . ILE A 1 510 ? 14.168 10.299 -28.791 1.00 90.69 510 ILE A CA 1
ATOM 3990 C C . ILE A 1 510 ? 14.903 9.192 -28.032 1.00 90.69 510 ILE A C 1
ATOM 3992 O O . ILE A 1 510 ? 14.660 8.989 -26.840 1.00 90.69 510 ILE A O 1
ATOM 3996 N N . LEU A 1 511 ? 15.816 8.503 -28.712 1.00 92.12 511 LEU A N 1
ATOM 3997 C CA . LEU A 1 511 ? 16.657 7.471 -28.118 1.00 92.12 511 LEU A CA 1
ATOM 3998 C C . LEU A 1 511 ? 18.094 7.937 -28.001 1.00 92.12 511 LEU A C 1
ATOM 4000 O O . LEU A 1 511 ? 18.686 8.355 -28.989 1.00 92.12 511 LEU A O 1
ATOM 4004 N N . ILE A 1 512 ? 18.683 7.785 -26.825 1.00 94.25 512 ILE A N 1
ATOM 4005 C CA . ILE A 1 512 ? 20.092 8.079 -26.608 1.00 94.25 512 ILE A CA 1
ATOM 4006 C C . ILE A 1 512 ? 20.757 6.850 -26.007 1.00 94.25 512 ILE A C 1
ATOM 4008 O O . ILE A 1 512 ? 20.323 6.364 -24.963 1.00 94.25 512 ILE A O 1
ATOM 4012 N N . ILE A 1 513 ? 21.786 6.323 -26.670 1.00 92.94 513 ILE A N 1
ATOM 4013 C CA . ILE A 1 513 ? 22.474 5.112 -26.214 1.00 92.94 513 ILE A CA 1
ATOM 4014 C C . ILE A 1 513 ? 23.984 5.312 -26.227 1.00 92.94 513 ILE A C 1
ATOM 4016 O O . ILE A 1 513 ? 24.554 5.734 -27.233 1.00 92.94 513 ILE A O 1
ATOM 4020 N N . ASP A 1 514 ? 24.630 4.977 -25.114 1.00 93.00 514 ASP A N 1
ATOM 4021 C CA . ASP A 1 514 ? 26.085 4.971 -25.002 1.00 93.00 514 ASP A CA 1
ATOM 4022 C C . ASP A 1 514 ? 26.651 3.563 -25.186 1.00 93.00 514 ASP A C 1
ATOM 4024 O O . ASP A 1 514 ? 26.354 2.670 -24.393 1.00 93.00 514 ASP A O 1
ATOM 4028 N N . GLN A 1 515 ? 27.475 3.396 -26.221 1.00 90.62 515 GLN A N 1
ATOM 4029 C CA . GLN A 1 515 ? 28.256 2.193 -26.520 1.00 90.62 515 GLN A CA 1
ATOM 4030 C C . GLN A 1 515 ? 27.441 0.892 -26.420 1.00 90.62 515 GLN A C 1
ATOM 4032 O O . GLN A 1 515 ? 27.819 -0.021 -25.681 1.00 90.62 515 GLN A O 1
ATOM 4037 N N . PRO A 1 516 ? 26.317 0.773 -27.161 1.00 88.81 516 PRO A N 1
ATOM 4038 C CA . PRO A 1 516 ? 25.518 -0.450 -27.149 1.00 88.81 516 PRO A CA 1
ATOM 4039 C C . PRO A 1 516 ? 26.276 -1.671 -27.673 1.00 88.81 516 PRO A C 1
ATOM 4041 O O . PRO A 1 516 ? 25.846 -2.787 -27.419 1.00 88.81 516 PRO A O 1
ATOM 4044 N N . GLU A 1 517 ? 27.354 -1.482 -28.434 1.00 87.62 517 GLU A N 1
ATOM 4045 C CA . GLU A 1 517 ? 28.152 -2.554 -29.028 1.00 87.62 517 GLU A CA 1
ATOM 4046 C C . GLU A 1 517 ? 29.071 -3.292 -28.051 1.00 87.62 517 GLU A C 1
ATOM 4048 O O . GLU A 1 517 ? 29.553 -4.379 -28.380 1.00 87.62 517 GLU A O 1
ATOM 4053 N N . ASP A 1 518 ? 29.358 -2.713 -26.885 1.00 85.00 518 ASP A N 1
ATOM 4054 C CA . ASP A 1 518 ? 30.316 -3.313 -25.964 1.00 85.00 518 ASP A CA 1
ATOM 4055 C C . ASP A 1 518 ? 29.813 -4.686 -25.489 1.00 85.00 518 ASP A C 1
ATOM 4057 O O . ASP A 1 518 ? 28.659 -4.860 -25.098 1.00 85.00 518 ASP A O 1
ATOM 4061 N N . HIS A 1 519 ? 30.699 -5.685 -25.546 1.00 79.75 519 HIS A N 1
ATOM 4062 C CA . HIS A 1 519 ? 30.423 -7.092 -25.213 1.00 79.75 519 HIS A CA 1
ATOM 4063 C C . HIS A 1 519 ? 29.471 -7.840 -26.167 1.00 79.75 519 HIS A C 1
ATOM 4065 O O . HIS A 1 519 ? 29.063 -8.962 -25.853 1.00 79.75 519 HIS A O 1
ATOM 4071 N N . ILE A 1 520 ? 29.153 -7.271 -27.333 1.00 84.12 520 ILE A N 1
ATOM 4072 C CA . ILE A 1 520 ? 28.349 -7.909 -28.383 1.00 84.12 520 ILE A CA 1
ATOM 4073 C C . ILE A 1 520 ? 29.250 -8.362 -29.536 1.00 84.12 520 ILE A C 1
ATOM 4075 O O . ILE A 1 520 ? 30.239 -7.708 -29.863 1.00 84.12 520 ILE A O 1
ATOM 4079 N N . ASP A 1 521 ? 28.919 -9.487 -30.171 1.00 84.00 521 ASP A N 1
ATOM 4080 C CA . ASP A 1 521 ? 29.625 -9.921 -31.372 1.00 84.00 521 ASP A CA 1
ATOM 4081 C C . ASP A 1 521 ? 29.260 -9.073 -32.609 1.00 84.00 521 ASP A C 1
ATOM 4083 O O . ASP A 1 521 ? 28.146 -8.564 -32.765 1.00 84.00 521 ASP A O 1
ATOM 4087 N N . ASN A 1 522 ? 30.218 -8.929 -33.528 1.00 80.88 522 ASN A N 1
ATOM 4088 C CA . ASN A 1 522 ? 30.028 -8.127 -34.738 1.00 80.88 522 ASN A CA 1
ATOM 4089 C C . ASN A 1 522 ? 28.901 -8.651 -35.643 1.00 80.88 522 ASN A C 1
ATOM 4091 O O . ASN A 1 522 ? 28.297 -7.850 -36.356 1.00 80.88 522 ASN A O 1
ATOM 4095 N N . ALA A 1 523 ? 28.599 -9.954 -35.626 1.00 82.62 523 ALA A N 1
ATOM 4096 C CA . ALA A 1 523 ? 27.527 -10.504 -36.450 1.00 82.62 523 ALA A CA 1
ATOM 4097 C C . ALA A 1 523 ? 26.164 -9.989 -35.967 1.00 82.62 523 ALA A C 1
ATOM 4099 O O . ALA A 1 523 ? 25.388 -9.475 -36.767 1.00 82.62 523 ALA A O 1
ATOM 4100 N N . PHE A 1 524 ? 25.905 -9.991 -34.658 1.00 83.38 524 PHE A N 1
ATOM 4101 C CA . PHE A 1 524 ? 24.681 -9.433 -34.090 1.00 83.38 524 PHE A CA 1
ATOM 4102 C C . PHE A 1 524 ? 24.556 -7.922 -34.322 1.00 83.38 524 PHE A C 1
ATOM 4104 O O . PHE A 1 524 ? 23.461 -7.432 -34.627 1.00 83.38 524 PHE A O 1
ATOM 4111 N N . ILE A 1 525 ? 25.668 -7.182 -34.210 1.00 84.75 525 ILE A N 1
ATOM 4112 C CA . ILE A 1 525 ? 25.703 -5.741 -34.510 1.00 84.75 525 ILE A CA 1
ATOM 4113 C C . ILE A 1 525 ? 25.174 -5.491 -35.931 1.00 84.75 525 ILE A C 1
ATOM 4115 O O . ILE A 1 525 ? 24.296 -4.651 -36.138 1.00 84.75 525 ILE A O 1
ATOM 4119 N N . VAL A 1 526 ? 25.662 -6.252 -36.910 1.00 83.31 526 VAL A N 1
ATOM 4120 C CA . VAL A 1 526 ? 25.278 -6.097 -38.319 1.00 83.31 526 VAL A CA 1
ATOM 4121 C C . VAL A 1 526 ? 23.872 -6.625 -38.599 1.00 83.31 526 VAL A C 1
ATOM 4123 O O . VAL A 1 526 ? 23.065 -5.933 -39.219 1.00 83.31 526 VAL A O 1
ATOM 4126 N N . GLU A 1 527 ? 23.552 -7.826 -38.129 1.00 81.50 527 GLU A N 1
ATOM 4127 C CA . GLU A 1 527 ? 22.306 -8.511 -38.475 1.00 81.50 527 GLU A CA 1
ATOM 4128 C C . GLU A 1 527 ? 21.081 -7.954 -37.751 1.00 81.50 527 GLU A C 1
ATOM 4130 O O . GLU A 1 527 ? 19.980 -8.040 -38.282 1.00 81.50 527 GLU A O 1
ATOM 4135 N N . THR A 1 528 ? 21.236 -7.417 -36.536 1.00 81.50 528 THR A N 1
ATOM 4136 C CA . THR A 1 528 ? 20.088 -7.048 -35.688 1.00 81.50 528 THR A CA 1
ATOM 4137 C C . THR A 1 528 ? 20.130 -5.590 -35.245 1.00 81.50 528 THR A C 1
ATOM 4139 O O . THR A 1 528 ? 19.141 -4.872 -35.424 1.00 81.50 528 THR A O 1
ATOM 4142 N N . LEU A 1 529 ? 21.252 -5.125 -34.683 1.00 85.00 529 LEU A N 1
ATOM 4143 C CA . LEU A 1 529 ? 21.356 -3.762 -34.147 1.00 85.00 529 LEU A CA 1
ATOM 4144 C C . LEU A 1 529 ? 21.199 -2.715 -35.258 1.00 85.00 529 LEU A C 1
ATOM 4146 O O . LEU A 1 529 ? 20.339 -1.844 -35.158 1.00 85.00 529 LEU A O 1
ATOM 4150 N N . ILE A 1 530 ? 21.969 -2.835 -36.341 1.00 89.38 530 ILE A N 1
ATOM 4151 C CA . ILE A 1 530 ? 21.928 -1.898 -37.475 1.00 89.38 530 ILE A CA 1
ATOM 4152 C C . ILE A 1 530 ? 20.549 -1.859 -38.144 1.00 89.38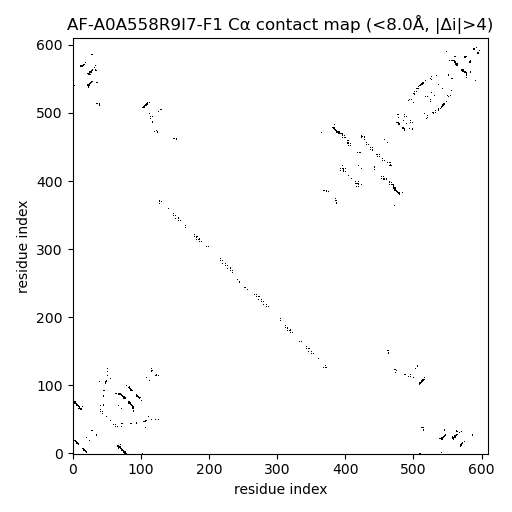 530 ILE A C 1
ATOM 4154 O O . ILE A 1 530 ? 20.054 -0.779 -38.466 1.00 89.38 530 ILE A O 1
ATOM 4158 N N . GLN A 1 531 ? 19.890 -3.009 -38.307 1.00 85.56 531 GLN A N 1
ATOM 4159 C CA . GLN A 1 531 ? 18.534 -3.057 -38.868 1.00 85.56 531 GLN A CA 1
ATOM 4160 C C . GLN A 1 531 ? 17.523 -2.338 -37.967 1.00 85.56 531 GLN A C 1
ATOM 4162 O O . GLN A 1 531 ? 16.676 -1.587 -38.452 1.00 85.56 531 GLN A O 1
ATOM 4167 N N . SER A 1 532 ? 17.640 -2.534 -36.652 1.00 86.44 532 SER A N 1
ATOM 4168 C CA . SER A 1 532 ? 16.774 -1.890 -35.662 1.00 86.44 532 SER A CA 1
ATOM 4169 C C . SER A 1 532 ? 16.998 -0.376 -35.606 1.00 86.44 532 SER A C 1
ATOM 4171 O O . SER A 1 532 ? 16.032 0.379 -35.518 1.00 86.44 532 SER A O 1
ATOM 4173 N N . LEU A 1 533 ? 18.257 0.069 -35.711 1.00 89.19 533 LEU A N 1
ATOM 4174 C CA . LEU A 1 533 ? 18.625 1.484 -35.772 1.00 89.19 533 LEU A CA 1
ATOM 4175 C C . LEU A 1 533 ? 18.017 2.169 -36.992 1.00 89.19 533 LEU A C 1
ATOM 4177 O O . LEU A 1 533 ? 17.338 3.175 -36.823 1.00 89.19 533 LEU A O 1
ATOM 4181 N N . ARG A 1 534 ? 18.206 1.601 -38.190 1.00 88.38 534 ARG A N 1
ATOM 4182 C CA . ARG A 1 534 ? 17.654 2.154 -39.437 1.00 88.38 534 ARG A CA 1
ATOM 4183 C C . ARG A 1 534 ? 16.141 2.312 -39.355 1.00 88.38 534 ARG A C 1
ATOM 4185 O O . ARG A 1 534 ? 15.632 3.402 -39.562 1.00 88.38 534 ARG A O 1
ATOM 4192 N N . LYS A 1 535 ? 15.441 1.242 -38.963 1.00 86.06 535 LYS A N 1
ATOM 4193 C CA . LYS A 1 535 ? 13.977 1.248 -38.868 1.00 86.06 535 LYS A CA 1
ATOM 4194 C C . LYS A 1 535 ? 13.459 2.326 -37.914 1.00 86.06 535 LYS A C 1
ATOM 4196 O O . LYS A 1 535 ? 12.432 2.926 -38.182 1.00 86.06 535 LYS A O 1
ATOM 4201 N N . ARG A 1 536 ? 14.143 2.547 -36.789 1.00 88.56 536 ARG A N 1
ATOM 4202 C CA . ARG A 1 536 ? 13.723 3.548 -35.803 1.00 88.56 536 ARG A CA 1
ATOM 4203 C C . ARG A 1 536 ? 14.127 4.974 -36.186 1.00 88.56 536 ARG A C 1
ATOM 4205 O O . ARG A 1 536 ? 13.410 5.903 -35.819 1.00 88.56 536 ARG A O 1
ATOM 4212 N N . ALA A 1 537 ? 15.260 5.149 -36.867 1.00 86.31 537 ALA A N 1
ATOM 4213 C CA . ALA A 1 537 ? 15.759 6.458 -37.285 1.00 86.31 537 ALA A CA 1
ATOM 4214 C C . ALA A 1 537 ? 14.787 7.172 -38.241 1.00 86.31 537 ALA A C 1
ATOM 4216 O O . ALA A 1 537 ? 14.721 8.399 -38.219 1.00 86.31 537 ALA A O 1
ATOM 4217 N N . ASP A 1 538 ? 13.991 6.410 -39.000 1.00 85.06 538 ASP A N 1
ATOM 4218 C CA . ASP A 1 538 ? 12.921 6.940 -39.854 1.00 85.06 538 ASP A CA 1
ATOM 4219 C C . ASP A 1 538 ? 11.805 7.634 -39.043 1.00 85.06 538 ASP A C 1
ATOM 4221 O O . ASP A 1 538 ? 11.233 8.626 -39.494 1.00 85.06 538 ASP A O 1
ATOM 4225 N N . ASP A 1 539 ? 11.519 7.140 -37.834 1.00 84.12 539 ASP A N 1
ATOM 4226 C CA . ASP A 1 539 ? 10.405 7.607 -36.998 1.00 84.12 539 ASP A CA 1
ATOM 4227 C C . ASP A 1 539 ? 10.844 8.627 -35.931 1.00 84.12 539 ASP A C 1
ATOM 4229 O O . ASP A 1 539 ? 10.088 9.529 -35.566 1.00 84.12 539 ASP A O 1
ATOM 4233 N N . THR A 1 540 ? 12.057 8.482 -35.380 1.00 88.94 540 THR A N 1
ATOM 4234 C CA . THR A 1 540 ? 12.527 9.260 -34.218 1.00 88.94 540 THR A CA 1
ATOM 4235 C C . THR A 1 540 ? 14.020 9.560 -34.264 1.00 88.94 540 THR A C 1
ATOM 4237 O O . THR A 1 540 ? 14.813 8.810 -34.826 1.00 88.94 540 THR A O 1
ATOM 4240 N N . GLN A 1 541 ? 14.432 10.644 -33.601 1.00 93.88 541 GLN A N 1
ATOM 4241 C CA . GLN A 1 541 ? 15.850 10.962 -33.450 1.00 93.88 541 GLN A CA 1
ATOM 4242 C C . GLN A 1 541 ? 16.557 9.932 -32.557 1.00 93.88 541 GLN A C 1
ATOM 4244 O O . GLN A 1 541 ? 16.100 9.624 -31.451 1.00 93.88 541 GLN A O 1
ATOM 4249 N N . ILE A 1 542 ? 17.715 9.463 -33.015 1.00 95.62 542 ILE A N 1
ATOM 4250 C CA . ILE A 1 542 ? 18.625 8.600 -32.264 1.00 95.62 542 ILE A CA 1
ATOM 4251 C C . ILE A 1 542 ? 19.957 9.333 -32.096 1.00 95.62 542 ILE A C 1
ATOM 4253 O O . ILE A 1 542 ? 20.488 9.891 -33.054 1.00 95.62 542 ILE A O 1
ATOM 4257 N N . ILE A 1 543 ? 20.511 9.328 -30.886 1.00 96.56 543 ILE A N 1
ATOM 4258 C CA . ILE A 1 543 ? 21.861 9.810 -30.583 1.00 96.56 543 ILE A CA 1
ATOM 4259 C C . ILE A 1 543 ? 22.642 8.634 -30.007 1.00 96.56 543 ILE A C 1
ATOM 4261 O O . ILE A 1 543 ? 22.356 8.161 -28.909 1.00 96.56 543 ILE A O 1
ATOM 4265 N N . LEU A 1 544 ? 23.618 8.135 -30.752 1.00 95.81 544 LEU A N 1
ATOM 4266 C CA . LEU A 1 544 ? 24.356 6.933 -30.391 1.00 95.81 544 LEU A CA 1
ATOM 4267 C C . LEU A 1 544 ? 25.842 7.251 -30.273 1.00 95.81 544 LEU A C 1
ATOM 4269 O O . LEU A 1 544 ? 26.451 7.728 -31.225 1.00 95.81 544 LEU A O 1
ATOM 4273 N N . ALA A 1 545 ? 26.439 6.975 -29.118 1.00 95.69 545 ALA A N 1
ATOM 4274 C CA . ALA A 1 545 ? 27.888 7.028 -28.965 1.00 95.69 545 ALA A CA 1
ATOM 4275 C C . ALA A 1 545 ? 28.502 5.661 -29.251 1.00 95.69 545 ALA A C 1
ATOM 4277 O O . ALA A 1 545 ? 28.052 4.658 -28.706 1.00 95.69 545 ALA A O 1
ATOM 4278 N N . THR A 1 546 ? 29.539 5.624 -30.085 1.00 92.81 546 THR A N 1
ATOM 4279 C CA . THR A 1 546 ? 30.204 4.374 -30.463 1.00 92.81 546 THR A CA 1
ATOM 4280 C C . THR A 1 546 ? 31.694 4.566 -30.711 1.00 92.81 546 THR A C 1
ATOM 4282 O O . THR A 1 546 ? 32.181 5.669 -30.978 1.00 92.81 546 THR A O 1
ATOM 4285 N N . HIS A 1 547 ? 32.433 3.469 -30.615 1.00 89.62 547 HIS A N 1
ATOM 4286 C CA . HIS A 1 547 ? 33.801 3.351 -31.113 1.00 89.62 547 HIS A CA 1
ATOM 4287 C C . HIS A 1 547 ? 33.913 2.381 -32.302 1.00 89.62 547 HIS A C 1
ATOM 4289 O O . HIS A 1 547 ? 35.002 2.204 -32.844 1.00 89.62 547 HIS A O 1
ATOM 4295 N N . ASN A 1 548 ? 32.803 1.774 -32.732 1.00 89.56 548 ASN A N 1
ATOM 4296 C CA . ASN A 1 548 ? 32.751 0.820 -33.830 1.00 89.56 548 ASN A CA 1
ATOM 4297 C C . ASN A 1 548 ? 32.417 1.530 -35.150 1.00 89.56 548 ASN A C 1
ATOM 4299 O O . ASN A 1 548 ? 31.314 2.041 -35.340 1.00 89.56 548 ASN A O 1
ATOM 4303 N N . ALA A 1 549 ? 33.365 1.513 -36.091 1.00 89.69 549 ALA A N 1
ATOM 4304 C CA . ALA A 1 549 ? 33.225 2.147 -37.403 1.00 89.69 549 ALA A CA 1
ATOM 4305 C C . ALA A 1 549 ? 32.078 1.568 -38.258 1.00 89.69 549 ALA A C 1
ATOM 4307 O O . ALA A 1 549 ? 31.580 2.253 -39.151 1.00 89.69 549 ALA A O 1
ATOM 4308 N N . ASN A 1 550 ? 31.619 0.344 -37.976 1.00 89.69 550 ASN A N 1
ATOM 4309 C CA . ASN A 1 550 ? 30.521 -0.275 -38.717 1.00 89.69 550 ASN A CA 1
ATOM 4310 C C . ASN A 1 550 ? 29.175 0.400 -38.433 1.00 89.69 550 ASN A C 1
ATOM 4312 O O . ASN A 1 550 ? 28.340 0.466 -39.328 1.00 89.69 550 ASN A O 1
ATOM 4316 N N . ILE A 1 551 ? 28.949 0.916 -37.220 1.00 92.62 551 ILE A N 1
ATOM 4317 C CA . ILE A 1 551 ? 27.658 1.502 -36.837 1.00 92.62 551 ILE A CA 1
ATOM 4318 C C . ILE A 1 551 ? 27.308 2.754 -37.656 1.00 92.62 551 ILE A C 1
ATOM 4320 O O . ILE A 1 551 ? 26.220 2.761 -38.225 1.00 92.62 551 ILE A O 1
ATOM 4324 N N . PRO A 1 552 ? 28.163 3.789 -37.792 1.00 94.12 552 PRO A N 1
ATOM 4325 C CA . PRO A 1 552 ? 27.809 4.956 -38.602 1.00 94.12 552 PRO A CA 1
ATOM 4326 C C . PRO A 1 552 ? 27.639 4.620 -40.090 1.00 94.12 552 PRO A C 1
ATOM 4328 O O . PRO A 1 552 ? 26.719 5.128 -40.726 1.00 94.12 552 PRO A O 1
ATOM 4331 N N . VAL A 1 553 ? 28.480 3.735 -40.638 1.00 93.19 553 VAL A N 1
ATOM 4332 C CA . VAL A 1 553 ? 28.470 3.394 -42.071 1.00 93.19 553 VAL A CA 1
ATOM 4333 C C . VAL A 1 553 ? 27.290 2.492 -42.418 1.00 93.19 553 VAL A C 1
ATOM 4335 O O . VAL A 1 553 ? 26.461 2.823 -43.261 1.00 93.19 553 VAL A O 1
ATOM 4338 N N . LEU A 1 554 ? 27.177 1.344 -41.750 1.00 92.44 554 LEU A N 1
ATOM 4339 C CA . LEU A 1 554 ? 26.104 0.393 -42.019 1.00 92.44 554 LEU A CA 1
ATOM 4340 C C . LEU A 1 554 ? 24.778 0.871 -41.429 1.00 92.44 554 LEU A C 1
ATOM 4342 O O . LEU A 1 554 ? 23.733 0.532 -41.965 1.00 92.44 554 LEU A O 1
ATOM 4346 N N . GLY A 1 555 ? 24.778 1.686 -40.379 1.00 91.69 555 GLY A N 1
ATOM 4347 C CA . GLY A 1 555 ? 23.575 2.337 -39.858 1.00 91.69 555 GLY A CA 1
ATOM 4348 C C . GLY A 1 555 ? 23.019 3.431 -40.767 1.00 91.69 555 GLY A C 1
ATOM 4349 O O . GLY A 1 555 ? 21.866 3.795 -40.579 1.00 91.69 555 GLY A O 1
ATOM 4350 N N . ASN A 1 556 ? 23.783 3.890 -41.767 1.00 93.94 556 ASN A N 1
ATOM 4351 C CA . ASN A 1 556 ? 23.448 5.043 -42.605 1.00 93.94 556 ASN A CA 1
ATOM 4352 C C . ASN A 1 556 ? 23.186 6.299 -41.756 1.00 93.94 556 ASN A C 1
ATOM 4354 O O . ASN A 1 556 ? 22.093 6.854 -41.782 1.00 93.94 556 ASN A O 1
ATOM 4358 N N . ALA A 1 557 ? 24.172 6.684 -40.940 1.00 95.94 557 ALA A N 1
ATOM 4359 C CA . ALA A 1 557 ? 24.050 7.828 -40.043 1.00 95.94 557 ALA A CA 1
ATOM 4360 C C . ALA A 1 557 ? 23.725 9.122 -40.803 1.00 95.94 557 ALA A C 1
ATOM 4362 O O . ALA A 1 557 ? 24.453 9.512 -41.709 1.00 95.94 557 ALA A O 1
ATOM 4363 N N . ASP A 1 558 ? 22.688 9.836 -40.377 1.00 96.56 558 ASP A N 1
ATOM 4364 C CA . ASP A 1 558 ? 22.342 11.150 -40.923 1.00 96.56 558 ASP A CA 1
ATOM 4365 C C . ASP A 1 558 ? 23.375 12.215 -40.542 1.00 96.56 558 ASP A C 1
ATOM 4367 O O . ASP A 1 558 ? 23.587 13.193 -41.264 1.00 96.56 558 ASP A O 1
ATOM 4371 N N . TRP A 1 559 ? 24.016 12.042 -39.382 1.00 97.12 559 TRP A N 1
ATOM 4372 C CA . TRP A 1 559 ? 24.977 12.998 -38.850 1.00 97.12 559 TRP A CA 1
ATOM 4373 C C . TRP A 1 559 ? 26.078 12.306 -38.047 1.00 97.12 559 TRP A C 1
ATOM 4375 O O . TRP A 1 559 ? 25.802 11.521 -37.139 1.00 97.12 559 TRP A O 1
ATOM 4385 N N . VAL A 1 560 ? 27.337 12.618 -38.348 1.00 97.69 560 VAL A N 1
ATOM 4386 C CA . VAL A 1 560 ? 28.516 12.059 -37.677 1.00 97.69 560 VAL A CA 1
ATOM 4387 C C . VAL A 1 560 ? 29.249 13.171 -36.944 1.00 97.69 560 VAL A C 1
ATOM 4389 O O . VAL A 1 560 ? 29.619 14.186 -37.533 1.00 97.69 560 VAL A O 1
ATOM 4392 N N . VAL A 1 561 ? 29.485 12.962 -35.650 1.00 97.12 561 VAL A N 1
ATOM 4393 C CA . VAL A 1 561 ? 30.138 13.931 -34.767 1.00 97.12 561 VAL A CA 1
ATOM 4394 C C . VAL A 1 561 ? 31.393 13.304 -34.185 1.00 97.12 561 VAL A C 1
ATOM 4396 O O . VAL A 1 561 ? 31.312 12.327 -33.443 1.00 97.12 561 VAL A O 1
ATOM 4399 N N . GLN A 1 562 ? 32.559 13.873 -34.477 1.00 96.25 562 GLN A N 1
ATOM 4400 C CA . GLN A 1 562 ? 33.816 13.435 -33.880 1.00 96.25 562 GLN A CA 1
ATOM 4401 C C . GLN A 1 562 ? 34.157 14.283 -32.657 1.00 96.25 562 GLN A C 1
ATOM 4403 O O . GLN A 1 562 ? 34.420 15.479 -32.774 1.00 96.25 562 GLN A O 1
ATOM 4408 N N . LEU A 1 563 ? 34.222 13.636 -31.494 1.00 95.06 563 LEU A N 1
ATOM 4409 C CA . LEU A 1 563 ? 34.745 14.226 -30.267 1.00 95.06 563 LEU A CA 1
ATOM 4410 C C . LEU A 1 563 ? 36.235 13.914 -30.119 1.00 95.06 563 LEU A C 1
ATOM 4412 O O . LEU A 1 563 ? 36.655 12.756 -30.228 1.00 95.06 563 LEU A O 1
ATOM 4416 N N . VAL A 1 564 ? 37.016 14.943 -29.805 1.00 93.62 564 VAL A N 1
ATOM 4417 C CA . VAL A 1 564 ? 38.455 14.866 -29.522 1.00 93.62 564 VAL A CA 1
ATOM 4418 C C . VAL A 1 564 ? 38.749 15.423 -28.133 1.00 93.62 564 VAL A C 1
ATOM 4420 O O . VAL A 1 564 ? 37.917 16.106 -27.547 1.00 93.62 564 VAL A O 1
ATOM 4423 N N . SER A 1 565 ? 39.917 15.097 -27.583 1.00 92.38 565 SER A N 1
ATOM 4424 C CA . SER A 1 565 ? 40.361 15.602 -26.282 1.00 92.38 565 SER A CA 1
ATOM 4425 C C . SER A 1 565 ? 41.858 15.874 -26.301 1.00 92.38 565 SER A C 1
ATOM 4427 O O . SER A 1 565 ? 42.624 15.092 -26.868 1.00 92.38 565 SER A O 1
ATOM 4429 N N . ASP A 1 566 ? 42.267 16.967 -25.660 1.00 89.88 566 ASP A N 1
ATOM 4430 C CA . ASP A 1 566 ? 43.672 17.305 -25.392 1.00 89.88 566 ASP A CA 1
ATOM 4431 C C . ASP A 1 566 ? 44.164 16.759 -24.031 1.00 89.88 566 ASP A C 1
ATOM 4433 O O . ASP A 1 566 ? 45.270 17.063 -23.581 1.00 89.88 566 ASP A O 1
ATOM 4437 N N . GLY A 1 567 ? 43.333 15.953 -23.358 1.00 84.94 567 GLY A N 1
ATOM 4438 C CA . GLY A 1 567 ? 43.565 15.425 -22.014 1.00 84.94 567 GLY A CA 1
ATOM 4439 C C . GLY A 1 567 ? 43.070 16.332 -20.882 1.00 84.94 567 GLY A C 1
ATOM 4440 O O . GLY A 1 567 ? 43.037 15.887 -19.736 1.00 84.94 567 GLY A O 1
ATOM 4441 N N . ARG A 1 568 ? 42.658 17.572 -21.178 1.00 85.06 568 ARG A N 1
ATOM 4442 C CA . ARG A 1 568 ? 42.073 18.526 -20.219 1.00 85.06 568 ARG A CA 1
ATOM 4443 C C . ARG A 1 568 ? 40.651 18.929 -20.591 1.00 85.06 568 ARG A C 1
ATOM 4445 O O . ARG A 1 568 ? 39.822 19.032 -19.693 1.00 85.06 568 ARG A O 1
ATOM 4452 N N . HIS A 1 569 ? 40.377 19.112 -21.878 1.00 89.25 569 HIS A N 1
ATOM 4453 C CA . HIS A 1 569 ? 39.067 19.472 -22.403 1.00 89.25 569 HIS A CA 1
ATOM 4454 C C . HIS A 1 569 ? 38.698 18.599 -23.604 1.00 89.25 569 HIS A C 1
ATOM 4456 O O . HIS A 1 569 ? 39.548 18.255 -24.429 1.00 89.25 569 HIS A O 1
ATOM 4462 N N . GLY A 1 570 ? 37.416 18.250 -23.701 1.00 91.62 570 GLY A N 1
ATOM 4463 C CA . GLY A 1 570 ? 36.823 17.625 -24.878 1.00 91.62 570 GLY A CA 1
ATOM 4464 C C . GLY A 1 570 ? 36.158 18.662 -25.784 1.00 91.62 570 GLY A C 1
ATOM 4465 O O . GLY A 1 570 ? 35.520 19.590 -25.293 1.00 91.62 570 GLY A O 1
ATOM 4466 N N . SER A 1 571 ? 36.276 18.499 -27.101 1.00 92.94 571 SER A N 1
ATOM 4467 C CA . SER A 1 571 ? 35.658 19.387 -28.094 1.00 92.94 571 SER A CA 1
ATOM 4468 C C . SER A 1 571 ? 35.164 18.624 -29.327 1.00 92.94 571 SER A C 1
ATOM 4470 O O . SER A 1 571 ? 35.546 17.475 -29.568 1.00 92.94 571 SER A O 1
ATOM 4472 N N . VAL A 1 572 ? 34.287 19.258 -30.112 1.00 95.12 572 VAL A N 1
ATOM 4473 C CA . VAL A 1 572 ? 33.849 18.742 -31.418 1.00 95.12 572 VAL A CA 1
ATOM 4474 C C . VAL A 1 572 ? 34.907 19.098 -32.456 1.00 95.12 572 VAL A C 1
ATOM 4476 O O . VAL A 1 572 ? 35.148 20.272 -32.721 1.00 95.12 572 VAL A O 1
ATOM 4479 N N . ALA A 1 573 ? 35.528 18.086 -33.059 1.00 93.75 573 ALA A N 1
ATOM 4480 C CA . ALA A 1 573 ? 36.420 18.285 -34.198 1.00 93.75 573 ALA A CA 1
ATOM 4481 C C . ALA A 1 573 ? 35.627 18.456 -35.498 1.00 93.75 573 ALA A C 1
ATOM 4483 O O . ALA A 1 573 ? 35.946 19.321 -36.310 1.00 93.75 573 ALA A O 1
ATOM 4484 N N . ILE A 1 574 ? 34.616 17.606 -35.702 1.00 94.12 574 ILE A N 1
ATOM 4485 C CA . ILE A 1 574 ? 33.825 17.522 -36.934 1.00 94.12 574 ILE A CA 1
ATOM 4486 C C . ILE A 1 574 ? 32.370 17.220 -36.568 1.00 94.12 574 ILE A C 1
ATOM 4488 O O . ILE A 1 574 ? 32.115 16.426 -35.662 1.00 94.12 574 ILE A O 1
ATOM 4492 N N . ALA A 1 575 ? 31.433 17.823 -37.297 1.00 95.25 575 ALA A N 1
ATOM 4493 C CA . ALA A 1 575 ? 30.009 17.506 -37.270 1.00 95.25 575 ALA A CA 1
ATOM 4494 C C . ALA A 1 575 ? 29.457 17.651 -38.699 1.00 95.25 575 ALA A C 1
ATOM 4496 O O . ALA A 1 575 ? 29.192 18.764 -39.152 1.00 95.25 575 ALA A O 1
ATOM 4497 N N . GLU A 1 576 ? 29.360 16.539 -39.426 1.00 96.06 576 GLU A N 1
ATOM 4498 C CA . GLU A 1 576 ? 29.069 16.508 -40.868 1.00 96.06 576 GLU A CA 1
ATOM 4499 C C . GLU A 1 576 ? 28.136 15.332 -41.232 1.00 96.06 576 GLU A C 1
ATOM 4501 O O . GLU A 1 576 ? 28.039 14.375 -40.459 1.00 96.06 576 GLU A O 1
ATOM 4506 N N . PRO A 1 577 ? 27.465 15.359 -42.404 1.00 97.06 577 PRO A N 1
ATOM 4507 C CA . PRO A 1 577 ? 26.806 14.175 -42.966 1.00 97.06 577 PRO A CA 1
ATOM 4508 C C . PRO A 1 577 ? 27.793 13.019 -43.183 1.00 97.06 577 PRO A C 1
ATOM 4510 O O . PRO A 1 577 ? 28.993 13.257 -43.327 1.00 97.06 577 PRO A O 1
ATOM 4513 N N . LEU A 1 578 ? 27.293 11.783 -43.279 1.00 95.56 578 LEU A N 1
ATOM 4514 C CA . LEU A 1 578 ? 28.113 10.576 -43.466 1.00 95.56 578 LEU A CA 1
ATOM 4515 C C . LEU A 1 578 ? 29.068 10.659 -44.668 1.00 95.56 578 LEU A C 1
ATOM 4517 O O . LEU A 1 578 ? 30.209 10.210 -44.575 1.00 95.56 578 LEU A O 1
ATOM 4521 N N . GLU A 1 579 ? 28.627 11.258 -45.776 1.00 95.12 579 GLU A N 1
ATOM 4522 C CA . GLU A 1 579 ? 29.413 11.417 -47.006 1.00 95.12 579 GLU A CA 1
ATOM 4523 C C . GLU A 1 579 ? 30.394 12.602 -46.961 1.00 95.12 579 GLU A C 1
ATOM 4525 O O . GLU A 1 579 ? 31.175 12.800 -47.896 1.00 95.12 579 GLU A O 1
ATOM 4530 N N . GLY A 1 580 ? 30.368 13.405 -45.893 1.00 95.38 580 GLY A N 1
ATOM 4531 C CA . GLY A 1 580 ? 31.302 14.506 -45.685 1.00 95.38 580 GLY A CA 1
ATOM 4532 C C . GLY A 1 580 ? 32.744 14.006 -45.593 1.00 95.38 580 GLY A C 1
ATOM 4533 O O . GLY A 1 580 ? 33.033 13.000 -44.943 1.00 95.38 580 GLY A O 1
ATOM 4534 N N . LEU A 1 581 ? 33.683 14.713 -46.229 1.00 93.69 581 LEU A N 1
ATOM 4535 C CA . LEU A 1 581 ? 35.099 14.321 -46.214 1.00 93.69 581 LEU A CA 1
ATOM 4536 C C . LEU A 1 581 ? 35.662 14.265 -44.786 1.00 93.69 581 LEU A C 1
ATOM 4538 O O . LEU A 1 581 ? 36.489 13.397 -44.492 1.00 93.69 581 LEU A O 1
ATOM 4542 N N . GLY A 1 582 ? 35.195 15.151 -43.899 1.00 93.88 582 GLY A N 1
ATOM 4543 C CA . GLY A 1 582 ? 35.547 15.126 -42.486 1.00 93.88 582 GLY A CA 1
ATOM 4544 C C . GLY A 1 582 ? 35.016 13.868 -41.801 1.00 93.88 582 GLY A C 1
ATOM 4545 O O . GLY A 1 582 ? 35.784 13.152 -41.156 1.00 93.88 582 GLY A O 1
ATOM 4546 N N . ALA A 1 583 ? 33.732 13.549 -41.989 1.00 94.06 583 ALA A N 1
ATOM 4547 C CA . ALA A 1 583 ? 33.109 12.352 -41.420 1.00 94.06 583 ALA A CA 1
ATOM 4548 C C . ALA A 1 583 ? 33.800 11.057 -41.883 1.00 94.06 583 ALA A C 1
ATOM 4550 O O . ALA A 1 583 ? 34.157 10.220 -41.051 1.00 94.06 583 ALA A O 1
ATOM 4551 N N . VAL A 1 584 ? 34.080 10.915 -43.183 1.00 93.00 584 VAL A N 1
ATOM 4552 C CA . VAL A 1 584 ? 34.800 9.754 -43.739 1.00 93.00 584 VAL A CA 1
ATOM 4553 C C . VAL A 1 584 ? 36.196 9.623 -43.123 1.00 93.00 584 VAL A C 1
ATOM 4555 O O . VAL A 1 584 ? 36.603 8.526 -42.726 1.00 93.00 584 VAL A O 1
ATOM 4558 N N . GLY A 1 585 ? 36.928 10.735 -42.994 1.00 91.94 585 GLY A N 1
ATOM 4559 C CA . GLY A 1 585 ? 38.236 10.759 -42.336 1.00 91.94 585 GLY A CA 1
ATOM 4560 C C . GLY A 1 585 ? 38.159 10.355 -40.861 1.00 91.94 585 GLY A C 1
ATOM 4561 O O . GLY A 1 585 ? 38.944 9.523 -40.398 1.00 91.94 585 GLY A O 1
ATOM 4562 N N . ALA A 1 586 ? 37.173 10.880 -40.135 1.00 92.19 586 ALA A N 1
ATOM 4563 C CA . ALA A 1 586 ? 36.949 10.580 -38.728 1.00 92.19 586 ALA A CA 1
ATOM 4564 C C . ALA A 1 586 ? 36.574 9.106 -38.497 1.00 92.19 586 ALA A C 1
ATOM 4566 O O . ALA A 1 586 ? 37.167 8.456 -37.634 1.00 92.19 586 ALA A O 1
ATOM 4567 N N . ILE A 1 587 ? 35.670 8.538 -39.301 1.00 92.81 587 ILE A N 1
ATOM 4568 C CA . ILE A 1 587 ? 35.296 7.114 -39.239 1.00 92.81 587 ILE A CA 1
ATOM 4569 C C . ILE A 1 587 ? 36.507 6.230 -39.552 1.00 92.81 587 ILE A C 1
ATOM 4571 O O . ILE A 1 587 ? 36.782 5.261 -38.846 1.00 92.81 587 ILE A O 1
ATOM 4575 N N . THR A 1 588 ? 37.294 6.602 -40.562 1.00 89.81 588 THR A N 1
ATOM 4576 C CA . THR A 1 588 ? 38.527 5.886 -40.911 1.00 89.81 588 THR A CA 1
ATOM 4577 C C . THR A 1 588 ? 39.531 5.876 -39.752 1.00 89.81 588 THR A C 1
ATOM 4579 O O . THR A 1 588 ? 40.258 4.897 -39.584 1.00 89.81 588 THR A O 1
ATOM 4582 N N . SER A 1 589 ? 39.563 6.936 -38.934 1.00 85.38 589 SER A N 1
ATOM 4583 C CA . SER A 1 589 ? 40.472 7.048 -37.785 1.00 85.38 589 SER A CA 1
ATOM 4584 C C . SER A 1 589 ? 40.105 6.141 -36.604 1.00 85.38 589 SER A C 1
ATOM 4586 O O . SER A 1 589 ? 40.994 5.748 -35.852 1.00 85.38 589 SER A O 1
ATOM 4588 N N . ILE A 1 590 ? 38.824 5.784 -36.454 1.00 86.69 590 ILE A N 1
ATOM 4589 C CA . ILE A 1 590 ? 38.353 4.848 -35.417 1.00 86.69 590 ILE A CA 1
ATOM 4590 C C . ILE A 1 590 ? 38.283 3.399 -35.916 1.00 86.69 590 ILE A C 1
ATOM 4592 O O . ILE A 1 590 ? 38.040 2.486 -35.133 1.00 86.69 590 ILE A O 1
ATOM 4596 N N . MET A 1 591 ? 38.494 3.172 -37.214 1.00 84.94 591 MET A N 1
ATOM 4597 C CA . MET A 1 591 ? 38.517 1.837 -37.797 1.00 84.94 591 MET A CA 1
ATOM 4598 C C . MET A 1 591 ? 39.742 1.059 -37.307 1.00 84.94 591 MET A C 1
ATOM 4600 O O . MET A 1 591 ? 40.880 1.520 -37.415 1.00 84.94 591 MET A O 1
ATOM 4604 N N . GLU A 1 592 ? 39.514 -0.151 -36.801 1.00 77.88 592 GLU A N 1
ATOM 4605 C CA . GLU A 1 592 ? 40.575 -1.009 -36.278 1.00 77.88 592 GLU A CA 1
ATOM 4606 C C . GLU A 1 592 ? 41.622 -1.321 -37.368 1.00 77.88 592 GLU A C 1
ATOM 4608 O O . GLU A 1 592 ? 41.296 -1.803 -38.456 1.00 77.88 592 GLU A O 1
ATOM 4613 N N . GLY A 1 593 ? 42.889 -0.984 -37.096 1.00 75.31 593 GLY A N 1
ATOM 4614 C CA . GLY A 1 593 ? 44.003 -1.103 -38.050 1.00 75.31 593 GLY A CA 1
ATOM 4615 C C . GLY A 1 593 ? 44.078 0.001 -39.122 1.00 75.31 593 GLY A C 1
ATOM 4616 O O . GLY A 1 593 ? 45.016 0.016 -39.924 1.00 75.31 593 GLY A O 1
ATOM 4617 N N . GLY A 1 594 ? 43.131 0.944 -39.126 1.00 82.94 594 GLY A N 1
ATOM 4618 C CA . GLY A 1 594 ? 43.086 2.089 -40.035 1.00 82.94 594 GLY A CA 1
ATOM 4619 C C . GLY A 1 594 ? 42.880 1.726 -41.511 1.00 82.94 594 GLY A C 1
ATOM 4620 O O . GLY A 1 594 ? 42.692 0.569 -41.891 1.00 82.94 594 GLY A O 1
ATOM 4621 N N . LEU A 1 595 ? 42.940 2.745 -42.377 1.00 84.06 595 LEU A N 1
ATOM 4622 C CA . LEU A 1 595 ? 42.659 2.620 -43.816 1.00 84.06 595 LEU A CA 1
ATOM 4623 C C . LEU A 1 595 ? 43.487 1.537 -44.516 1.00 84.06 595 LEU A C 1
ATOM 4625 O O . LEU A 1 595 ? 42.997 0.854 -45.413 1.00 84.06 595 LEU A O 1
ATOM 4629 N N . ARG A 1 596 ? 44.753 1.396 -44.115 1.00 85.25 596 ARG A N 1
ATOM 4630 C CA . ARG A 1 596 ? 45.675 0.437 -44.721 1.00 85.25 596 ARG A CA 1
ATOM 4631 C C . ARG A 1 596 ? 45.248 -1.001 -44.437 1.00 85.25 596 ARG A C 1
ATOM 4633 O O . ARG A 1 596 ? 45.081 -1.756 -45.383 1.00 85.25 596 ARG A O 1
ATOM 4640 N N . ALA A 1 597 ? 44.980 -1.346 -43.176 1.00 85.69 597 ALA A N 1
ATOM 4641 C CA . ALA A 1 597 ? 44.537 -2.694 -42.820 1.00 85.69 597 ALA A CA 1
ATOM 4642 C C . ALA A 1 597 ? 43.187 -3.055 -43.457 1.00 85.69 597 ALA A C 1
ATOM 4644 O O . ALA A 1 597 ? 42.928 -4.218 -43.755 1.00 85.69 597 ALA A O 1
ATOM 4645 N N . PHE A 1 598 ? 42.307 -2.073 -43.675 1.00 85.44 598 PHE A N 1
ATOM 4646 C CA . PHE A 1 598 ? 41.083 -2.295 -44.442 1.00 85.44 598 PHE A CA 1
ATOM 4647 C C . PHE A 1 598 ? 41.371 -2.607 -45.914 1.00 85.44 598 PHE A C 1
ATOM 4649 O O . PHE A 1 598 ? 40.854 -3.596 -46.419 1.00 85.44 598 PHE A O 1
ATOM 4656 N N . ARG A 1 599 ? 42.221 -1.818 -46.587 1.00 87.06 599 ARG A N 1
ATOM 4657 C CA . ARG A 1 599 ? 42.597 -2.064 -47.991 1.00 87.06 599 ARG A CA 1
ATOM 4658 C C . ARG A 1 599 ? 43.292 -3.407 -48.182 1.00 87.06 599 ARG A C 1
ATOM 4660 O O . ARG A 1 599 ? 42.962 -4.109 -49.128 1.00 87.06 599 ARG A O 1
ATOM 4667 N N . ASP A 1 600 ? 44.194 -3.771 -47.274 1.00 88.94 600 ASP A N 1
ATOM 4668 C CA . ASP A 1 600 ? 44.898 -5.055 -47.324 1.00 88.94 600 ASP A CA 1
ATOM 4669 C C . ASP A 1 600 ? 43.904 -6.226 -47.178 1.00 88.94 600 ASP A C 1
ATOM 4671 O O . ASP A 1 600 ? 43.986 -7.200 -47.922 1.00 88.94 600 ASP A O 1
ATOM 4675 N N . ARG A 1 601 ? 42.910 -6.111 -46.278 1.00 87.56 601 ARG A N 1
ATOM 4676 C CA . ARG A 1 601 ? 41.823 -7.100 -46.142 1.00 87.56 601 ARG A CA 1
ATOM 4677 C C . ARG A 1 601 ? 40.912 -7.147 -47.368 1.00 87.56 601 ARG A C 1
ATOM 4679 O O . ARG A 1 601 ? 40.579 -8.237 -47.811 1.00 87.56 601 ARG A O 1
ATOM 4686 N N . ALA A 1 602 ? 40.511 -5.992 -47.897 1.00 88.00 602 ALA A N 1
ATOM 4687 C CA . ALA A 1 602 ? 39.669 -5.909 -49.088 1.00 88.00 602 ALA A CA 1
ATOM 4688 C C . ALA A 1 602 ? 40.362 -6.561 -50.292 1.00 88.00 602 ALA A C 1
ATOM 4690 O O . ALA A 1 602 ? 39.788 -7.461 -50.890 1.00 88.00 602 ALA A O 1
ATOM 4691 N N . SER A 1 603 ? 41.630 -6.212 -50.549 1.00 89.62 603 SER A N 1
ATOM 4692 C CA . SER A 1 603 ? 42.445 -6.845 -51.596 1.00 89.62 603 SER A CA 1
ATOM 4693 C C . SER A 1 603 ? 42.562 -8.349 -51.378 1.00 89.62 603 SER A C 1
ATOM 4695 O O . SER A 1 603 ? 42.367 -9.108 -52.315 1.00 89.62 603 SER A O 1
ATOM 4697 N N . PHE A 1 604 ? 42.823 -8.799 -50.144 1.00 91.25 604 PHE A N 1
ATOM 4698 C CA . PHE A 1 604 ? 42.889 -10.227 -49.838 1.00 91.25 604 PHE A CA 1
ATOM 4699 C C . PHE A 1 604 ? 41.590 -10.962 -50.205 1.00 91.25 604 PHE A C 1
ATOM 4701 O O . PHE A 1 604 ? 41.664 -12.030 -50.806 1.00 91.25 604 PHE A O 1
ATOM 4708 N N . TYR A 1 605 ? 40.417 -10.417 -49.867 1.00 90.44 605 TYR A N 1
ATOM 4709 C CA . TYR A 1 605 ? 39.135 -11.042 -50.210 1.00 90.44 605 TYR A CA 1
ATOM 4710 C C . TYR A 1 605 ? 38.820 -10.964 -51.708 1.00 90.44 605 TYR A C 1
ATOM 4712 O O . TYR A 1 605 ? 38.384 -11.968 -52.270 1.00 90.44 605 TYR A O 1
ATOM 4720 N N . ASP A 1 606 ? 39.098 -9.831 -52.357 1.00 89.56 606 ASP A N 1
ATOM 4721 C CA . ASP A 1 606 ? 38.933 -9.662 -53.806 1.00 89.56 606 ASP A CA 1
ATOM 4722 C C . ASP A 1 606 ? 39.804 -10.671 -54.582 1.00 89.56 606 ASP A C 1
ATOM 4724 O O . ASP A 1 606 ? 39.332 -11.312 -55.522 1.00 89.56 606 ASP A O 1
ATOM 4728 N N . ASP A 1 607 ? 41.050 -10.884 -54.140 1.00 88.38 607 ASP A N 1
ATOM 4729 C CA . ASP A 1 607 ? 42.008 -11.824 -54.742 1.00 88.38 607 ASP A CA 1
ATOM 4730 C C . ASP A 1 607 ? 41.620 -13.303 -54.538 1.00 88.38 607 ASP A C 1
ATOM 4732 O O . ASP A 1 607 ? 42.069 -14.173 -55.288 1.00 88.38 607 ASP A O 1
ATOM 4736 N N . HIS A 1 608 ? 40.793 -13.606 -53.530 1.00 87.25 608 HIS A N 1
ATOM 4737 C CA . HIS A 1 608 ? 40.362 -14.969 -53.189 1.00 87.25 608 HIS A CA 1
ATOM 4738 C C . HIS A 1 608 ? 38.887 -15.255 -53.521 1.00 87.25 608 HIS A C 1
ATOM 4740 O O . HIS A 1 608 ? 38.416 -16.341 -53.186 1.00 87.25 608 HIS A O 1
ATOM 4746 N N . ALA A 1 609 ? 38.197 -14.325 -54.198 1.00 64.88 609 ALA A N 1
ATOM 4747 C CA . ALA A 1 609 ? 36.826 -14.437 -54.708 1.00 64.88 609 ALA A CA 1
ATOM 4748 C C . ALA A 1 609 ? 35.871 -15.220 -53.783 1.00 64.88 609 ALA A C 1
ATOM 4750 O O . ALA A 1 609 ? 35.485 -16.355 -54.083 1.00 64.88 609 ALA A O 1
ATOM 4751 N N . LEU A 1 610 ? 35.499 -14.598 -52.660 1.00 54.78 610 LEU A N 1
ATOM 4752 C CA . LEU A 1 610 ? 34.353 -15.004 -51.836 1.00 54.78 610 LEU A CA 1
ATOM 4753 C C . LEU A 1 610 ? 33.086 -14.246 -52.231 1.00 54.78 610 LEU A C 1
ATOM 4755 O O . LEU A 1 610 ? 33.186 -13.020 -52.459 1.00 54.78 610 LEU A O 1
#

InterPro domains:
  IPR027417 P-loop 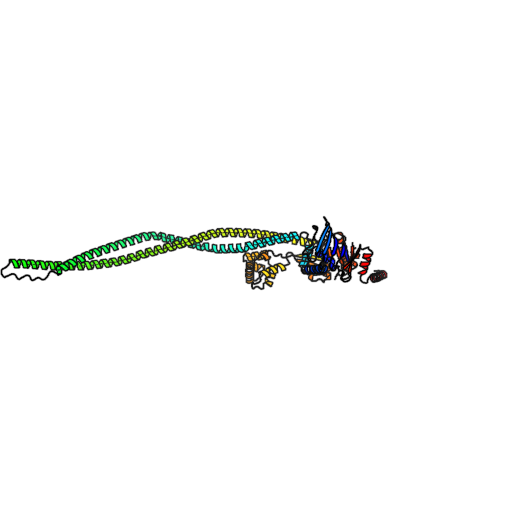containing nucleoside triphosphate hydrolase [G3DSA:3.40.50.300] (1-241)
  IPR027417 P-loop containing nucleoside triphosphate hydrolase [G3DSA:3.40.50.300] (358-575)
  IPR027417 P-loop containing nucleoside triphosphate hydrolase [SSF52540] (1-561)
  IPR038729 Rad50/SbcC-type AAA domain [PF13476] (15-187)

pLDDT: mean 87.33, std 8.66, range [53.81, 97.69]

Solvent-accessible surface area (backbone atoms only — not comparable to full-atom values): 32254 Å² total; per-residue (Å²): 100,42,64,41,38,40,38,27,43,38,49,37,38,44,74,26,73,47,78,52,56,75,20,31,29,33,39,35,47,64,91,86,16,45,62,65,54,55,55,34,41,54,35,54,40,66,65,50,78,51,69,46,75,67,56,39,55,51,44,51,51,50,32,32,64,38,22,46,91,14,37,42,38,35,35,31,41,44,95,87,50,78,34,46,33,29,30,46,47,86,54,95,61,54,48,62,84,60,81,81,88,66,76,71,62,49,68,40,50,52,67,50,55,60,47,26,65,71,34,66,62,16,40,37,47,63,55,50,68,80,54,93,56,61,69,60,53,48,50,53,54,49,52,50,43,52,51,43,40,55,50,43,70,54,47,56,61,53,48,56,51,37,54,52,45,51,60,60,52,63,51,48,63,62,50,54,52,49,44,57,51,47,52,51,51,51,52,54,52,58,65,48,49,67,59,47,54,57,49,51,51,48,49,53,52,47,51,52,51,49,51,55,50,50,53,56,45,50,55,48,51,52,51,47,53,52,49,52,52,53,44,54,61,61,69,66,61,72,91,68,80,74,78,81,58,60,95,86,44,64,66,57,44,54,52,49,55,54,50,53,53,52,53,51,52,49,51,55,50,42,56,55,48,50,54,53,45,55,52,48,50,57,52,45,54,53,51,52,57,53,46,55,58,51,52,52,55,43,52,56,58,47,50,59,51,55,56,51,54,55,55,51,54,54,53,54,52,52,42,53,52,47,51,52,53,49,55,51,50,55,55,48,50,54,52,38,52,52,49,47,52,52,49,53,50,53,49,52,54,44,50,52,48,51,51,52,52,50,50,53,52,52,49,52,49,49,57,49,48,53,50,33,52,52,49,31,71,74,38,53,81,49,35,46,54,47,74,42,78,59,62,37,43,66,59,41,22,49,46,40,36,66,38,36,60,89,61,84,60,74,33,67,66,50,20,51,44,37,45,75,50,44,54,47,66,56,49,47,50,28,37,77,68,67,37,30,67,61,45,12,66,57,46,70,43,57,58,74,56,26,44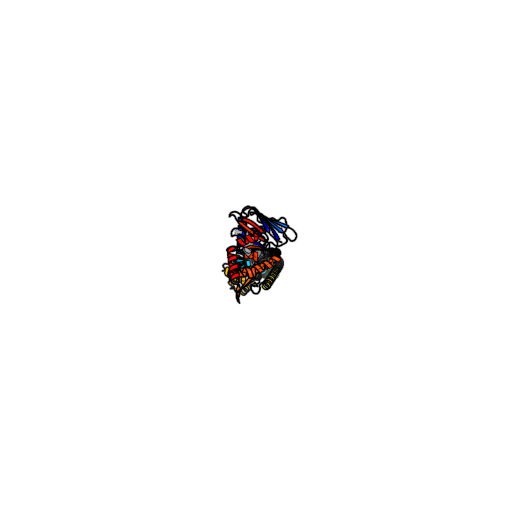,50,52,32,54,30,34,60,72,66,51,50,46,68,48,52,62,51,66,51,42,59,36,57,48,49,27,40,52,57,92,92,44,73,43,50,48,88,78,45,53,75,34,57,36,43,68,54,48,50,62,56,62,46,66,57,58,86,46,32,38,35,38,33,41,79,62,69,70,47,59,69,65,54,45,60,73,46,50,29,53,41,48,41,66,30,22,78,66,25,27,32,42,35,30,40,64,58,46,60,53,49,64,73,33,60,25,54,27,27,30,34,31,38,52,84,87,71,45,24,40,70,77,42,77,31,39,51,88,31,72,61,28,47,51,52,42,38,70,50,29,84,74,30,66,62,52,48,50,55,49,50,51,55,44,65,77,62,70,122

Sequence (610 aa):
MTIRHIHVEGGFLTGLDLRLKPGLNVLIGARGTGKTSVIELIRYVFGTRSQTAEDAEQSLKHARATLADGEIVLTASDILDEVTLSRTATEDGPRSDGFLTEEPPIIFSQKEIENVALSEQGRLNLIDAFLSDRSETRRHETDIKDRIRALDRLLKPLRTEVTRLEDELAQRAMLTEKVANLERQQAAFRTQNEIDLAKQERVALLSRALNTLAERDAARGQLMEIIGTWAALLTDLPDRYLPDAPEGDAELAALGARFQQATEQAGDALQRMEVIRDDLDVQRQTLRQQRVKIEGSFREARKAIEDAIAGAGVIEKSLHEARRDLARLDILSRTSADRASRLVTLLTERDALLDDLEKLRGLRFRSRADVANRLNLALQPKIKVSITRSARYAAYTRALIENLRGSGLKYNDVAITLAQTVSPRELVRYVENGDFESLARASGLPRDRAVRVINALSDAGTADVLVVTIEDAVRLRLLDGTEYKDISDLSAGQRCTVILPIIFQHSDRILIIDQPEDHIDNAFIVETLIQSLRKRADDTQIILATHNANIPVLGNADWVVQLVSDGRHGSVAIAEPLEGLGAVGAITSIMEGGLRAFRDRASFYDDHAL

Radius of gyration: 59.21 Å; Cα contacts (8 Å, |Δi|>4): 810; chains: 1; bounding box: 114×54×202 Å

Foldseek 3Di:
DFWAWKAKPAAFAHGFTDGDDFFFEEEAEDPPLCLVQVLLLLCQQLVPDALDPVVRVVSLVSNLNRRVQMKMWIWDDAPPGIKIWMDGNPDPHIDIPDDHPDDRFDEDEPVSLLVLLVDQSSLVVLLCVQPDCVVVLVVLLVVLLVVLLVLQVVLLVLLVVLVVLVVLLVCLVVLVVVLVVLVVVLVVLVVCVVVVVVLVVVLVVLVVVLVVLVVVLVVLVVVLVVLVVLLVVLVPPDPDDDPDDPPPCPPSVVVVVVVVVVNVVSVVVNVVSVVSNVVSVVVNVVSVVVNVVSVVVSVVSVVVSVVSVVVSVVSVVVSVVSVVSSVVSVVSVVVSVVSVVVSVVSVVVSVVSLVVSVVSLVVVQVSSVVSQVVLCVVPPPFKHKDKARLPQLPQLLVVQLVLLPPLPDPSNVQSVLCSVFDALVRLVVCLSVVPLVVVCVRSVNDSVVSNSSSVSCSVSDSSCSNSTGRGMGMWMWGCDPNDTDTSNPDDSQVSLLGSQLSSLVPQRREHEYEASCPPHDPVCCLPPVLVSSLVNSVRGHYYYYHLELCNCVSSQRQWYWYWDRPPGHIYTPDIDGCPDPVNVVSSQVSYVVGPVVVVVVVVVCVVVPD

Nearest PDB structures (foldseek):
  3zx6-assembly1_A  TM=3.522E-01  e=7.368E-02  Archaeoglobus fulgidus DSM 4304
  3zx6-assembly1_B  TM=3.357E-01  e=1.308E-01  Archaeoglobus fulgidus DSM 4304
  3ja6-assembly1_I  TM=2.792E-01  e=9.816E-02  Escherichia coli
  3ja6-assembly1_H  TM=2.624E-01  e=3.568E-01  Escherichia coli
  3g67-assembly1_A  TM=2.999E-01  e=4.946E+00  Thermotoga maritima

Mean predicted aligned error: 13.99 Å

Organism: NCBI:txid2529389

Secondary structure (DSSP, 8-state):
-EEEEEEEESGGGTTEEEE--SSEEEEE--TTSSHHHHHHHHHHHHTPPPSSHHHHHHHHHHHHHHHTT-EEEEEEE-SS-EEEEEEESS-SS-EESS---SPPPEEE-HHHHHHHHH-HHHHHHHHHTT-S-HHHHHHHHHHHHHHHHHHHHHHHHHHHHHHHHHHHHHTHHHHHHHHHHHHHHHHHHHHHHHHHHHHHHHHHHHHHHHHHHHHHHHHHHHHHHHHHHHHHHHHT-----PPPPPTT-HHHHHHHHHHHHHHHHHHHHHHHHHHHHHHHHHHHHHHHHHHHHHHHHHHHHHHHHHHHHHHHHHHHHHHHHHHHHHHHHHHHHHHHHHHHHHHHHHHHHHHHHHHHHHHHHHHHHHHHHHHHHHHHHHHTTTEEEEEEEEEETHHHHHHHHHHHTTSSS-HHHHHHHHHHHS-HHHHHHHHHTT-HHHHHHHH---HHHHHHHHHHHHHH-SHHHHH---EEEEEEEEEETTEEEEGGGS-HHHHHHHHHHHHHT--SS-EEEE-TTTT--HHHIIIIIHHHHHHHHTTS-EEEEES-THHHHHTT-SEEEEEEE-SS-EEEEEEE-TTSHHHHHHHHHHSTTHHHHHHHHHHHHHHTT-